Protein AF-L1IQG4-F1 (afdb_monomer)

Sequence (496 aa):
MRCYGLRGLLLLASGACGLLVYRKLRHAARHLTSLSRWLLPSMFARHIRALAADNGEPCVLDVSPSNVGLFRRGGAAMIGKDLRASGLPAHVCDFVECLLVARGADQAFRTKTELINYKKVETMRVLPSFVEYFLQVIQHMQKNMEKLEAELSVLAAIAYAAEEDPDVHPRPRRFQKIAQKLDECRGSLHVLRDVRTWTAAICKVSRFPSDERMFVAGDAFISRLPAAMSEQGGLNFRLRSLSRFVQDSKEESLQVIQRLGWPPSATFTQEGKHLCRVCKKGFGRKWIKRSICWKCESDSRDQGRCPYEDGNLCYVCPHLRACLLCERLPCMHCRMVHSEDMAEDVSSFVQELNPDVLIVDFDQTLCETRSGCAPVVDKHAMNSDISNAIKCRPTKRNVILTRQNFKNEPTIKRYLDQMGMKNVEIRCIGGKRNAKGEKMSKSDMMLDLVPCGSVLFIDDDLRELMAREIAQCDRITRLLFFSSRWDVKHHHNLQA

Mean predicted aligned error: 16.77 Å

Nearest PDB structures (foldseek):
  8otz-assembly1_Cs  TM=5.098E-01  e=1.567E+00  Bos taurus
  7rro-assembly1_B0  TM=3.255E-01  e=2.397E+00  Bos taurus
  8otz-assembly1_D9  TM=4.237E-01  e=5.917E+00  Bos taurus

Organism: Guillardia theta (strain CCMP2712) (NCBI:txid905079)

Secondary structur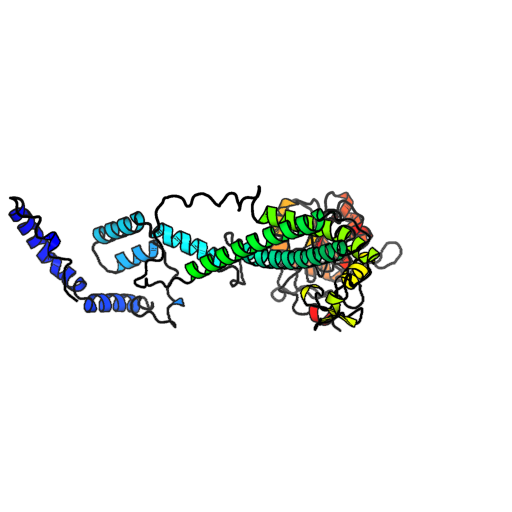e (DSSP, 8-state):
----SSSTTTTT--STTHHHHHHHHHHHHHHHHHHHHHHSHHHHHHHHHHHHHHTT---TTS--TTTGGGS----HHHHHHHHHHTT--HHHHHHHHHHHHHTTHHHHHHHHHHHHHHHHTTS--S---S---HHHHHHHHHHHHHHHHHHHHHHHHHHHHHHS-TTS---THHHHHHHHHHHHHHHHHHHHHHHHHHHHHHHH--SSPPS-------SS------GGGSTTTSHHHHHHHHHHHHHHHHHHHHHHHHHH-SSSSGGGTTT--EE-TTT--EE-GGGEETTEEHHHHHHHHHTT--SSSTT--S-EETTTTEETTTT---BTTTTEEETTS-SS-HHHHHHHH--SEEEE-TBTTTB-PPTTPPP-TTTSPB-HHHHHHHHT-TTSEEEEEEEEEGGGHHHHHHHHHHTT--SEEEEEEET-B-TTSSBPPHHHHHHTTGGGS-EEEEES-HHHHT-HHHHH-TTEEEEE---TTTTTTHHHHT--

Foldseek 3Di:
DDDDPPPVVPVVPPDPCVVVVVVVVVVVVVVCVVVVCVVDPVSLQVLQCVLCVVVVHDRPVPDDPVCVVRDDLDALVVQLVVLVSSVPDPVVSVVVSVVCVVQCVRVLSVVLVLLVLLVCLVDDDDDDDDDHQHNCVLVVLLVLLVVLLLLLVVLLVLVVLLQPPPVDDDPCVRSVVSVVLSVVSVVLNVVSVVVVVVSVVSNPDDPDDDPDDPDRDDPPDPPDPPVLCDPVNHSVVSSVVSVVVSVVSVVVSVVSCVVCPPPNDPVQQPDAPQAAPPPRGGGHPSQADLSHGPVCCQVQLVVQFHSNAPPRPFGQDPVRSHGCPPPVDQDPVLLEHEQVPPSDHPLVVCVVVVFLEEEEEDDQTQKVHDAQDADDPPPIDGDPRVLNSQVVCQPGAYEHEGQHDPVSVVSVQVNNVVVVRNRYHYHHQHPDADPVRHRDDSLNVVVVVQVRAAYEYEDQDVCNCVPPSNSPDPRYRYYNYDDPVNPPPPVVVSVD

pLDDT: mean 72.37, std 18.84, range [26.02, 97.06]

Radius of gyration: 33.09 Å; Cα contacts (8 Å, |Δi|>4): 561; chains: 1; bounding box: 101×55×73 Å

Solvent-accessible surface area (backbone atoms only — not comparable to full-atom values): 28870 Å² total; per-residue (Å²): 135,86,91,72,82,70,68,74,74,68,72,79,61,87,52,92,62,44,66,62,51,50,52,52,47,55,58,47,52,69,56,37,71,65,50,56,46,66,73,35,70,68,52,40,53,50,51,53,41,52,57,18,56,77,70,76,42,86,35,87,90,69,72,42,92,88,50,57,82,74,56,75,84,76,41,58,70,53,52,52,49,52,42,54,71,67,68,56,58,66,71,58,40,52,51,51,47,52,51,41,47,78,65,41,48,44,58,51,35,47,52,49,48,52,48,40,48,36,63,49,70,83,74,74,88,82,88,90,82,95,78,74,68,66,40,63,47,54,55,48,50,42,54,52,47,55,52,48,41,45,52,36,54,46,52,28,52,54,39,46,50,58,57,71,38,87,90,45,81,80,66,66,64,57,33,51,52,40,45,52,52,34,50,55,44,49,55,52,47,49,51,48,51,48,54,50,48,51,51,52,49,65,65,61,60,61,96,64,81,61,97,69,83,86,75,81,88,61,94,79,74,93,85,65,80,58,62,60,70,37,81,82,70,3,59,67,41,50,48,54,52,50,54,50,51,52,57,60,49,46,57,62,47,50,53,48,33,69,73,60,33,85,69,65,46,71,83,58,45,77,77,19,91,45,52,17,76,81,82,63,48,36,23,39,76,78,47,38,57,94,46,31,29,59,63,62,37,47,58,26,30,78,70,44,21,27,61,87,53,86,88,41,84,43,64,33,38,85,90,72,58,38,32,48,79,86,64,58,60,69,32,79,89,67,31,37,38,42,54,84,77,43,94,53,57,64,27,55,52,48,61,71,69,54,49,42,32,44,37,31,29,40,55,63,45,41,26,64,33,58,84,68,50,76,73,46,87,94,74,54,57,65,39,65,47,61,50,47,36,54,60,77,36,76,91,44,50,35,34,38,48,32,69,28,44,49,85,40,46,66,54,46,50,54,53,38,42,76,74,65,47,76,70,58,48,78,45,53,38,28,92,43,55,42,101,85,69,45,78,50,52,71,56,63,64,47,59,77,55,49,86,73,48,41,31,36,42,39,33,56,51,62,68,65,61,57,32,67,73,46,55,68,37,92,50,44,37,33,33,44,46,75,48,87,88,68,51,88,58,60,72,62,68,76,75,110

Structure (mmCIF, N/CA/C/O backbone):
data_AF-L1IQG4-F1
#
_entry.id   AF-L1IQG4-F1
#
loop_
_atom_site.group_PDB
_atom_site.id
_atom_site.type_symbol
_atom_site.label_atom_id
_atom_site.label_alt_id
_atom_site.label_comp_id
_atom_site.label_asym_id
_atom_site.label_entity_id
_atom_site.label_seq_id
_atom_site.pdbx_PDB_ins_code
_atom_site.Cartn_x
_atom_site.Cartn_y
_atom_site.Cartn_z
_atom_site.occupancy
_atom_site.B_iso_or_equiv
_atom_site.auth_seq_id
_atom_site.auth_comp_id
_atom_site.auth_asym_id
_atom_site.auth_atom_id
_atom_site.pdbx_PDB_model_num
ATOM 1 N N . MET A 1 1 ? -45.235 31.977 -23.556 1.00 30.34 1 MET A N 1
ATOM 2 C CA . MET A 1 1 ? -45.273 30.619 -24.150 1.00 30.34 1 MET A CA 1
ATOM 3 C C . MET A 1 1 ? -46.673 30.046 -23.978 1.00 30.34 1 MET A C 1
ATOM 5 O O . MET A 1 1 ? -47.254 30.218 -22.916 1.00 30.34 1 MET A O 1
ATOM 9 N N . ARG A 1 2 ? -47.251 29.490 -25.049 1.00 26.02 2 ARG A N 1
ATOM 10 C CA . ARG A 1 2 ? -48.674 29.120 -25.173 1.00 26.02 2 ARG A CA 1
ATOM 11 C C . ARG A 1 2 ? -49.032 27.897 -24.307 1.00 26.02 2 ARG A C 1
ATOM 13 O O . ARG A 1 2 ? -48.367 26.871 -24.392 1.00 26.02 2 ARG A O 1
ATOM 20 N N . CYS A 1 3 ? -50.111 28.000 -23.528 1.00 30.58 3 CYS A N 1
ATOM 21 C CA . CYS A 1 3 ? -50.705 26.915 -22.742 1.00 30.58 3 CYS A CA 1
ATOM 22 C C . CYS A 1 3 ? -51.373 25.864 -23.647 1.00 30.58 3 CYS A C 1
ATOM 24 O O . CYS A 1 3 ? -52.472 26.100 -24.144 1.00 30.58 3 CYS A O 1
ATOM 26 N N . TYR A 1 4 ? -50.750 24.694 -23.812 1.00 32.31 4 TYR A N 1
ATOM 27 C CA . TYR A 1 4 ? -51.345 23.547 -24.523 1.00 32.31 4 TYR A CA 1
ATOM 28 C C . TYR A 1 4 ? -51.591 22.299 -23.652 1.00 32.31 4 TYR A C 1
ATOM 30 O O . TYR A 1 4 ? -52.072 21.293 -24.156 1.00 32.31 4 TYR A O 1
ATOM 38 N N . GLY A 1 5 ? -51.364 22.350 -22.334 1.00 34.44 5 GLY A N 1
ATOM 39 C CA . GLY A 1 5 ? -51.493 21.162 -21.472 1.00 34.44 5 GLY A CA 1
ATOM 40 C C . GLY A 1 5 ? -52.914 20.781 -21.023 1.00 34.44 5 GLY A C 1
ATOM 41 O O . GLY A 1 5 ? -53.145 19.628 -20.681 1.00 34.44 5 GLY A O 1
ATOM 42 N N . LEU A 1 6 ? -53.880 21.710 -21.018 1.00 35.25 6 LEU A N 1
ATOM 43 C CA . LEU A 1 6 ? -55.183 21.492 -20.355 1.00 35.25 6 LEU A CA 1
ATOM 44 C C . LEU A 1 6 ? -56.388 21.303 -21.291 1.00 35.25 6 LEU A C 1
ATOM 46 O O . LEU A 1 6 ? -57.437 20.855 -20.835 1.00 35.25 6 LEU A O 1
ATOM 50 N N . ARG A 1 7 ? -56.264 21.582 -22.597 1.00 31.20 7 ARG A N 1
ATOM 51 C CA . ARG A 1 7 ? -57.364 21.354 -23.559 1.00 31.20 7 ARG A CA 1
ATOM 52 C C . ARG A 1 7 ? -57.518 19.885 -23.974 1.00 31.20 7 ARG A C 1
ATOM 54 O O . ARG A 1 7 ? -58.625 19.483 -24.310 1.00 31.20 7 ARG A O 1
ATOM 61 N N . GLY A 1 8 ? -56.458 19.076 -23.890 1.00 33.78 8 GLY A N 1
ATOM 62 C CA . GLY A 1 8 ? -56.502 17.655 -24.269 1.00 33.78 8 GLY A CA 1
ATOM 63 C C . GLY A 1 8 ? -57.321 16.769 -23.323 1.00 33.78 8 GLY A C 1
ATOM 64 O O . GLY A 1 8 ? -57.894 15.778 -23.756 1.00 33.78 8 GLY A O 1
ATOM 65 N N . LEU A 1 9 ? -57.441 17.149 -22.047 1.00 36.91 9 LEU A N 1
ATOM 66 C CA . LEU A 1 9 ? -58.154 16.355 -21.037 1.00 36.91 9 LEU A CA 1
ATOM 67 C C . LEU A 1 9 ? -59.671 16.609 -20.989 1.00 36.91 9 LEU A C 1
ATOM 69 O O . LEU A 1 9 ? -60.403 15.806 -20.422 1.00 36.91 9 LEU A O 1
ATOM 73 N N . LEU A 1 10 ? -60.154 17.703 -21.586 1.00 37.06 10 LEU A N 1
ATOM 74 C CA . LEU A 1 10 ? -61.568 18.107 -21.534 1.00 37.06 10 LEU A CA 1
ATOM 75 C C . LEU A 1 10 ? -62.401 17.629 -22.735 1.00 37.06 10 LEU A C 1
ATOM 77 O O . LEU A 1 10 ? -63.625 17.687 -22.677 1.00 37.06 10 LEU A O 1
ATOM 81 N N . LEU A 1 11 ? -61.765 17.126 -23.797 1.00 35.34 11 LEU A N 1
ATOM 82 C CA . LEU A 1 11 ? -62.440 16.683 -25.026 1.00 35.34 11 LEU A CA 1
ATOM 83 C C . LEU A 1 11 ? -62.842 15.196 -25.036 1.00 35.34 11 LEU A C 1
ATOM 85 O O . LEU A 1 11 ? -63.545 14.774 -25.944 1.00 35.34 11 LEU A O 1
ATOM 89 N N . LEU A 1 12 ? -62.463 14.410 -24.021 1.00 39.03 12 LEU A N 1
ATOM 90 C CA . LEU A 1 12 ? -62.797 12.977 -23.922 1.00 39.03 12 LEU A CA 1
ATOM 91 C C . LEU A 1 12 ? -64.051 12.673 -23.077 1.00 39.03 12 LEU A C 1
ATOM 93 O O . LEU A 1 12 ? -64.342 11.513 -22.800 1.00 39.03 12 LEU A O 1
ATOM 97 N N . ALA A 1 13 ? -64.809 13.691 -22.667 1.00 42.50 13 ALA A N 1
ATOM 98 C CA . ALA A 1 13 ? -65.970 13.536 -21.787 1.00 42.50 13 ALA A CA 1
ATOM 99 C C . ALA A 1 13 ? -67.283 14.033 -22.427 1.00 42.50 13 ALA A C 1
ATOM 101 O O . ALA A 1 13 ? -68.043 14.770 -21.804 1.00 42.50 13 ALA A O 1
ATOM 102 N N . SER A 1 14 ? -67.569 13.631 -23.668 1.00 40.69 14 SER A N 1
ATOM 103 C CA . SER A 1 14 ? -68.869 13.833 -24.331 1.00 40.69 14 SER A CA 1
ATOM 104 C C . SER A 1 14 ? -69.639 12.511 -24.437 1.00 40.69 14 SER A C 1
ATOM 106 O O . SER A 1 14 ? -69.821 11.931 -25.500 1.00 40.69 14 SER A O 1
ATOM 108 N N . GLY A 1 15 ? -70.104 12.026 -23.291 1.00 41.94 15 GLY A N 1
ATOM 109 C CA . GLY A 1 15 ? -71.047 10.916 -23.168 1.00 41.94 15 GLY A CA 1
ATOM 110 C C . GLY A 1 15 ? -71.711 10.983 -21.796 1.00 41.94 15 GLY A C 1
ATOM 111 O O . GLY A 1 15 ? -71.166 11.622 -20.897 1.00 41.94 15 GLY A O 1
ATOM 112 N N . ALA A 1 16 ? -72.885 10.367 -21.637 1.00 42.47 16 ALA A N 1
ATOM 113 C CA . ALA A 1 16 ? -73.862 10.515 -20.540 1.00 42.47 16 ALA A CA 1
ATOM 114 C C . ALA A 1 16 ? -73.340 10.572 -19.072 1.00 42.47 16 ALA A C 1
ATOM 116 O O . ALA A 1 16 ? -74.075 10.985 -18.178 1.00 42.47 16 ALA A O 1
ATOM 117 N N . CYS A 1 17 ? -72.068 10.266 -18.805 1.00 40.62 17 CYS A N 1
ATOM 118 C CA . CYS A 1 17 ? -71.360 10.542 -17.546 1.00 40.62 17 CYS A CA 1
ATOM 119 C C . CYS A 1 17 ? -71.111 12.036 -17.238 1.00 40.62 17 CYS A C 1
ATOM 121 O O . CYS A 1 17 ? -70.734 12.370 -16.110 1.00 40.62 17 CYS A O 1
ATOM 123 N N . GLY A 1 18 ? -71.333 12.947 -18.193 1.00 37.62 18 GLY A N 1
ATOM 124 C CA . GLY A 1 18 ? -71.047 14.379 -18.042 1.00 37.62 18 GLY A CA 1
ATOM 125 C C . GLY A 1 18 ? -71.739 15.048 -16.848 1.00 37.62 18 GLY A C 1
ATOM 126 O O . GLY A 1 18 ? -71.116 15.850 -16.162 1.00 37.62 18 GLY A O 1
ATOM 127 N N . LEU A 1 19 ? -72.980 14.678 -16.508 1.00 39.56 19 LEU A N 1
ATOM 128 C CA . LEU A 1 19 ? -73.713 15.306 -15.395 1.00 39.56 19 LEU A CA 1
ATOM 129 C C . LEU A 1 19 ? -73.224 14.868 -14.002 1.00 39.56 19 LEU A C 1
ATOM 131 O O . LEU A 1 19 ? -73.244 15.665 -13.058 1.00 39.56 19 LEU A O 1
ATOM 135 N N . LEU A 1 20 ? -72.735 13.631 -13.866 1.00 43.81 20 LEU A N 1
ATOM 136 C CA . LEU A 1 20 ? -72.187 13.110 -12.608 1.00 43.81 20 LEU A CA 1
ATOM 137 C C . LEU A 1 20 ? -70.754 13.609 -12.379 1.00 43.81 20 LEU A C 1
ATOM 139 O O . LEU A 1 20 ? -70.389 13.966 -11.256 1.00 43.81 20 LEU A O 1
ATOM 143 N N . VAL A 1 21 ? -69.977 13.730 -13.460 1.00 45.75 21 VAL A N 1
ATOM 144 C CA . VAL A 1 21 ? -68.655 14.365 -13.455 1.00 45.75 21 VAL A CA 1
ATOM 145 C C . VAL A 1 21 ? -68.782 15.870 -13.215 1.00 45.75 21 VAL A C 1
ATOM 147 O O . VAL A 1 21 ? -68.017 16.399 -12.423 1.00 4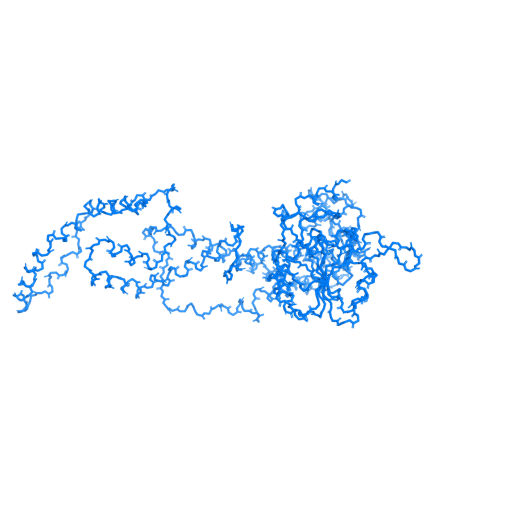5.75 21 VAL A O 1
ATOM 150 N N . TYR A 1 22 ? -69.794 16.558 -13.753 1.00 40.25 22 TYR A N 1
ATOM 151 C CA . TYR A 1 22 ? -70.022 17.984 -13.484 1.00 40.25 22 TYR A CA 1
ATOM 152 C C . TYR A 1 22 ? -70.438 18.246 -12.027 1.00 40.25 22 TYR A C 1
ATOM 154 O O . TYR A 1 22 ? -69.978 19.212 -11.425 1.00 40.25 22 TYR A O 1
ATOM 162 N N . ARG A 1 23 ? -71.237 17.366 -11.397 1.00 48.06 23 ARG A N 1
ATOM 163 C CA . ARG A 1 23 ? -71.564 17.469 -9.957 1.00 48.06 23 ARG A CA 1
ATOM 164 C C . ARG A 1 23 ? -70.370 17.143 -9.051 1.00 48.06 23 ARG A C 1
ATOM 166 O O . ARG A 1 23 ? -70.147 17.876 -8.087 1.00 48.06 23 ARG A O 1
ATOM 173 N N . LYS A 1 24 ? -69.559 16.128 -9.380 1.00 49.16 24 LYS A N 1
ATOM 174 C CA . LYS A 1 24 ? -68.306 15.835 -8.654 1.00 49.16 24 LYS A CA 1
ATOM 175 C C . LYS A 1 24 ? -67.231 16.901 -8.884 1.00 49.16 24 LYS A C 1
ATOM 177 O O . LYS A 1 24 ? -66.547 17.257 -7.935 1.00 49.16 24 LYS A O 1
ATOM 182 N N . LEU A 1 25 ? -67.142 17.492 -10.077 1.00 41.88 25 LEU A N 1
ATOM 183 C CA . LEU A 1 25 ? -66.266 18.629 -10.372 1.00 41.88 25 LEU A CA 1
ATOM 184 C C . LEU A 1 25 ? -66.753 19.916 -9.709 1.00 41.88 25 LEU A C 1
ATOM 186 O O . LEU A 1 25 ? -65.918 20.700 -9.297 1.00 41.88 25 LEU A O 1
ATOM 190 N N . ARG A 1 26 ? -68.061 20.133 -9.517 1.00 41.72 26 ARG A N 1
ATOM 191 C CA . ARG A 1 26 ? -68.585 21.280 -8.748 1.00 41.72 26 ARG A CA 1
ATOM 192 C C . ARG A 1 26 ? -68.338 21.125 -7.242 1.00 41.72 26 ARG A C 1
ATOM 194 O O . ARG A 1 26 ? -68.103 22.120 -6.561 1.00 41.72 26 ARG A O 1
ATOM 201 N N . HIS A 1 27 ? -68.331 19.890 -6.735 1.00 43.88 27 HIS A N 1
ATOM 202 C CA . HIS A 1 27 ? -67.919 19.574 -5.363 1.00 43.88 27 HIS A CA 1
ATOM 203 C C . HIS A 1 27 ? -66.389 19.658 -5.188 1.00 43.88 27 HIS A C 1
ATOM 205 O O . HIS A 1 27 ? -65.914 20.222 -4.207 1.00 43.88 27 HIS A O 1
ATOM 211 N N . ALA A 1 28 ? -65.604 19.208 -6.174 1.00 45.75 28 ALA A N 1
ATOM 212 C CA . ALA A 1 28 ? -64.154 19.407 -6.224 1.00 45.75 28 ALA A CA 1
ATOM 213 C C . ALA A 1 28 ? -63.773 20.883 -6.461 1.00 45.75 28 ALA A C 1
ATOM 215 O O . ALA A 1 28 ? -62.764 21.342 -5.942 1.00 45.75 28 ALA A O 1
ATOM 216 N N . ALA A 1 29 ? -64.612 21.667 -7.149 1.00 41.41 29 ALA A N 1
ATOM 217 C CA . ALA A 1 29 ? -64.437 23.104 -7.375 1.00 41.41 29 ALA A CA 1
ATOM 218 C C . ALA A 1 29 ? -64.607 23.943 -6.109 1.00 41.41 29 ALA A C 1
ATOM 220 O O . ALA A 1 29 ? -63.998 25.002 -5.990 1.00 41.41 29 ALA A O 1
ATOM 221 N N . ARG A 1 30 ? -65.354 23.443 -5.120 1.00 44.66 30 ARG A N 1
ATOM 222 C CA . ARG A 1 30 ? -65.390 24.043 -3.780 1.00 44.66 30 ARG A CA 1
ATOM 223 C C . ARG A 1 30 ? -64.135 23.729 -2.960 1.00 44.66 30 ARG A C 1
ATOM 225 O O . ARG A 1 30 ? -63.784 24.524 -2.098 1.00 44.66 30 ARG A O 1
ATOM 232 N N . HIS A 1 31 ? -63.417 22.651 -3.285 1.00 46.53 31 HIS A N 1
ATOM 233 C CA . HIS A 1 31 ? -62.069 22.371 -2.769 1.00 46.53 31 HIS A CA 1
ATOM 234 C C . HIS A 1 31 ? -60.943 22.981 -3.634 1.00 46.53 31 HIS A C 1
ATOM 236 O O . HIS A 1 31 ? -59.804 23.070 -3.180 1.00 46.53 31 HIS A O 1
ATOM 242 N N . LEU A 1 32 ? -61.240 23.478 -4.845 1.00 41.25 32 LEU A N 1
ATOM 243 C CA . LEU A 1 32 ? -60.273 24.154 -5.725 1.00 41.25 32 LEU A CA 1
ATOM 244 C C . LEU A 1 32 ? -59.832 25.536 -5.210 1.00 41.25 32 LEU A C 1
ATOM 246 O O . LEU A 1 32 ? -58.860 26.090 -5.718 1.00 41.25 32 LEU A O 1
ATOM 250 N N . THR A 1 33 ? -60.477 26.081 -4.177 1.00 47.84 33 THR A N 1
ATOM 251 C CA . THR A 1 33 ? -59.986 27.271 -3.461 1.00 47.84 33 THR A CA 1
ATOM 252 C C . THR A 1 33 ? -58.684 26.999 -2.702 1.00 47.84 33 THR A C 1
ATOM 254 O O . THR A 1 33 ? -57.935 27.941 -2.450 1.00 47.84 33 THR A O 1
ATOM 257 N N . SER A 1 34 ? -58.360 25.733 -2.391 1.00 50.72 34 SER A N 1
ATOM 258 C CA . SER A 1 34 ? -57.026 25.368 -1.899 1.00 50.72 34 SER A CA 1
ATOM 259 C C . SER A 1 34 ? -56.033 25.186 -3.051 1.00 50.72 34 SER A C 1
ATOM 261 O O . SER A 1 34 ? -54.909 25.663 -2.937 1.00 50.72 34 SER A O 1
ATOM 263 N N . LEU A 1 35 ? -56.455 24.611 -4.188 1.00 43.94 35 LEU A N 1
ATOM 264 C CA . LEU A 1 35 ? -55.644 24.407 -5.405 1.00 43.94 35 LEU A CA 1
ATOM 265 C C . LEU A 1 35 ? -55.287 25.706 -6.151 1.00 43.94 35 LEU A C 1
ATOM 267 O O . LEU A 1 35 ? -54.265 25.752 -6.830 1.00 43.94 35 LEU A O 1
ATOM 271 N N . SER A 1 36 ? -56.060 26.786 -6.008 1.00 47.00 36 SER A N 1
ATOM 272 C CA . SER A 1 36 ? -55.714 28.096 -6.587 1.00 47.00 36 SER A CA 1
ATOM 273 C C . SER A 1 36 ? -54.403 28.667 -6.026 1.00 47.00 36 SER A C 1
ATOM 275 O O . SER A 1 36 ? -53.692 29.372 -6.743 1.00 47.00 36 SER A O 1
ATOM 277 N N . ARG A 1 37 ? -54.014 28.291 -4.794 1.00 45.69 37 ARG A N 1
ATOM 278 C CA . ARG A 1 37 ? -52.685 28.596 -4.226 1.00 45.69 37 ARG A CA 1
ATOM 279 C C . ARG A 1 37 ? -51.541 27.880 -4.953 1.00 45.69 37 ARG A C 1
ATOM 281 O O . ARG A 1 37 ? -50.417 28.369 -4.915 1.00 45.69 37 ARG A O 1
ATOM 288 N N . TRP A 1 38 ? -51.835 26.769 -5.627 1.00 46.72 38 TRP A N 1
ATOM 289 C CA . TRP A 1 38 ? -50.880 25.909 -6.337 1.00 46.72 38 TRP A CA 1
ATOM 290 C C . TRP A 1 38 ? -50.794 26.212 -7.836 1.00 46.72 38 TRP A C 1
ATOM 292 O O . TRP A 1 38 ? -49.799 25.886 -8.474 1.00 46.72 38 TRP A O 1
ATOM 302 N N . LEU A 1 39 ? -51.815 26.865 -8.400 1.00 51.16 39 LEU A N 1
ATOM 303 C CA . LEU A 1 39 ? -51.859 27.272 -9.810 1.00 51.16 39 LEU A CA 1
ATOM 304 C C . LEU A 1 39 ? -51.093 28.574 -10.096 1.00 51.16 39 LEU A C 1
ATOM 306 O O . LEU A 1 39 ? -50.799 28.862 -11.254 1.00 51.16 39 LEU A O 1
ATOM 310 N N . LEU A 1 40 ? -50.757 29.355 -9.062 1.00 58.31 40 LEU A N 1
ATOM 311 C CA . LEU A 1 40 ? -49.942 30.564 -9.176 1.00 58.31 40 LEU A CA 1
ATOM 312 C C . LEU A 1 40 ? -48.518 30.279 -8.666 1.00 58.31 40 LEU A C 1
ATOM 314 O O . LEU A 1 40 ? -48.322 30.201 -7.450 1.00 58.31 40 LEU A O 1
ATOM 318 N N . PRO A 1 41 ? -47.510 30.173 -9.557 1.00 57.78 41 PRO A N 1
ATOM 319 C CA . PRO A 1 41 ? -46.130 29.848 -9.182 1.00 57.78 41 PRO A CA 1
ATOM 320 C C . PRO A 1 41 ? -45.549 30.742 -8.076 1.00 57.78 41 PRO A C 1
ATOM 322 O O . PRO A 1 41 ? -44.775 30.277 -7.244 1.00 57.78 41 PRO A O 1
ATOM 325 N N . SER A 1 42 ? -45.959 32.013 -8.018 1.00 67.12 42 SER A N 1
ATOM 326 C CA . SER A 1 42 ? -45.533 32.974 -6.994 1.00 67.12 42 SER A CA 1
ATOM 327 C C . SER A 1 42 ? -46.069 32.655 -5.595 1.00 67.12 42 SER A C 1
ATOM 329 O O . SER A 1 42 ? -45.350 32.805 -4.608 1.00 67.12 42 SER A O 1
ATOM 331 N N . MET A 1 43 ? -47.314 32.184 -5.496 1.00 63.97 43 MET A N 1
ATOM 332 C CA . MET A 1 43 ? -47.953 31.819 -4.229 1.00 63.97 43 MET A CA 1
ATOM 333 C C . MET A 1 43 ? -47.360 30.532 -3.664 1.00 63.97 43 MET A C 1
ATOM 335 O O . MET A 1 43 ? -47.047 30.476 -2.475 1.00 63.97 43 MET A O 1
ATOM 339 N N . PHE A 1 44 ? -47.136 29.543 -4.531 1.00 67.12 44 PHE A N 1
ATOM 340 C CA . PHE A 1 44 ? -46.425 28.319 -4.185 1.00 67.12 44 PHE A CA 1
ATOM 341 C C . PHE A 1 44 ? -44.994 28.620 -3.717 1.00 67.12 44 PHE A C 1
ATOM 343 O O . PHE A 1 44 ? -44.595 28.198 -2.634 1.00 67.12 44 PHE A O 1
ATOM 350 N N . ALA A 1 45 ? -44.248 29.439 -4.465 1.00 67.94 45 ALA A N 1
ATOM 351 C CA . ALA A 1 45 ? -42.882 29.790 -4.097 1.00 67.94 45 ALA A CA 1
ATOM 352 C C . ALA A 1 45 ? -42.796 30.548 -2.762 1.00 67.94 45 ALA A C 1
ATOM 354 O O . ALA A 1 45 ? -41.897 30.298 -1.962 1.00 67.94 45 ALA A O 1
ATOM 355 N N . ARG A 1 46 ? -43.750 31.448 -2.486 1.00 74.56 46 ARG A N 1
ATOM 356 C CA . ARG A 1 46 ? -43.843 32.145 -1.194 1.00 74.56 46 ARG A CA 1
ATOM 357 C C . ARG A 1 46 ? -44.135 31.182 -0.043 1.00 74.56 46 ARG A C 1
ATOM 359 O O . ARG A 1 46 ? -43.559 31.336 1.028 1.00 74.56 46 ARG A O 1
ATOM 366 N N . HIS A 1 47 ? -44.996 30.192 -0.264 1.00 73.50 47 HIS A N 1
ATOM 367 C CA . HIS A 1 47 ? -45.321 29.184 0.742 1.00 73.50 47 HIS A CA 1
ATOM 368 C C . HIS A 1 47 ? -44.117 28.292 1.080 1.00 73.50 47 HIS A C 1
ATOM 370 O O . HIS A 1 47 ? -43.796 28.128 2.253 1.00 73.50 47 HIS A O 1
ATOM 376 N N . ILE A 1 48 ? -43.398 27.796 0.067 1.00 64.19 48 ILE A N 1
ATOM 377 C CA . ILE A 1 48 ? -42.196 26.969 0.266 1.00 64.19 48 ILE A CA 1
ATOM 378 C C . ILE A 1 48 ? -41.072 27.752 0.966 1.00 64.19 48 ILE A C 1
ATOM 380 O O . ILE A 1 48 ? -40.369 27.195 1.806 1.00 64.19 48 ILE A O 1
ATOM 384 N N . ARG A 1 49 ? -40.922 29.055 0.685 1.00 81.88 49 ARG A N 1
ATOM 385 C CA . ARG A 1 49 ? -39.980 29.927 1.413 1.00 81.88 49 ARG A CA 1
ATOM 386 C C . ARG A 1 49 ? -40.362 30.131 2.875 1.00 81.88 49 ARG A C 1
ATOM 388 O O . ARG A 1 49 ? -39.480 30.075 3.723 1.00 81.88 49 ARG A O 1
ATOM 395 N N . ALA A 1 50 ? -41.647 30.335 3.165 1.00 78.31 50 ALA A N 1
ATOM 396 C CA . ALA A 1 50 ? -42.131 30.475 4.537 1.00 78.31 50 ALA A CA 1
ATOM 397 C C . ALA A 1 50 ? -41.869 29.201 5.356 1.00 78.31 50 ALA A C 1
ATOM 399 O O . ALA A 1 50 ? -41.288 29.279 6.430 1.00 78.31 50 ALA A O 1
ATOM 400 N N . LEU A 1 51 ? -42.170 28.024 4.796 1.00 71.06 51 LEU A N 1
ATOM 401 C CA . LEU A 1 51 ? -41.888 26.740 5.447 1.00 71.06 51 LEU A CA 1
ATOM 402 C C . LEU A 1 51 ? -40.392 26.516 5.708 1.00 71.06 51 LEU A C 1
ATOM 404 O O . LEU A 1 51 ? -40.023 25.956 6.737 1.00 71.06 51 LEU A O 1
ATOM 408 N N . ALA A 1 52 ? -39.523 26.924 4.782 1.00 71.62 52 ALA A N 1
ATOM 409 C CA . ALA A 1 52 ? -38.078 26.819 4.975 1.00 71.62 52 ALA A CA 1
ATOM 410 C C . ALA A 1 52 ? -37.592 27.758 6.096 1.00 71.62 52 ALA A C 1
ATOM 412 O O . ALA A 1 52 ? -36.839 27.331 6.971 1.00 71.62 52 ALA A O 1
ATOM 413 N N . ALA A 1 53 ? -38.094 28.999 6.114 1.00 81.19 53 ALA A N 1
ATOM 414 C CA . ALA A 1 53 ? -37.791 29.987 7.146 1.00 81.19 53 ALA A CA 1
ATOM 415 C C . ALA A 1 53 ? -38.239 29.530 8.545 1.00 81.19 53 ALA A C 1
ATOM 417 O O . ALA A 1 53 ? -37.451 29.627 9.483 1.00 81.19 53 ALA A O 1
ATOM 418 N N . ASP A 1 54 ? -39.441 28.959 8.670 1.00 79.44 54 ASP A N 1
ATOM 419 C CA . ASP A 1 54 ? -39.969 28.433 9.939 1.00 79.44 54 ASP A CA 1
ATOM 420 C C . ASP A 1 54 ? -39.105 27.293 10.508 1.00 79.44 54 ASP A C 1
ATOM 422 O O . ASP A 1 54 ? -39.002 27.127 11.721 1.00 79.44 54 ASP A O 1
ATOM 426 N N . ASN A 1 55 ? -38.444 26.523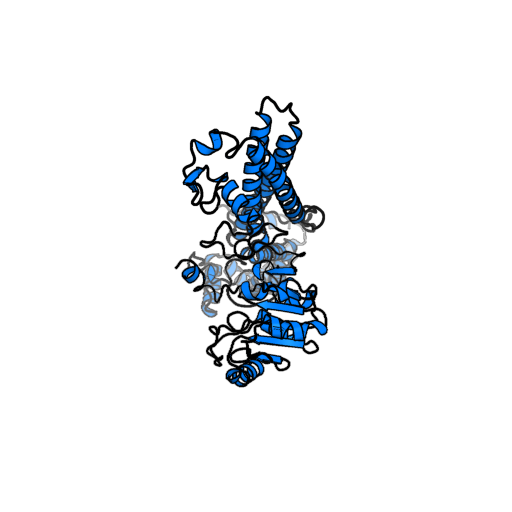 9.638 1.00 71.69 55 ASN A N 1
ATOM 427 C CA . ASN A 1 55 ? -37.550 25.432 10.028 1.00 71.69 55 ASN A CA 1
ATOM 428 C C . ASN A 1 55 ? -36.079 25.865 10.184 1.00 71.69 55 ASN A C 1
ATOM 430 O O . ASN A 1 55 ? -35.235 25.030 10.510 1.00 71.69 55 ASN A O 1
ATOM 434 N N . GLY A 1 56 ? -35.749 27.136 9.928 1.00 80.88 56 GLY A N 1
ATOM 435 C CA . GLY A 1 56 ? -34.366 27.623 9.917 1.00 80.88 56 GLY A CA 1
ATOM 436 C C . GLY A 1 56 ? -33.490 26.984 8.829 1.00 80.88 56 GLY A C 1
ATOM 437 O O . GLY A 1 56 ? -32.267 26.963 8.960 1.00 80.88 56 GLY A O 1
ATOM 438 N N . GLU A 1 57 ? -34.091 26.441 7.766 1.00 73.81 57 GLU A N 1
ATOM 439 C CA . GLU A 1 57 ? -33.388 25.785 6.658 1.00 73.81 57 GLU A CA 1
ATOM 440 C C . GLU A 1 57 ? -33.394 26.695 5.403 1.00 73.81 57 GLU A C 1
ATOM 442 O O . GLU A 1 57 ? -34.343 27.449 5.175 1.00 73.81 57 GLU A O 1
ATOM 447 N N . PRO A 1 58 ? -32.348 26.669 4.553 1.00 72.06 58 PRO A N 1
ATOM 448 C CA . PRO A 1 58 ? -32.349 27.422 3.299 1.00 72.06 58 PRO A CA 1
ATOM 449 C C . PRO A 1 58 ? -33.451 26.914 2.355 1.00 72.06 58 PRO A C 1
ATOM 451 O O . PRO A 1 58 ? -33.649 25.708 2.199 1.00 72.06 58 PRO A O 1
ATOM 454 N N . CYS A 1 59 ? -34.167 27.826 1.690 1.00 76.81 59 CYS A N 1
ATOM 455 C CA . CYS A 1 59 ? -35.244 27.443 0.780 1.00 76.81 59 CYS A CA 1
ATOM 456 C C . CYS A 1 59 ? -34.699 26.791 -0.500 1.00 76.81 59 CYS A C 1
ATOM 458 O O . CYS A 1 59 ? -33.825 27.339 -1.171 1.00 76.81 59 CYS A O 1
ATOM 460 N N . VAL A 1 60 ? -35.282 25.655 -0.897 1.00 60.97 60 VAL A N 1
ATOM 461 C CA . VAL A 1 60 ? -34.919 24.914 -2.123 1.00 60.97 60 VAL A CA 1
ATOM 462 C C . VAL A 1 60 ? -35.133 25.702 -3.421 1.00 60.97 60 VAL A C 1
ATOM 464 O O . VAL A 1 60 ? -34.609 25.314 -4.461 1.00 60.97 60 VAL A O 1
ATOM 467 N N . LEU A 1 61 ? -35.898 26.797 -3.377 1.00 72.19 61 LEU A N 1
ATOM 468 C CA . LEU A 1 61 ? -36.128 27.685 -4.519 1.00 72.19 61 LEU A CA 1
ATOM 469 C C . LEU A 1 61 ? -35.089 28.811 -4.629 1.00 72.19 61 LEU A C 1
ATOM 471 O O . LEU A 1 61 ? -35.041 29.477 -5.658 1.00 72.19 61 LEU A O 1
ATOM 475 N N . ASP A 1 62 ? -34.257 29.003 -3.602 1.00 77.50 62 ASP A N 1
ATOM 476 C CA . ASP A 1 62 ? -33.250 30.069 -3.509 1.00 77.50 62 ASP A CA 1
ATOM 477 C C . ASP A 1 62 ? -31.826 29.482 -3.487 1.00 77.50 62 ASP A C 1
ATOM 479 O O . ASP A 1 62 ? -30.941 29.942 -2.763 1.00 77.50 62 ASP A O 1
ATOM 483 N N . VAL A 1 63 ? -31.601 28.408 -4.253 1.00 54.31 63 VAL A N 1
ATOM 484 C CA . VAL A 1 63 ? -30.291 27.747 -4.324 1.00 54.31 63 VAL A CA 1
ATOM 485 C C . VAL A 1 63 ? -29.273 28.663 -4.999 1.00 54.31 63 VAL A C 1
ATOM 487 O O . VAL A 1 63 ? -29.464 29.130 -6.119 1.00 54.31 63 VAL A O 1
ATOM 490 N N . SER A 1 64 ? -28.144 28.854 -4.332 1.00 60.84 64 SER A N 1
ATOM 491 C CA . SER A 1 64 ? -26.970 29.571 -4.803 1.00 60.84 64 SER A CA 1
ATOM 492 C C . SER A 1 64 ? -25.723 28.684 -4.666 1.00 60.84 64 SER A C 1
ATOM 494 O O . SER A 1 64 ? -25.709 27.730 -3.879 1.00 60.84 64 SER A O 1
ATOM 496 N N . PRO A 1 65 ? -24.619 29.007 -5.361 1.00 56.09 65 PRO A N 1
ATOM 497 C CA . PRO A 1 65 ? -23.340 28.330 -5.143 1.00 56.09 65 PRO A CA 1
ATOM 498 C C . PRO A 1 65 ? -22.866 28.358 -3.679 1.00 56.09 65 PRO A C 1
ATOM 500 O O . PRO A 1 65 ? -22.165 27.446 -3.252 1.00 56.09 65 PRO A O 1
ATOM 503 N N . SER A 1 66 ? -23.265 29.373 -2.900 1.00 58.12 66 SER A N 1
ATOM 504 C CA . SER A 1 66 ? -22.873 29.534 -1.496 1.00 58.12 66 SER A CA 1
ATOM 505 C C . SER A 1 66 ? -23.703 28.705 -0.511 1.00 58.12 66 SER A C 1
ATOM 507 O O . SER A 1 66 ? -23.200 28.392 0.564 1.00 58.12 66 SER A O 1
ATOM 509 N N . ASN A 1 67 ? -24.935 28.308 -0.855 1.00 56.03 67 ASN A N 1
ATOM 510 C CA . ASN A 1 67 ? -25.804 27.531 0.040 1.00 56.03 67 ASN A CA 1
ATOM 511 C C . ASN A 1 67 ? -26.061 26.087 -0.429 1.00 56.03 67 ASN A C 1
ATOM 513 O O . ASN A 1 67 ? -26.565 25.279 0.348 1.00 56.03 67 ASN A O 1
ATOM 517 N N . VAL A 1 68 ? -25.660 25.717 -1.654 1.00 50.31 68 VAL A N 1
ATOM 518 C CA . VAL A 1 68 ? -25.901 24.380 -2.233 1.00 50.31 68 VAL A CA 1
ATOM 519 C C . VAL A 1 68 ? -25.340 23.231 -1.377 1.00 50.31 68 VAL A C 1
ATOM 521 O O . VAL A 1 68 ? -25.888 22.128 -1.381 1.00 50.31 68 VAL A O 1
ATOM 524 N N . GLY A 1 69 ? -24.273 23.487 -0.609 1.00 48.72 69 GLY A N 1
ATOM 525 C CA . GLY A 1 69 ? -23.659 22.522 0.310 1.00 48.72 69 GLY A CA 1
ATOM 526 C C . GLY A 1 69 ? -24.437 22.283 1.610 1.00 48.72 69 GLY A C 1
ATOM 527 O O . GLY A 1 69 ? -24.213 21.261 2.255 1.00 48.72 69 GLY A O 1
ATOM 528 N N . LEU A 1 70 ? -25.357 23.185 1.974 1.00 53.31 70 LEU A N 1
ATOM 529 C CA . LEU A 1 70 ? -26.177 23.106 3.191 1.00 53.31 70 LEU A CA 1
ATOM 530 C C . LEU A 1 70 ? -27.405 22.203 3.016 1.00 53.31 70 LEU A C 1
ATOM 532 O O . LEU A 1 70 ? -27.993 21.748 3.995 1.00 53.31 70 LEU A O 1
ATOM 536 N N . PHE A 1 71 ? -27.793 21.896 1.776 1.00 49.94 71 PHE A N 1
ATOM 537 C CA . PHE A 1 71 ? -28.922 21.012 1.517 1.00 49.94 71 PHE A CA 1
ATOM 538 C C . PHE A 1 71 ? -28.529 19.548 1.745 1.00 49.94 71 PHE A C 1
ATOM 540 O O . PHE A 1 71 ? -27.637 19.019 1.071 1.00 49.94 71 PHE A O 1
ATOM 547 N N . ARG A 1 72 ? -29.256 18.861 2.639 1.00 55.22 72 ARG A N 1
ATOM 548 C CA . ARG A 1 72 ? -29.116 17.415 2.910 1.00 55.22 72 ARG A CA 1
ATOM 549 C C . ARG A 1 72 ? -29.003 16.631 1.602 1.00 55.22 72 ARG A C 1
ATOM 551 O O . ARG A 1 72 ? -29.760 16.899 0.667 1.00 55.22 72 ARG A O 1
ATOM 558 N N . ARG A 1 73 ? -28.028 15.715 1.494 1.00 59.25 73 ARG A N 1
ATOM 559 C CA . ARG A 1 73 ? -27.798 14.886 0.291 1.00 59.25 73 ARG A CA 1
ATOM 560 C C . ARG A 1 73 ? -29.109 14.155 -0.039 1.00 59.25 73 ARG A C 1
ATOM 562 O O . ARG A 1 73 ? -29.620 13.432 0.805 1.00 59.25 73 ARG A O 1
ATOM 569 N N . GLY A 1 74 ? -29.685 14.446 -1.207 1.00 62.84 74 GLY A N 1
ATOM 570 C CA . GLY A 1 74 ? -31.047 14.029 -1.550 1.00 62.84 74 GLY A CA 1
ATOM 571 C C . GLY A 1 74 ? -31.242 12.511 -1.561 1.00 62.84 74 GLY A C 1
ATOM 572 O O . GLY A 1 74 ? -30.306 11.764 -1.832 1.00 62.84 74 GLY A O 1
ATOM 573 N N . GLY A 1 75 ? -32.476 12.088 -1.297 1.00 66.75 75 GLY A N 1
ATOM 574 C CA . GLY A 1 75 ? -32.940 10.702 -1.354 1.00 66.75 75 GLY A CA 1
ATOM 575 C C . GLY A 1 75 ? -34.466 10.655 -1.454 1.00 66.75 75 GLY A C 1
ATOM 576 O O . GLY A 1 75 ? -35.128 11.668 -1.212 1.00 66.75 75 GLY A O 1
ATOM 577 N N . ALA A 1 76 ? -35.038 9.497 -1.794 1.00 70.25 76 ALA A N 1
ATOM 578 C CA . ALA A 1 76 ? -36.487 9.352 -1.976 1.00 70.25 76 ALA A CA 1
ATOM 579 C C . ALA A 1 76 ? -37.288 9.782 -0.729 1.00 70.25 76 ALA A C 1
ATOM 581 O O . ALA A 1 76 ? -38.277 10.501 -0.845 1.00 70.25 76 ALA A O 1
ATOM 582 N N . ALA A 1 77 ? -36.783 9.467 0.469 1.00 76.38 77 ALA A N 1
ATOM 583 C CA . ALA A 1 77 ? -37.393 9.873 1.736 1.00 76.38 77 ALA A CA 1
ATOM 584 C C . ALA A 1 77 ? -37.489 11.402 1.915 1.00 76.38 77 ALA A C 1
ATOM 586 O O . ALA A 1 77 ? -38.438 11.896 2.522 1.00 76.38 77 ALA A O 1
ATOM 587 N N . MET A 1 78 ? -36.531 12.162 1.371 1.00 72.19 78 MET A N 1
ATOM 588 C CA . MET A 1 78 ? -36.585 13.626 1.386 1.00 72.19 78 MET A CA 1
ATOM 589 C C . MET A 1 78 ? -37.680 14.154 0.467 1.00 72.19 78 MET A C 1
ATOM 591 O O . MET A 1 78 ? -38.417 15.039 0.873 1.00 72.19 78 MET A O 1
ATOM 595 N N . ILE A 1 79 ? -37.831 13.576 -0.728 1.00 74.12 79 ILE A N 1
ATOM 596 C CA . ILE A 1 79 ? -38.917 13.952 -1.640 1.00 74.12 79 ILE A CA 1
ATOM 597 C C . ILE A 1 79 ? -40.269 13.668 -0.988 1.00 74.12 79 ILE A C 1
ATOM 599 O O . ILE A 1 79 ? -41.142 14.526 -1.019 1.00 74.12 79 ILE A O 1
ATOM 603 N N . GLY A 1 80 ? -40.431 12.511 -0.340 1.00 79.44 80 GLY A N 1
ATOM 604 C CA . GLY A 1 80 ? -41.644 12.198 0.415 1.00 79.44 80 GLY A CA 1
ATOM 605 C C . GLY A 1 80 ? -41.902 13.194 1.554 1.00 79.44 80 GLY A C 1
ATOM 606 O O . GLY A 1 80 ? -43.031 13.646 1.740 1.00 79.44 80 GLY A O 1
ATOM 607 N N . LYS A 1 81 ? -40.857 13.595 2.295 1.00 79.50 81 LYS A N 1
ATOM 608 C CA . LYS A 1 81 ? -40.955 14.631 3.337 1.00 79.50 81 LYS A CA 1
ATOM 609 C C . LYS A 1 81 ? -41.370 15.986 2.752 1.00 79.50 81 LYS A C 1
ATOM 611 O O . LYS A 1 81 ? -42.287 16.598 3.288 1.00 79.50 81 LYS A O 1
ATOM 616 N N . ASP A 1 82 ? -40.746 16.422 1.662 1.00 73.81 82 ASP A N 1
ATOM 617 C CA . ASP A 1 82 ? -41.010 17.714 1.018 1.00 73.81 82 ASP A CA 1
ATOM 618 C C . ASP A 1 82 ? -42.407 17.747 0.374 1.00 73.81 82 ASP A C 1
ATOM 620 O O . ASP A 1 82 ? -43.135 18.732 0.508 1.00 73.81 82 ASP A O 1
ATOM 624 N N . LEU A 1 83 ? -42.835 16.645 -0.255 1.00 77.31 83 LEU A N 1
ATOM 625 C CA . LEU A 1 83 ? -44.197 16.473 -0.772 1.00 77.31 83 LEU A CA 1
ATOM 626 C C . LEU A 1 83 ? -45.225 16.580 0.354 1.00 77.31 83 LEU A C 1
ATOM 628 O O . LEU A 1 83 ? -46.210 17.299 0.212 1.00 77.31 83 LEU A O 1
ATOM 632 N N . ARG A 1 84 ? -44.986 15.931 1.498 1.00 82.81 84 ARG A N 1
ATOM 633 C CA . ARG A 1 84 ? -45.872 16.034 2.668 1.00 82.81 84 ARG A CA 1
ATOM 634 C C . ARG A 1 84 ? -45.854 17.436 3.286 1.00 82.81 84 ARG A C 1
ATOM 636 O O . ARG A 1 84 ? -46.912 17.954 3.633 1.00 82.81 84 ARG A O 1
ATOM 643 N N . ALA A 1 85 ? -44.689 18.080 3.353 1.00 74.75 85 ALA A N 1
ATOM 644 C CA . ALA A 1 85 ? -44.536 19.446 3.853 1.00 74.75 85 ALA A CA 1
ATOM 645 C C . ALA A 1 85 ? -45.214 20.491 2.957 1.00 74.75 85 ALA A C 1
ATOM 647 O O . ALA A 1 85 ? -45.582 21.557 3.437 1.00 74.75 85 ALA A O 1
ATOM 648 N N . SER A 1 86 ? -45.434 20.179 1.678 1.00 73.44 86 SER A N 1
ATOM 649 C CA . SER A 1 86 ? -46.159 21.061 0.766 1.00 73.44 86 SER A CA 1
ATOM 650 C C . SER A 1 86 ? -47.618 21.292 1.209 1.00 73.44 86 SER A C 1
ATOM 652 O O . SER A 1 86 ? -48.214 22.300 0.865 1.00 73.44 86 SER A O 1
ATOM 654 N N . GLY A 1 87 ? -48.221 20.414 2.015 1.00 76.88 87 GLY A N 1
ATOM 655 C CA . GLY A 1 87 ? -49.631 20.559 2.404 1.00 76.88 87 GLY A CA 1
ATOM 656 C C . GLY A 1 87 ? -50.613 20.108 1.316 1.00 76.88 87 GLY A C 1
ATOM 657 O O . GLY A 1 87 ? -51.805 20.422 1.378 1.00 76.88 87 GLY A O 1
ATOM 658 N N . LEU A 1 88 ? -50.131 19.355 0.322 1.00 78.69 88 LEU A N 1
ATOM 659 C CA . LEU A 1 88 ? -50.982 18.571 -0.568 1.00 78.69 88 LEU A CA 1
ATOM 660 C C . LEU A 1 88 ? -51.719 17.469 0.222 1.00 78.69 88 LEU A C 1
ATOM 662 O O . LEU A 1 88 ? -51.198 16.967 1.222 1.00 78.69 88 LEU A O 1
ATOM 666 N N . PRO A 1 89 ? -52.926 17.058 -0.215 1.00 86.62 89 PRO A N 1
ATOM 667 C CA . PRO A 1 89 ? -53.625 15.937 0.403 1.00 86.62 89 PRO A CA 1
ATOM 668 C C . PRO A 1 89 ? -52.762 14.670 0.399 1.00 86.62 89 PRO A C 1
ATOM 670 O O . PRO A 1 89 ? -52.152 14.353 -0.621 1.00 86.62 89 PRO A O 1
ATOM 673 N N . ALA A 1 90 ? -52.775 13.914 1.503 1.00 85.12 90 ALA A N 1
ATOM 674 C CA . ALA A 1 90 ? -51.919 12.735 1.689 1.00 85.12 90 ALA A CA 1
ATOM 675 C C . ALA A 1 90 ? -51.968 11.756 0.500 1.00 85.12 90 ALA A C 1
ATOM 677 O O . ALA A 1 90 ? -50.931 11.409 -0.048 1.00 85.12 90 ALA A O 1
ATOM 678 N N . HIS A 1 91 ? -53.166 11.435 0.000 1.00 80.88 91 HIS A N 1
ATOM 679 C CA . HIS A 1 91 ? -53.337 10.529 -1.143 1.00 80.88 91 HIS A CA 1
ATOM 680 C C . HIS A 1 91 ? -52.688 11.027 -2.450 1.00 80.88 91 HIS A C 1
ATOM 682 O O . HIS A 1 91 ? -52.316 10.219 -3.298 1.00 80.88 91 HIS A O 1
ATOM 688 N N . VAL A 1 92 ? -52.556 12.346 -2.640 1.00 81.12 92 VAL A N 1
ATOM 689 C CA . VAL A 1 92 ? -51.855 12.929 -3.797 1.00 81.12 92 VAL A CA 1
ATOM 690 C C . VAL A 1 92 ? -50.348 12.782 -3.615 1.00 81.12 92 VAL A C 1
ATOM 692 O O . VAL A 1 92 ? -49.661 12.406 -4.561 1.00 81.12 92 VAL A O 1
ATOM 695 N N . CYS A 1 93 ? -49.840 13.038 -2.406 1.00 80.75 93 CYS A N 1
ATOM 696 C CA . CYS A 1 93 ? -48.434 12.818 -2.071 1.00 80.75 93 CYS A CA 1
ATOM 697 C C . CYS A 1 93 ? -48.041 11.355 -2.286 1.00 80.75 93 CYS A C 1
ATOM 699 O O . CYS A 1 93 ? -47.047 11.101 -2.960 1.00 80.75 93 CYS A O 1
ATOM 701 N N . ASP A 1 94 ? -48.855 10.417 -1.798 1.00 81.94 94 ASP A N 1
ATOM 702 C CA . ASP A 1 94 ? -48.613 8.978 -1.928 1.00 81.94 94 ASP A CA 1
ATOM 703 C C . ASP A 1 94 ? -48.618 8.547 -3.402 1.00 81.94 94 ASP A C 1
ATOM 705 O O . ASP A 1 94 ? -47.720 7.837 -3.849 1.00 81.94 94 ASP A O 1
ATOM 709 N N . PHE A 1 95 ? -49.574 9.041 -4.200 1.00 81.94 95 PHE A N 1
ATOM 710 C CA . PHE A 1 95 ? -49.615 8.771 -5.640 1.00 81.94 95 PHE A CA 1
ATOM 711 C C . PHE A 1 95 ? -48.367 9.291 -6.370 1.00 81.94 95 PHE A C 1
ATOM 713 O O . PHE A 1 95 ? -47.794 8.581 -7.199 1.00 81.94 95 PHE A O 1
ATOM 720 N N . VAL A 1 96 ? -47.929 10.518 -6.069 1.00 76.12 96 VAL A N 1
ATOM 721 C CA . VAL A 1 96 ? -46.728 11.113 -6.677 1.00 76.12 96 VAL A CA 1
ATOM 722 C C . VAL A 1 96 ? -45.465 10.373 -6.234 1.00 76.12 96 VAL A C 1
ATOM 724 O O . VAL A 1 96 ? -44.604 10.101 -7.069 1.00 76.12 96 VAL A O 1
ATOM 727 N N . GLU A 1 97 ? -45.360 10.001 -4.958 1.00 82.50 97 GLU A N 1
ATOM 728 C CA . GLU A 1 97 ? -44.247 9.214 -4.420 1.00 82.50 97 GLU A CA 1
ATOM 729 C C . GLU A 1 97 ? -44.169 7.842 -5.110 1.00 82.50 97 GLU A C 1
ATOM 731 O O . GLU A 1 97 ? -43.123 7.497 -5.665 1.00 82.50 97 GLU A O 1
ATOM 736 N N . CYS A 1 98 ? -45.287 7.113 -5.209 1.00 78.00 98 CYS A N 1
ATOM 737 C CA . CYS A 1 98 ? -45.368 5.853 -5.952 1.00 78.00 98 CYS A CA 1
ATOM 738 C C . CYS A 1 98 ? -44.987 6.020 -7.428 1.00 78.00 98 CYS A C 1
ATOM 740 O O . CYS A 1 98 ? -44.255 5.190 -7.967 1.00 78.00 98 CYS A O 1
ATOM 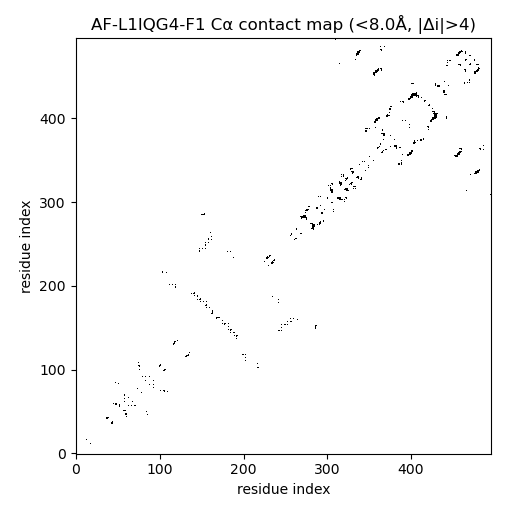742 N N . LEU A 1 99 ? -45.443 7.090 -8.087 1.00 75.69 99 LEU A N 1
ATOM 743 C CA . LEU A 1 99 ? -45.112 7.356 -9.486 1.00 75.69 99 LEU A CA 1
ATOM 744 C C . LEU A 1 99 ? -43.612 7.625 -9.671 1.00 75.69 99 LEU A C 1
ATOM 746 O O . LEU A 1 99 ? -43.021 7.126 -10.625 1.00 75.69 99 LEU A O 1
ATOM 750 N N . LEU A 1 100 ? -42.985 8.387 -8.771 1.00 74.88 100 LEU A N 1
ATOM 751 C CA . LEU A 1 100 ? -41.547 8.665 -8.813 1.00 74.88 100 LEU A CA 1
ATOM 752 C C . LEU A 1 100 ? -40.718 7.401 -8.564 1.00 74.88 100 LEU A C 1
ATOM 754 O O . LEU A 1 100 ? -39.739 7.170 -9.276 1.00 74.88 100 LEU A O 1
ATOM 758 N N . VAL A 1 101 ? -41.126 6.563 -7.607 1.00 76.44 101 VAL A N 1
ATOM 759 C CA . VAL A 1 101 ? -40.488 5.264 -7.342 1.00 76.44 101 VAL A CA 1
ATOM 760 C C . VAL A 1 101 ? -40.621 4.341 -8.553 1.00 76.44 101 VAL A C 1
ATOM 762 O O . VAL A 1 101 ? -39.610 3.845 -9.041 1.00 76.44 101 VAL A O 1
ATOM 765 N N . ALA A 1 102 ? -41.828 4.186 -9.106 1.00 69.88 102 ALA A N 1
ATOM 766 C CA . ALA A 1 102 ? -42.078 3.362 -10.292 1.00 69.88 102 ALA A CA 1
ATOM 767 C C . ALA A 1 102 ? -41.334 3.862 -11.545 1.00 69.88 102 ALA A C 1
ATOM 769 O O . ALA A 1 102 ? -41.082 3.096 -12.469 1.00 69.88 102 ALA A O 1
ATOM 770 N N . ARG A 1 103 ? -40.973 5.150 -11.590 1.00 72.75 103 ARG A N 1
ATOM 771 C CA . ARG A 1 103 ? -40.154 5.761 -12.652 1.00 72.75 103 ARG A CA 1
ATOM 772 C C . ARG A 1 103 ? -38.647 5.711 -12.364 1.00 72.75 103 ARG A C 1
ATOM 774 O O . ARG A 1 103 ? -37.880 6.302 -13.120 1.00 72.75 103 ARG A O 1
ATOM 781 N N . GLY A 1 104 ? -38.224 5.040 -11.292 1.00 71.00 104 GLY A N 1
ATOM 782 C CA . GLY A 1 104 ? -36.817 4.785 -10.979 1.00 71.00 104 GLY A CA 1
ATOM 783 C C . GLY A 1 104 ? -36.102 5.899 -10.208 1.00 71.00 104 GLY A C 1
ATOM 784 O O . GLY A 1 104 ? -34.874 5.891 -10.140 1.00 71.00 104 GLY A O 1
ATOM 785 N N . ALA A 1 105 ? -36.819 6.858 -9.609 1.00 72.81 105 ALA A N 1
ATOM 786 C CA . ALA A 1 105 ? -36.184 7.940 -8.850 1.00 72.81 105 ALA A CA 1
ATOM 787 C C . ALA A 1 105 ? -35.388 7.415 -7.641 1.00 72.81 105 ALA A C 1
ATOM 789 O O . ALA A 1 105 ? -34.263 7.856 -7.413 1.00 72.81 105 ALA A O 1
ATOM 790 N N . ASP A 1 106 ? -35.938 6.447 -6.897 1.00 73.88 106 ASP A N 1
ATOM 791 C CA . ASP A 1 106 ? -35.250 5.821 -5.756 1.00 73.88 106 ASP A CA 1
ATOM 792 C C . ASP A 1 106 ? -33.962 5.115 -6.199 1.00 73.88 106 ASP A C 1
ATOM 794 O O . ASP A 1 106 ? -32.893 5.357 -5.636 1.00 73.88 106 ASP A O 1
ATOM 798 N N . GLN A 1 107 ? -34.033 4.342 -7.287 1.00 70.38 107 GLN A N 1
ATOM 799 C CA . GLN A 1 107 ? -32.868 3.679 -7.871 1.00 70.38 107 GLN A CA 1
ATOM 800 C C . GLN A 1 107 ? -31.801 4.694 -8.304 1.00 70.38 107 GLN A C 1
ATOM 802 O O . GLN A 1 107 ? -30.629 4.527 -7.983 1.00 70.38 107 GLN A O 1
ATOM 807 N N . ALA A 1 108 ? -32.191 5.799 -8.947 1.00 67.75 108 ALA A N 1
ATOM 808 C CA . ALA A 1 108 ? -31.261 6.852 -9.347 1.00 67.75 108 ALA A CA 1
ATOM 809 C C . ALA A 1 108 ? -30.569 7.524 -8.146 1.00 67.75 108 ALA A C 1
ATOM 811 O O . ALA A 1 108 ? -29.370 7.807 -8.210 1.00 67.75 108 ALA A O 1
ATOM 812 N N . PHE A 1 109 ? -31.280 7.757 -7.033 1.00 69.12 109 PHE A N 1
ATOM 813 C CA . PHE A 1 109 ? -30.666 8.273 -5.804 1.00 69.12 109 PHE A CA 1
ATOM 814 C C . PHE A 1 109 ? -29.728 7.263 -5.151 1.00 69.12 109 PHE A C 1
ATOM 816 O O . PHE A 1 109 ? -28.664 7.671 -4.681 1.00 69.12 109 PHE A O 1
ATOM 823 N N . ARG A 1 110 ? -30.078 5.971 -5.145 1.00 65.06 110 ARG A N 1
ATOM 824 C CA . ARG A 1 110 ? -29.200 4.902 -4.647 1.00 65.06 110 ARG A CA 1
ATOM 825 C C . ARG A 1 110 ? -27.939 4.805 -5.486 1.00 65.06 110 ARG A C 1
ATOM 827 O O . ARG A 1 110 ? -26.864 4.987 -4.936 1.00 65.06 110 ARG A O 1
ATOM 834 N N . THR A 1 111 ? -28.055 4.695 -6.807 1.00 64.38 111 THR A N 1
ATOM 835 C CA . THR A 1 111 ? -26.905 4.666 -7.720 1.00 64.38 111 THR A CA 1
ATOM 836 C C . THR A 1 111 ? -26.061 5.935 -7.615 1.00 64.38 111 THR A C 1
ATOM 838 O O . THR A 1 111 ? -24.839 5.860 -7.600 1.00 64.38 111 THR A O 1
ATOM 841 N N . LYS A 1 112 ? -26.666 7.124 -7.480 1.00 66.75 112 LYS A N 1
ATOM 842 C CA . LYS A 1 112 ? -25.911 8.367 -7.252 1.00 66.75 112 LYS A CA 1
ATOM 843 C C . LYS A 1 112 ? -25.210 8.370 -5.895 1.00 66.75 112 LYS A C 1
ATOM 845 O O . LYS A 1 112 ? -24.091 8.859 -5.809 1.00 66.75 112 LYS A O 1
ATOM 850 N N . THR A 1 113 ? -25.853 7.870 -4.845 1.00 62.91 113 THR A N 1
ATOM 851 C CA . THR A 1 113 ? -25.262 7.765 -3.504 1.00 62.91 113 THR A CA 1
ATOM 852 C C . THR A 1 113 ? -24.118 6.769 -3.510 1.00 62.91 113 THR A C 1
ATOM 854 O O . THR A 1 113 ? -23.042 7.116 -3.049 1.00 62.91 113 THR A O 1
ATOM 857 N N . GLU A 1 114 ? -24.300 5.605 -4.125 1.00 60.19 114 GLU A N 1
ATOM 858 C CA . GLU A 1 114 ? -23.247 4.628 -4.380 1.00 60.19 114 GLU A CA 1
ATOM 859 C C . GLU A 1 114 ? -22.113 5.268 -5.178 1.00 60.19 114 GLU A C 1
ATOM 861 O O . GLU A 1 114 ? -20.989 5.220 -4.720 1.00 60.19 114 GLU A O 1
ATOM 866 N N . LEU A 1 115 ? -22.372 5.982 -6.280 1.00 59.03 115 LEU A N 1
ATOM 867 C CA . LEU A 1 115 ? -21.359 6.701 -7.079 1.00 59.03 115 LEU A CA 1
ATOM 868 C C . LEU A 1 115 ? -20.664 7.843 -6.336 1.00 59.03 115 LEU A C 1
ATOM 870 O O . LEU A 1 115 ? -19.476 8.079 -6.547 1.00 59.03 115 LEU A O 1
ATOM 874 N N . ILE A 1 116 ? -21.359 8.546 -5.447 1.00 59.12 116 ILE A N 1
ATOM 875 C CA . ILE A 1 116 ? -20.766 9.578 -4.592 1.00 59.12 116 ILE A CA 1
ATOM 876 C C . ILE A 1 116 ? -19.945 8.949 -3.466 1.00 59.12 116 ILE A C 1
ATOM 878 O O . ILE A 1 116 ? -18.893 9.493 -3.145 1.00 59.12 116 ILE A O 1
ATOM 882 N N . ASN A 1 117 ? -20.398 7.843 -2.882 1.00 51.53 117 ASN A N 1
ATOM 883 C CA . ASN A 1 117 ? -19.658 7.066 -1.888 1.00 51.53 117 ASN A CA 1
ATOM 884 C C . ASN A 1 117 ? -18.443 6.403 -2.544 1.00 51.53 117 ASN A C 1
ATOM 886 O O . ASN A 1 117 ? -17.356 6.444 -1.985 1.00 51.53 117 ASN A O 1
ATOM 890 N N . TYR A 1 118 ? -18.581 5.942 -3.793 1.00 53.75 118 TYR A N 1
ATOM 891 C CA . TYR A 1 118 ? -17.470 5.620 -4.672 1.00 53.75 118 TYR A CA 1
ATOM 892 C C . TYR A 1 118 ? -16.562 6.865 -4.739 1.00 53.75 118 TYR A C 1
ATOM 894 O O . TYR A 1 118 ? -15.409 6.754 -4.353 1.00 53.75 118 TYR A O 1
ATOM 902 N N . LYS A 1 119 ? -17.062 8.071 -5.081 1.00 48.88 119 LYS A N 1
ATOM 903 C CA . LYS A 1 119 ? -16.299 9.345 -5.209 1.00 48.88 119 LYS A CA 1
ATOM 904 C C . LYS A 1 119 ? -15.566 9.873 -3.972 1.00 48.88 119 LYS A C 1
ATOM 906 O O . LYS A 1 119 ? -14.489 10.444 -4.128 1.00 48.88 119 LYS A O 1
ATOM 911 N N . LYS A 1 120 ? -16.154 9.798 -2.780 1.00 46.94 120 LYS A N 1
ATOM 912 C CA . LYS A 1 120 ? -15.765 10.624 -1.619 1.00 46.94 120 LYS A CA 1
ATOM 913 C C . LYS A 1 120 ? -14.686 10.043 -0.706 1.00 46.94 120 LYS A C 1
ATOM 915 O O . LYS A 1 120 ? -14.259 10.747 0.208 1.00 46.94 120 LYS A O 1
ATOM 920 N N . VAL A 1 121 ? -14.145 8.868 -1.021 1.00 47.50 121 VAL A N 1
ATOM 921 C CA . VAL A 1 121 ? -13.074 8.211 -0.239 1.00 47.50 121 VAL A CA 1
ATOM 922 C C . VAL A 1 121 ? -11.727 8.978 -0.260 1.00 47.50 121 VAL A C 1
ATOM 924 O O . VAL A 1 121 ? -10.740 8.536 0.318 1.00 47.50 121 VAL A O 1
ATOM 927 N N . GLU A 1 122 ? -11.652 10.159 -0.887 1.00 39.16 122 GLU A N 1
ATOM 928 C CA . GLU A 1 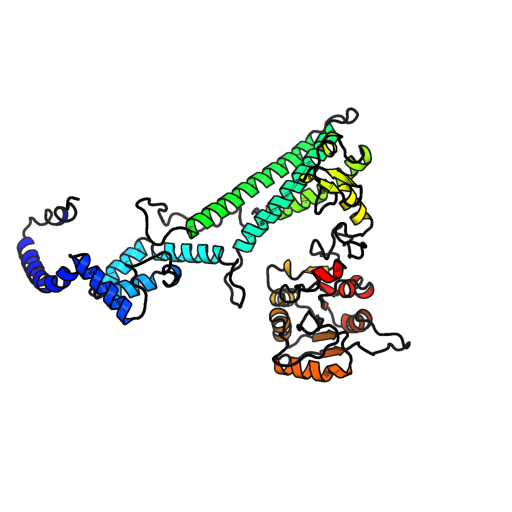122 ? -10.461 11.026 -0.872 1.00 39.16 122 GLU A CA 1
ATOM 929 C C . GLU A 1 122 ? -10.541 12.182 0.158 1.00 39.16 122 GLU A C 1
ATOM 931 O O . GLU A 1 122 ? -9.597 12.961 0.248 1.00 39.16 122 GLU A O 1
ATOM 936 N N . THR A 1 123 ? -11.625 12.361 0.939 1.00 37.25 123 THR A N 1
ATOM 937 C CA . THR A 1 123 ? -11.759 13.589 1.776 1.00 37.25 123 THR A CA 1
ATOM 938 C C . THR A 1 123 ? -12.277 13.436 3.209 1.00 37.25 123 THR A C 1
ATOM 940 O O . THR A 1 123 ? -12.431 14.452 3.885 1.00 37.25 123 THR A O 1
ATOM 943 N N . MET A 1 124 ? -12.495 12.227 3.731 1.00 34.97 124 MET A N 1
ATOM 944 C CA . MET A 1 124 ? -12.888 12.050 5.137 1.00 34.97 124 MET A CA 1
ATOM 945 C C . MET A 1 124 ? -11.745 11.430 5.950 1.00 34.97 124 MET A C 1
ATOM 947 O O . MET A 1 124 ? -11.676 10.232 6.196 1.00 34.97 124 MET A O 1
ATOM 951 N N . ARG A 1 125 ? -10.808 12.287 6.380 1.00 46.22 125 ARG A N 1
ATOM 952 C CA . ARG A 1 125 ? -10.018 12.008 7.584 1.00 46.22 125 ARG A CA 1
ATOM 953 C C . ARG A 1 125 ? -11.009 11.985 8.758 1.00 46.22 125 ARG A C 1
ATOM 955 O O . ARG A 1 125 ? -11.719 12.969 8.938 1.00 46.22 125 ARG A O 1
ATOM 962 N N . VAL A 1 126 ? -10.970 10.912 9.556 1.00 39.34 126 VAL A N 1
ATOM 963 C CA . VAL A 1 126 ? -11.648 10.681 10.858 1.00 39.34 126 VAL A CA 1
ATOM 964 C C . VAL A 1 126 ? -12.926 9.794 10.816 1.00 39.34 126 VAL A C 1
ATOM 966 O O . VAL A 1 126 ? -14.037 10.302 10.735 1.00 39.34 126 VAL A O 1
ATOM 969 N N . LEU A 1 127 ? -12.705 8.481 11.049 1.00 38.56 127 LEU A N 1
ATOM 970 C CA . LEU A 1 127 ? -13.522 7.495 11.815 1.00 38.56 127 LEU A CA 1
ATOM 971 C C . LEU A 1 127 ? -14.731 6.754 11.162 1.00 38.56 127 LEU A C 1
ATOM 973 O O . LEU A 1 127 ? -15.248 7.207 10.147 1.00 38.56 127 LEU A O 1
ATOM 977 N N . PRO A 1 128 ? -15.116 5.549 11.675 1.00 52.34 128 PRO A N 1
ATOM 978 C CA . PRO A 1 128 ? -15.070 4.307 10.892 1.00 52.34 128 PRO A CA 1
ATOM 979 C C . PRO A 1 128 ? -16.399 3.524 10.853 1.00 52.34 128 PRO A C 1
ATOM 981 O O . PRO A 1 128 ? -16.976 3.238 11.897 1.00 52.34 128 PRO A O 1
ATOM 984 N N . SER A 1 129 ? -16.829 3.089 9.662 1.00 41.38 129 SER A N 1
ATOM 985 C CA . SER A 1 129 ? -17.618 1.854 9.467 1.00 41.38 129 SER A CA 1
ATOM 986 C C . SER A 1 129 ? -18.002 1.636 7.990 1.00 41.38 129 SER A C 1
ATOM 988 O O . SER A 1 129 ? -18.867 2.318 7.447 1.00 41.38 129 SER A O 1
ATOM 990 N N . PHE A 1 130 ? -17.362 0.633 7.384 1.00 42.50 130 PHE A N 1
ATOM 991 C CA . PHE A 1 130 ? -17.914 -0.407 6.496 1.00 42.50 130 PHE A CA 1
ATOM 992 C C . PHE A 1 130 ? -18.454 -0.157 5.065 1.00 42.50 130 PHE A C 1
ATOM 994 O O . PHE A 1 130 ? -18.995 -1.106 4.509 1.00 42.50 130 PHE A O 1
ATOM 1001 N N . VAL A 1 131 ? -18.296 0.987 4.375 1.00 36.56 131 VAL A N 1
ATOM 1002 C CA . VAL A 1 131 ? -18.760 1.067 2.948 1.00 36.56 131 VAL A CA 1
ATOM 1003 C C . VAL A 1 131 ? -17.801 1.757 1.949 1.00 36.56 131 VAL A C 1
ATOM 1005 O O . VAL A 1 131 ? -18.121 1.902 0.774 1.00 36.56 131 VAL A O 1
ATOM 1008 N N . GLU A 1 132 ? -16.575 2.130 2.313 1.00 41.16 132 GLU A N 1
ATOM 1009 C CA . GLU A 1 132 ? -15.764 3.031 1.467 1.00 41.16 132 GLU A CA 1
ATOM 1010 C C . GLU A 1 132 ? -14.386 2.469 1.062 1.00 41.16 132 GLU A C 1
ATOM 1012 O O . GLU A 1 132 ? -13.381 2.823 1.663 1.00 41.16 132 GLU A O 1
ATOM 10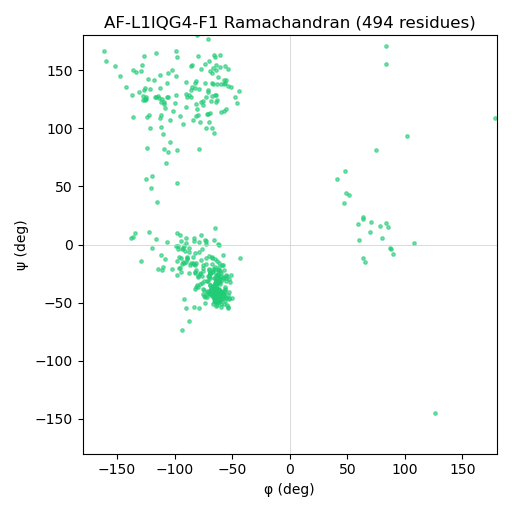17 N N . TYR A 1 133 ? -14.311 1.643 0.003 1.00 44.50 133 TYR A N 1
ATOM 1018 C CA . TYR A 1 133 ? -13.019 1.113 -0.498 1.00 44.50 133 TYR A CA 1
ATOM 1019 C C . TYR A 1 133 ? -12.736 1.258 -2.011 1.00 44.50 133 TYR A C 1
ATOM 1021 O O . TYR A 1 133 ? -11.593 1.125 -2.439 1.00 44.50 133 TYR A O 1
ATOM 1029 N N . PHE A 1 134 ? -13.709 1.578 -2.871 1.00 41.47 134 PHE A N 1
ATOM 1030 C CA . PHE A 1 134 ? -13.555 1.258 -4.306 1.00 41.47 134 PHE A CA 1
ATOM 1031 C C . PHE A 1 134 ? -12.939 2.336 -5.234 1.00 41.47 134 PHE A C 1
ATOM 1033 O O . PHE A 1 134 ? -12.510 1.990 -6.334 1.00 41.47 134 PHE A O 1
ATOM 1040 N N . LEU A 1 135 ? -12.834 3.624 -4.865 1.00 43.06 135 LEU A N 1
ATOM 1041 C CA . LEU A 1 135 ? -12.155 4.611 -5.744 1.00 43.06 135 LEU A CA 1
ATOM 1042 C C . LEU A 1 135 ? -10.689 4.863 -5.453 1.00 43.06 135 LEU A C 1
ATOM 1044 O O . LEU A 1 135 ? -9.967 5.227 -6.387 1.00 43.06 135 LEU A O 1
ATOM 1048 N N . GLN A 1 136 ? -10.231 4.604 -4.226 1.00 54.84 136 GLN A N 1
ATOM 1049 C CA . GLN A 1 136 ? -8.797 4.438 -4.015 1.00 54.84 136 GLN A CA 1
ATOM 1050 C C . GLN A 1 136 ? -8.291 3.337 -4.945 1.00 54.84 136 GLN A C 1
ATOM 1052 O O . GLN A 1 136 ? -7.284 3.540 -5.606 1.00 54.84 136 GLN A O 1
ATOM 1057 N N . VAL A 1 137 ? -9.071 2.267 -5.139 1.00 57.56 137 VAL A N 1
ATOM 1058 C CA . VAL A 1 137 ? -8.769 1.202 -6.098 1.00 57.56 137 VAL A CA 1
ATOM 1059 C C . VAL A 1 137 ? -8.665 1.731 -7.533 1.00 57.56 137 VAL A C 1
ATOM 1061 O O . VAL A 1 137 ? -7.610 1.555 -8.120 1.00 57.56 137 VAL A O 1
ATOM 1064 N N . ILE A 1 138 ? -9.642 2.447 -8.112 1.00 64.50 138 ILE A N 1
ATOM 1065 C CA . ILE A 1 138 ? -9.525 2.907 -9.522 1.00 64.50 138 ILE A CA 1
ATOM 1066 C C . ILE A 1 138 ? -8.353 3.884 -9.727 1.00 64.50 138 ILE A C 1
ATOM 1068 O O . ILE A 1 138 ? -7.607 3.755 -10.699 1.00 64.50 138 ILE A O 1
ATOM 1072 N N . GLN A 1 139 ? -8.151 4.854 -8.829 1.00 68.75 139 GLN A N 1
ATOM 1073 C CA . GLN A 1 139 ? -7.040 5.808 -8.946 1.00 68.75 139 GLN A CA 1
ATOM 1074 C C . GLN A 1 139 ? -5.680 5.137 -8.700 1.00 68.75 139 GLN A C 1
ATOM 1076 O O . GLN A 1 139 ? -4.715 5.437 -9.403 1.00 68.75 139 GLN A O 1
ATOM 1081 N N . HIS A 1 140 ? -5.592 4.225 -7.732 1.00 65.50 140 HIS A N 1
ATOM 1082 C CA . HIS A 1 140 ? -4.395 3.431 -7.455 1.00 65.50 140 HIS A CA 1
ATOM 1083 C C . HIS A 1 140 ? -4.093 2.470 -8.610 1.00 65.50 140 HIS A C 1
ATOM 1085 O O . HIS A 1 140 ? -2.960 2.423 -9.077 1.00 65.50 140 HIS A O 1
ATOM 1091 N N . MET A 1 141 ? -5.106 1.795 -9.160 1.00 69.38 141 MET A N 1
ATOM 1092 C CA . MET A 1 141 ? -5.002 0.986 -10.375 1.00 69.38 141 MET A CA 1
ATOM 1093 C C . MET A 1 141 ? -4.518 1.826 -11.552 1.00 69.38 141 MET A C 1
ATOM 1095 O O . MET A 1 141 ? -3.619 1.387 -12.259 1.00 69.38 141 MET A O 1
ATOM 1099 N N . GLN A 1 142 ? -5.047 3.042 -11.745 1.00 81.50 142 GLN A N 1
ATOM 1100 C CA . GLN A 1 142 ? -4.569 3.951 -12.789 1.00 81.50 142 GLN A CA 1
ATOM 1101 C C . GLN A 1 142 ? -3.086 4.280 -12.581 1.00 81.50 142 GLN A C 1
ATOM 1103 O O . GLN A 1 142 ? -2.299 4.090 -13.503 1.00 81.50 142 GLN A O 1
ATOM 1108 N N . LYS A 1 143 ? -2.683 4.713 -11.379 1.00 77.75 143 LYS A N 1
ATOM 1109 C CA . LYS A 1 143 ? -1.277 5.035 -11.068 1.00 77.75 143 LYS A CA 1
ATOM 1110 C C . LYS A 1 143 ? -0.350 3.828 -11.257 1.00 77.75 143 LYS A C 1
ATOM 1112 O O . LYS A 1 143 ? 0.736 3.970 -11.817 1.00 77.75 143 LYS A O 1
ATOM 1117 N N . ASN A 1 144 ? -0.778 2.641 -10.832 1.00 73.56 144 ASN A N 1
ATOM 1118 C CA . ASN A 1 144 ? -0.018 1.403 -10.994 1.00 73.56 144 ASN A CA 1
ATOM 1119 C C . ASN A 1 144 ? 0.110 1.008 -12.465 1.00 73.56 144 ASN A C 1
ATOM 1121 O O . ASN A 1 144 ? 1.196 0.649 -12.909 1.00 73.56 144 ASN A O 1
ATOM 1125 N N . MET A 1 145 ? -0.968 1.124 -13.239 1.00 82.44 145 MET A N 1
ATOM 1126 C CA . MET A 1 145 ? -0.939 0.865 -14.675 1.00 82.44 145 MET A CA 1
ATOM 1127 C C . MET A 1 145 ? -0.083 1.891 -15.427 1.00 82.44 145 MET A C 1
ATOM 1129 O O . MET A 1 145 ? 0.631 1.512 -16.344 1.00 82.44 145 MET A O 1
ATOM 1133 N N . GLU A 1 146 ? -0.083 3.167 -15.025 1.00 85.31 146 GLU A N 1
ATOM 1134 C CA . GLU A 1 146 ? 0.797 4.198 -15.601 1.00 85.31 146 GLU A CA 1
ATOM 1135 C C . GLU A 1 146 ? 2.274 3.881 -15.326 1.00 85.31 146 GLU A C 1
ATOM 1137 O O . GLU A 1 146 ? 3.119 4.037 -16.208 1.00 85.31 146 GLU A O 1
ATOM 1142 N N . LYS A 1 147 ? 2.589 3.371 -14.128 1.00 80.06 147 LYS A N 1
ATOM 1143 C CA . LYS A 1 147 ? 3.928 2.867 -13.800 1.00 80.06 147 LYS A CA 1
ATOM 1144 C C . LYS A 1 147 ? 4.305 1.669 -14.681 1.00 80.06 147 LYS A C 1
ATOM 1146 O O . LYS A 1 147 ? 5.405 1.653 -15.227 1.00 80.06 147 LYS A O 1
ATOM 1151 N N . LEU A 1 148 ? 3.404 0.697 -14.845 1.00 80.56 148 LEU A N 1
ATOM 1152 C CA . LEU A 1 148 ? 3.639 -0.477 -15.694 1.00 80.56 148 LEU A CA 1
ATOM 1153 C C . LEU A 1 148 ? 3.813 -0.106 -17.173 1.00 80.56 148 LEU A C 1
ATOM 1155 O O . LEU A 1 148 ? 4.698 -0.653 -17.821 1.00 80.56 148 LEU A O 1
ATOM 1159 N N . GLU A 1 149 ? 3.031 0.838 -17.703 1.00 92.25 149 GLU A N 1
ATOM 1160 C CA . GLU A 1 149 ? 3.163 1.332 -19.084 1.00 92.25 149 GLU A CA 1
ATOM 1161 C C . GLU A 1 149 ? 4.536 1.964 -19.328 1.00 92.25 149 GLU A C 1
ATOM 1163 O O . GLU A 1 149 ? 5.167 1.700 -20.357 1.00 92.25 149 GLU A O 1
ATOM 1168 N N . ALA A 1 150 ? 5.032 2.743 -18.362 1.00 84.31 150 ALA A N 1
ATOM 1169 C CA . ALA A 1 150 ? 6.358 3.342 -18.438 1.00 84.31 150 ALA A CA 1
ATOM 1170 C C . ALA A 1 150 ? 7.463 2.271 -18.432 1.00 84.31 150 ALA A C 1
ATOM 1172 O O . ALA A 1 150 ? 8.397 2.351 -19.232 1.00 84.31 150 ALA A O 1
ATOM 1173 N N . GLU A 1 151 ? 7.339 1.251 -17.575 1.00 83.12 151 GLU A N 1
ATOM 1174 C CA . GLU A 1 151 ? 8.281 0.125 -17.518 1.00 83.12 151 GLU A CA 1
ATOM 1175 C C . GLU A 1 151 ? 8.243 -0.715 -18.810 1.00 83.12 151 GLU A C 1
ATOM 1177 O O . GLU A 1 151 ? 9.291 -0.990 -19.389 1.00 83.12 151 GLU A O 1
ATOM 1182 N N . LEU A 1 152 ? 7.058 -1.047 -19.331 1.00 84.81 152 LEU A N 1
ATOM 1183 C CA . LEU A 1 152 ? 6.892 -1.770 -20.601 1.00 84.81 152 LEU A CA 1
ATOM 1184 C C . LEU A 1 152 ? 7.423 -0.978 -21.799 1.00 84.81 152 LEU A C 1
ATOM 1186 O O . LEU A 1 152 ? 8.041 -1.559 -22.686 1.00 84.81 152 LEU A O 1
ATOM 1190 N N . SER A 1 153 ? 7.237 0.344 -21.816 1.00 85.69 153 SER A N 1
ATOM 1191 C CA . SER A 1 153 ? 7.805 1.219 -22.849 1.00 85.69 153 SER A CA 1
ATOM 1192 C C . SER A 1 153 ? 9.333 1.155 -22.881 1.00 85.69 153 SER A C 1
ATOM 1194 O O . SER A 1 153 ? 9.928 1.141 -23.957 1.00 85.69 153 SER A O 1
ATOM 1196 N N . VAL A 1 154 ? 9.970 1.128 -21.707 1.00 82.50 154 VAL A N 1
ATOM 1197 C CA . VAL A 1 154 ? 11.426 0.977 -21.570 1.00 82.50 154 VAL A CA 1
ATOM 1198 C C . VAL A 1 154 ? 11.872 -0.392 -22.080 1.00 82.50 154 VAL A C 1
ATOM 1200 O O . VAL A 1 154 ? 12.781 -0.470 -22.902 1.00 82.50 154 VAL A O 1
ATOM 1203 N N . LEU A 1 155 ? 11.195 -1.462 -21.655 1.00 82.88 155 LEU A N 1
ATOM 1204 C CA . LEU A 1 155 ? 11.499 -2.829 -22.085 1.00 82.88 155 LEU A CA 1
ATOM 1205 C C . LEU A 1 155 ? 11.342 -3.007 -23.602 1.00 82.88 155 LEU A C 1
ATOM 1207 O O . LEU A 1 155 ? 12.190 -3.631 -24.233 1.00 82.88 155 LEU A O 1
ATOM 1211 N N . ALA A 1 156 ? 10.299 -2.422 -24.199 1.00 86.25 156 ALA A N 1
ATOM 1212 C CA . ALA A 1 156 ? 10.073 -2.464 -25.641 1.00 86.25 156 ALA A CA 1
ATOM 1213 C C . ALA A 1 156 ? 11.215 -1.782 -26.405 1.00 86.25 156 ALA A C 1
ATOM 1215 O O . ALA A 1 156 ? 11.693 -2.317 -27.399 1.00 86.25 156 ALA A O 1
ATOM 1216 N N . ALA A 1 157 ? 11.692 -0.636 -25.915 1.00 83.44 157 ALA A N 1
ATOM 1217 C CA . ALA A 1 157 ? 12.806 0.075 -26.530 1.00 83.44 157 ALA A CA 1
ATOM 1218 C C . ALA A 1 157 ? 14.138 -0.688 -26.407 1.00 83.44 157 ALA A C 1
ATOM 1220 O O . ALA A 1 157 ? 14.914 -0.704 -27.359 1.00 83.44 157 ALA A O 1
ATOM 1221 N N . ILE A 1 158 ? 14.393 -1.358 -25.273 1.00 80.31 158 ILE A N 1
ATOM 1222 C CA . ILE A 1 158 ? 15.569 -2.234 -25.115 1.00 80.31 158 ILE A CA 1
ATOM 1223 C C . ILE A 1 158 ? 15.487 -3.416 -26.086 1.00 80.31 158 ILE A C 1
ATOM 1225 O O . ILE A 1 158 ? 16.471 -3.731 -26.749 1.00 80.31 158 ILE A O 1
ATOM 1229 N N . ALA A 1 159 ? 14.321 -4.062 -26.182 1.00 82.62 159 ALA A N 1
ATOM 1230 C CA . ALA A 1 159 ? 14.119 -5.189 -27.087 1.00 82.62 159 ALA A CA 1
ATOM 1231 C C . ALA A 1 159 ? 14.282 -4.782 -28.556 1.00 82.62 159 ALA A C 1
ATOM 1233 O O . ALA A 1 159 ? 14.917 -5.508 -29.308 1.00 82.62 159 ALA A O 1
ATOM 1234 N N . TYR A 1 160 ? 13.775 -3.609 -28.934 1.00 83.06 160 TYR A N 1
ATOM 1235 C CA . TYR A 1 160 ? 13.946 -3.054 -30.273 1.00 83.06 160 TYR A CA 1
ATOM 1236 C C . TYR A 1 160 ? 15.426 -2.797 -30.602 1.00 83.06 160 TYR A C 1
ATOM 1238 O O . TYR A 1 160 ? 15.913 -3.262 -31.625 1.00 83.06 160 TYR A O 1
ATOM 1246 N N . ALA A 1 161 ? 16.180 -2.160 -29.696 1.00 79.38 161 ALA A N 1
ATOM 1247 C CA . ALA A 1 161 ? 17.620 -1.946 -29.886 1.00 79.38 161 ALA A CA 1
ATOM 1248 C C . ALA A 1 161 ? 18.408 -3.267 -30.004 1.00 79.38 161 ALA A C 1
ATOM 1250 O O . ALA A 1 161 ? 19.398 -3.336 -30.723 1.00 79.38 161 ALA A O 1
ATOM 1251 N N . ALA A 1 162 ? 17.959 -4.330 -29.327 1.00 76.56 162 ALA A N 1
ATOM 1252 C CA . ALA A 1 162 ? 18.555 -5.660 -29.445 1.00 76.56 162 ALA A CA 1
ATOM 1253 C C . ALA A 1 162 ? 18.322 -6.334 -30.801 1.00 76.56 162 ALA A C 1
ATOM 1255 O O . ALA A 1 162 ? 19.082 -7.237 -31.150 1.00 76.56 162 ALA A O 1
ATOM 1256 N N . GLU A 1 163 ? 17.262 -5.942 -31.509 1.00 74.69 163 GLU A N 1
ATOM 1257 C CA . GLU A 1 163 ? 16.899 -6.454 -32.833 1.00 74.69 163 GLU A CA 1
ATOM 1258 C C . GLU A 1 163 ? 17.602 -5.687 -33.971 1.00 74.69 163 GLU A C 1
ATOM 1260 O O . GLU A 1 163 ? 17.701 -6.219 -35.071 1.00 74.69 163 GLU A O 1
ATOM 1265 N N . GLU A 1 164 ? 18.134 -4.484 -33.714 1.00 70.69 164 GLU A N 1
ATOM 1266 C CA . GLU A 1 164 ? 18.964 -3.722 -34.670 1.00 70.69 164 GLU A CA 1
ATOM 1267 C C . GLU A 1 164 ? 20.425 -4.218 -34.745 1.00 70.69 164 GLU A C 1
ATOM 1269 O O . GLU A 1 164 ? 21.191 -3.760 -35.592 1.00 70.69 164 GLU A O 1
ATOM 1274 N N . ASP A 1 165 ? 20.816 -5.155 -33.876 1.00 67.62 165 ASP A N 1
ATOM 1275 C CA . ASP A 1 165 ? 22.143 -5.775 -33.834 1.00 67.62 165 ASP A CA 1
ATOM 1276 C C . ASP A 1 165 ? 22.340 -6.730 -35.038 1.00 67.62 165 ASP A C 1
ATOM 1278 O O . ASP A 1 165 ? 21.664 -7.764 -35.109 1.00 67.62 165 ASP A O 1
ATOM 1282 N N . PRO A 1 166 ? 23.237 -6.417 -35.997 1.00 62.19 166 PRO A N 1
ATOM 1283 C CA . PRO A 1 166 ? 23.364 -7.148 -37.262 1.00 62.19 166 PRO A CA 1
ATOM 1284 C C . PRO A 1 166 ? 23.822 -8.606 -37.098 1.00 62.19 166 PRO A C 1
ATOM 1286 O O . PRO A 1 166 ? 23.551 -9.423 -37.980 1.00 62.19 166 PRO A O 1
ATOM 1289 N N . ASP A 1 167 ? 24.450 -8.952 -35.969 1.00 65.06 167 ASP A N 1
ATOM 1290 C CA . ASP A 1 167 ? 24.894 -10.318 -35.659 1.00 65.06 167 ASP A CA 1
ATOM 1291 C C . ASP A 1 167 ? 23.765 -11.204 -35.097 1.00 65.06 167 ASP A C 1
ATOM 1293 O O . ASP A 1 167 ? 23.923 -12.418 -34.928 1.00 65.06 167 ASP A O 1
ATOM 1297 N N . VAL A 1 168 ? 22.589 -10.629 -34.821 1.00 55.50 168 VAL A N 1
ATOM 1298 C CA . VAL A 1 168 ? 21.436 -11.336 -34.259 1.00 55.50 168 VAL A CA 1
ATOM 1299 C C . VAL A 1 168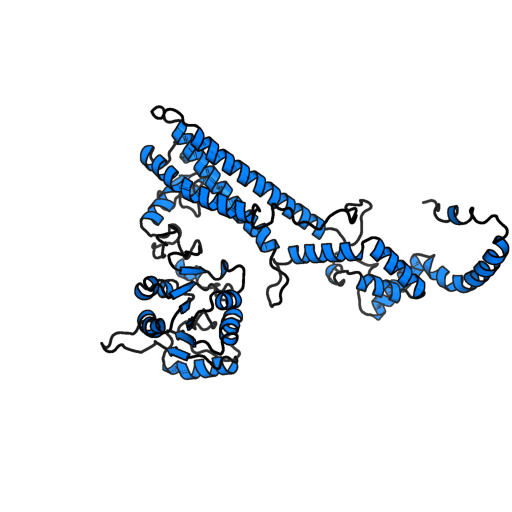 ? 20.345 -11.454 -35.314 1.00 55.50 168 VAL A C 1
ATOM 1301 O O . VAL A 1 168 ? 19.497 -10.583 -35.481 1.00 55.50 168 VAL A O 1
ATOM 1304 N N . HIS A 1 169 ? 20.319 -12.586 -36.020 1.00 53.03 169 HIS A N 1
ATOM 1305 C CA . HIS A 1 169 ? 19.201 -12.899 -36.908 1.00 53.03 169 HIS A CA 1
ATOM 1306 C C . HIS A 1 169 ? 17.845 -12.856 -36.172 1.00 53.03 169 HIS A C 1
ATOM 1308 O O . HIS A 1 169 ? 17.724 -13.295 -35.020 1.00 53.03 169 HIS A O 1
ATOM 1314 N N . PRO A 1 170 ? 16.795 -12.344 -36.838 1.00 48.56 170 PRO A N 1
ATOM 1315 C CA . PRO A 1 170 ? 15.672 -11.713 -36.177 1.00 48.56 170 PRO A CA 1
ATOM 1316 C C . PRO A 1 170 ? 14.713 -12.779 -35.662 1.00 48.56 170 PRO A C 1
ATOM 1318 O O . PRO A 1 170 ? 14.064 -13.508 -36.415 1.00 48.56 170 PRO A O 1
ATOM 1321 N N . ARG A 1 171 ? 14.542 -12.837 -34.346 1.00 53.25 171 ARG A N 1
ATOM 1322 C CA . ARG A 1 171 ? 13.268 -13.290 -33.794 1.00 53.25 171 ARG A CA 1
ATOM 1323 C C . ARG A 1 171 ? 12.527 -12.048 -33.309 1.00 53.25 171 ARG A C 1
ATOM 1325 O O . ARG A 1 171 ? 12.578 -11.790 -32.109 1.00 53.25 171 ARG A O 1
ATOM 1332 N N . PRO A 1 172 ? 11.737 -11.374 -34.178 1.00 63.38 172 PRO A N 1
ATOM 1333 C CA . PRO A 1 172 ? 10.909 -10.218 -33.798 1.00 63.38 172 PRO A CA 1
ATOM 1334 C C . PRO A 1 172 ? 9.849 -10.572 -32.742 1.00 63.38 172 PRO A C 1
ATOM 1336 O O . PRO A 1 172 ? 9.078 -9.740 -32.278 1.00 63.38 172 PRO A O 1
ATOM 1339 N N . ARG A 1 173 ? 9.802 -11.843 -32.327 1.00 73.31 173 ARG A N 1
ATOM 1340 C CA . ARG A 1 173 ? 8.921 -12.380 -31.300 1.00 73.31 173 ARG A CA 1
ATOM 1341 C C . ARG A 1 173 ? 9.097 -11.682 -29.953 1.00 73.31 173 ARG A C 1
ATOM 1343 O O . ARG A 1 173 ? 8.132 -11.671 -29.197 1.00 73.31 173 ARG A O 1
ATOM 1350 N N . ARG A 1 174 ? 10.280 -11.152 -29.611 1.00 76.31 174 ARG A N 1
ATOM 1351 C CA . ARG A 1 174 ? 10.484 -10.520 -28.297 1.00 76.31 174 ARG A CA 1
ATOM 1352 C C . ARG A 1 174 ? 9.909 -9.113 -28.267 1.00 76.31 174 ARG A C 1
ATOM 1354 O O . ARG A 1 174 ? 9.042 -8.858 -27.429 1.00 76.31 174 ARG A O 1
ATOM 1361 N N . PHE A 1 175 ? 10.315 -8.246 -29.197 1.00 84.25 175 PHE A N 1
ATOM 1362 C CA . PHE A 1 175 ? 9.709 -6.926 -29.326 1.00 84.25 175 PHE A CA 1
ATOM 1363 C C . PHE A 1 175 ? 8.193 -7.034 -29.515 1.00 84.25 175 PHE A C 1
ATOM 1365 O O . PHE A 1 175 ? 7.452 -6.390 -28.779 1.00 84.25 175 PHE A O 1
ATOM 1372 N N . GLN A 1 176 ? 7.715 -7.928 -30.391 1.00 84.62 176 GLN A N 1
ATOM 1373 C CA . GLN A 1 176 ? 6.278 -8.136 -30.616 1.00 84.62 176 GLN A CA 1
ATOM 1374 C C . GLN A 1 176 ? 5.522 -8.537 -29.343 1.00 84.62 176 GLN A C 1
ATOM 1376 O O . GLN A 1 176 ? 4.452 -7.995 -29.080 1.00 84.62 176 GLN A O 1
ATOM 1381 N N . LYS A 1 177 ? 6.067 -9.447 -28.520 1.00 85.75 177 LYS A N 1
ATOM 1382 C CA . LYS A 1 177 ? 5.435 -9.838 -27.247 1.00 85.75 177 LYS A CA 1
ATOM 1383 C C . LYS A 1 177 ? 5.349 -8.668 -26.268 1.00 85.75 177 LYS A C 1
ATOM 1385 O O . LYS A 1 177 ? 4.303 -8.468 -25.653 1.00 85.75 177 LYS A O 1
ATOM 1390 N N . ILE A 1 178 ? 6.431 -7.901 -26.111 1.00 85.19 178 ILE A N 1
ATOM 1391 C CA . ILE A 1 178 ? 6.450 -6.753 -25.192 1.00 85.19 178 ILE A CA 1
ATOM 1392 C C . ILE A 1 178 ? 5.532 -5.642 -25.714 1.00 85.19 178 ILE A C 1
ATOM 1394 O O . ILE A 1 178 ? 4.772 -5.076 -24.932 1.00 85.19 178 ILE A O 1
ATOM 1398 N N . ALA A 1 179 ? 5.537 -5.376 -27.023 1.00 88.25 179 ALA A N 1
ATOM 1399 C CA . ALA A 1 179 ? 4.645 -4.421 -27.674 1.00 88.25 179 ALA A CA 1
ATOM 1400 C C . ALA A 1 179 ? 3.171 -4.806 -27.480 1.00 88.25 179 ALA A C 1
ATOM 1402 O O . ALA A 1 179 ? 2.380 -3.975 -27.045 1.00 88.25 179 ALA A O 1
ATOM 1403 N N . GLN A 1 180 ? 2.817 -6.084 -27.658 1.00 87.56 180 GLN A N 1
ATOM 1404 C CA . GLN A 1 180 ? 1.464 -6.577 -27.389 1.00 87.56 180 GLN A CA 1
ATOM 1405 C C . GLN A 1 180 ? 1.044 -6.327 -25.931 1.00 87.56 180 GLN A C 1
ATOM 1407 O O . GLN A 1 180 ? -0.070 -5.872 -25.674 1.00 87.56 180 GLN A O 1
ATOM 1412 N N . LYS A 1 181 ? 1.935 -6.570 -24.957 1.00 87.19 181 LYS A N 1
ATOM 1413 C CA . LYS A 1 181 ? 1.660 -6.282 -23.538 1.00 87.19 181 LYS A CA 1
ATOM 1414 C C . LYS A 1 181 ? 1.584 -4.793 -23.224 1.00 87.19 181 LYS A C 1
ATOM 1416 O O . LYS A 1 181 ? 0.763 -4.391 -22.398 1.00 87.19 181 LYS A O 1
ATOM 1421 N N . LEU A 1 182 ? 2.388 -3.973 -23.890 1.00 90.38 182 LEU A N 1
ATOM 1422 C CA . LEU A 1 182 ? 2.305 -2.520 -23.802 1.00 90.38 182 LEU A CA 1
ATOM 1423 C C . LEU A 1 182 ? 0.953 -2.014 -24.322 1.00 90.38 182 LEU A C 1
ATOM 1425 O O . LEU A 1 182 ? 0.319 -1.194 -23.659 1.00 90.38 182 LEU A O 1
ATOM 1429 N N . ASP A 1 183 ? 0.468 -2.550 -25.440 1.00 88.50 183 ASP A N 1
ATOM 1430 C CA . ASP A 1 183 ? -0.835 -2.194 -26.004 1.00 88.50 183 ASP A CA 1
ATOM 1431 C C . ASP A 1 183 ? -1.997 -2.681 -25.125 1.00 88.50 183 ASP A C 1
ATOM 1433 O O . ASP A 1 183 ? -2.932 -1.921 -24.866 1.00 88.50 183 ASP A O 1
ATOM 1437 N N . GLU A 1 184 ? -1.914 -3.892 -24.558 1.00 82.12 184 GLU A N 1
ATOM 1438 C CA . GLU A 1 184 ? -2.867 -4.371 -23.542 1.00 82.12 184 GLU A CA 1
ATOM 1439 C C . GLU A 1 184 ? -2.916 -3.431 -22.318 1.00 82.12 184 GLU A C 1
ATOM 1441 O O . GLU A 1 184 ? -3.997 -3.121 -21.796 1.00 82.12 184 GLU A O 1
ATOM 1446 N N . CYS A 1 185 ? -1.749 -2.963 -21.859 1.00 84.75 185 CYS A N 1
ATOM 1447 C CA . CYS A 1 185 ? -1.620 -2.034 -20.739 1.00 84.75 185 CYS A CA 1
ATOM 1448 C C . CYS A 1 185 ? -2.244 -0.668 -21.070 1.00 84.75 185 CYS A C 1
ATOM 1450 O O . CYS A 1 185 ? -3.051 -0.154 -20.291 1.00 84.75 185 CYS A O 1
ATOM 1452 N N . ARG A 1 186 ? -1.955 -0.120 -22.257 1.00 89.50 186 ARG A N 1
ATOM 1453 C CA . ARG A 1 186 ? -2.533 1.140 -22.753 1.00 89.50 186 ARG A CA 1
ATOM 1454 C C . ARG A 1 186 ? -4.044 1.058 -22.918 1.00 89.50 186 ARG A C 1
ATOM 1456 O O . ARG A 1 186 ? -4.746 1.946 -22.440 1.00 89.50 186 ARG A O 1
ATOM 1463 N N . GLY A 1 187 ? -4.560 -0.018 -23.510 1.00 80.94 187 GLY A N 1
ATOM 1464 C CA . GLY A 1 187 ? -6.002 -0.245 -23.623 1.00 80.94 187 GLY A CA 1
ATOM 1465 C C . GLY A 1 187 ? -6.683 -0.274 -22.252 1.00 80.94 187 GLY A C 1
ATOM 1466 O O . GLY A 1 187 ? -7.701 0.378 -22.037 1.00 80.94 187 GLY A O 1
ATOM 1467 N N . SER A 1 188 ? -6.068 -0.947 -21.278 1.00 81.88 188 SER A N 1
ATOM 1468 C CA . SER A 1 188 ? -6.576 -0.999 -19.902 1.00 81.88 188 SER A CA 1
ATOM 1469 C C . SER A 1 188 ? -6.511 0.369 -19.195 1.00 81.88 188 SER A C 1
ATOM 1471 O O . SER A 1 188 ? -7.418 0.713 -18.437 1.00 81.88 188 SER A O 1
ATOM 1473 N N . LEU A 1 189 ? -5.483 1.183 -19.467 1.00 83.06 189 LEU A N 1
ATOM 1474 C CA . LEU A 1 189 ? -5.390 2.567 -18.989 1.00 83.06 189 LEU A CA 1
ATOM 1475 C C . LEU A 1 189 ? -6.487 3.465 -19.559 1.00 83.06 189 LEU A C 1
ATOM 1477 O O . LEU A 1 189 ? -7.035 4.284 -18.822 1.00 83.06 189 LEU A O 1
ATOM 1481 N N . HIS A 1 190 ? -6.815 3.317 -20.843 1.00 78.88 190 HIS A N 1
ATOM 1482 C CA . HIS A 1 190 ? -7.927 4.039 -21.460 1.00 78.88 190 HIS A CA 1
ATOM 1483 C C . HIS A 1 190 ? -9.248 3.711 -20.763 1.00 78.88 190 HIS A C 1
ATOM 1485 O O . HIS A 1 190 ? -9.927 4.628 -20.310 1.00 78.88 190 HIS A O 1
ATOM 1491 N N . VAL A 1 191 ? -9.535 2.425 -20.534 1.00 77.88 191 VAL A N 1
ATOM 1492 C CA . VAL A 1 191 ? -10.730 1.998 -19.786 1.00 77.88 191 VAL A CA 1
ATOM 1493 C C . VAL A 1 191 ? -10.773 2.625 -18.389 1.00 77.88 191 VAL A C 1
ATOM 1495 O O . VAL A 1 191 ? -11.804 3.154 -17.983 1.00 77.88 191 VAL A O 1
ATOM 1498 N N . LEU A 1 192 ? -9.658 2.626 -17.649 1.00 76.88 192 LEU A N 1
ATOM 1499 C CA . LEU A 1 192 ? -9.597 3.247 -16.319 1.00 76.88 192 LEU A CA 1
ATOM 1500 C C . LEU A 1 192 ? -9.863 4.761 -16.360 1.00 76.88 192 LEU A C 1
ATOM 1502 O O . LEU A 1 192 ? -10.547 5.294 -15.482 1.00 76.88 192 LEU A O 1
ATOM 1506 N N . ARG A 1 193 ? -9.348 5.459 -17.379 1.00 79.88 193 ARG A N 1
ATOM 1507 C CA . ARG A 1 193 ? -9.583 6.897 -17.585 1.00 79.88 193 ARG A CA 1
ATOM 1508 C C . ARG A 1 193 ? -11.035 7.190 -17.949 1.00 79.88 193 ARG A C 1
ATOM 1510 O O . ARG A 1 193 ? -11.591 8.149 -17.410 1.00 79.88 193 ARG A O 1
ATOM 1517 N N . ASP A 1 194 ? -11.655 6.364 -18.783 1.00 74.19 194 ASP A N 1
ATOM 1518 C CA . ASP A 1 194 ? -13.063 6.499 -19.166 1.00 74.19 194 ASP A CA 1
ATOM 1519 C C . ASP A 1 194 ? -13.974 6.267 -17.962 1.00 74.19 194 ASP A C 1
ATOM 1521 O O . ASP A 1 194 ? -14.786 7.129 -17.631 1.00 74.19 194 ASP A O 1
ATOM 1525 N N . VAL A 1 195 ? -13.757 5.177 -17.215 1.00 72.81 195 VAL A N 1
ATOM 1526 C CA . VAL A 1 195 ? -14.498 4.877 -15.978 1.00 72.81 195 VAL A CA 1
ATOM 1527 C C . VAL A 1 195 ? -14.382 6.031 -14.983 1.00 72.81 195 VAL A C 1
ATOM 1529 O O . VAL A 1 195 ? -15.386 6.470 -14.414 1.00 72.81 195 VAL A O 1
ATOM 1532 N N . ARG A 1 196 ? -13.177 6.580 -14.794 1.00 73.94 196 ARG A N 1
ATOM 1533 C CA . ARG A 1 196 ? -12.962 7.744 -13.928 1.00 73.94 196 ARG A CA 1
ATOM 1534 C C . ARG A 1 196 ? -13.696 8.983 -14.444 1.00 73.94 196 ARG A C 1
ATOM 1536 O O . ARG A 1 196 ? -14.302 9.698 -13.646 1.00 73.94 196 ARG A O 1
ATOM 1543 N N . THR A 1 197 ? -13.654 9.240 -15.748 1.00 69.94 197 THR A N 1
ATOM 1544 C CA . THR A 1 197 ? -14.301 10.395 -16.388 1.00 69.94 197 THR A CA 1
ATOM 1545 C C . THR A 1 197 ? -15.819 10.311 -16.271 1.00 69.94 197 THR A C 1
ATOM 1547 O O . THR A 1 197 ? -16.444 11.274 -15.827 1.00 69.94 197 THR A O 1
ATOM 1550 N N . TRP A 1 198 ? -16.411 9.153 -16.565 1.00 66.12 198 TRP A N 1
ATOM 1551 C CA . TRP A 1 198 ? -17.845 8.904 -16.416 1.00 66.12 198 TRP A CA 1
ATOM 1552 C C . TRP A 1 198 ? -18.284 9.010 -14.961 1.00 66.12 198 TRP A C 1
ATOM 1554 O O . TRP A 1 198 ? -19.227 9.737 -14.661 1.00 66.12 198 TRP A O 1
ATOM 1564 N N . THR A 1 199 ? -17.552 8.390 -14.032 1.00 65.19 199 THR A N 1
ATOM 1565 C CA . THR A 1 199 ? -17.842 8.500 -12.593 1.00 65.19 199 THR A CA 1
ATOM 1566 C C . THR A 1 199 ? -17.784 9.959 -12.138 1.00 65.19 199 THR A C 1
ATOM 1568 O O . THR A 1 199 ? -18.672 10.441 -11.429 1.00 65.19 199 THR A O 1
ATOM 1571 N N . ALA A 1 200 ? -16.772 10.710 -12.584 1.00 65.88 200 ALA A N 1
ATOM 1572 C CA . ALA A 1 200 ? -16.643 12.126 -12.274 1.00 65.88 200 ALA A CA 1
ATOM 1573 C C . ALA A 1 200 ? -17.796 12.955 -12.856 1.00 65.88 200 ALA A C 1
ATOM 1575 O O . ALA A 1 200 ? -18.288 13.835 -12.146 1.00 65.88 200 ALA A O 1
ATOM 1576 N N . ALA A 1 201 ? -18.221 12.679 -14.092 1.00 62.44 201 ALA A N 1
ATOM 1577 C CA . ALA A 1 201 ? -19.332 13.346 -14.765 1.00 62.44 201 ALA A CA 1
ATOM 1578 C C . ALA A 1 201 ? -20.668 13.066 -14.064 1.00 62.44 201 ALA A C 1
ATOM 1580 O O . ALA A 1 201 ? -21.360 14.013 -13.694 1.00 62.44 201 ALA A O 1
ATOM 1581 N N . ILE A 1 202 ? -20.976 11.799 -13.761 1.00 59.72 202 ILE A N 1
ATOM 1582 C CA . ILE A 1 202 ? -22.195 11.404 -13.035 1.00 59.72 202 ILE A CA 1
ATOM 1583 C C . ILE A 1 202 ? -22.251 12.087 -11.664 1.00 59.72 202 ILE A C 1
ATOM 1585 O O . ILE A 1 202 ? -23.278 12.628 -11.252 1.00 59.72 202 ILE A O 1
ATOM 1589 N N . CYS A 1 203 ? -21.117 12.157 -10.969 1.00 59.91 203 CYS A N 1
ATOM 1590 C CA . CYS A 1 203 ? -21.045 12.834 -9.680 1.00 59.91 203 CYS A CA 1
ATOM 1591 C C . CYS A 1 203 ? -21.115 14.368 -9.765 1.00 59.91 203 CYS A C 1
ATOM 1593 O O . CYS A 1 203 ? -21.309 15.013 -8.735 1.00 59.91 203 CYS A O 1
ATOM 1595 N N . LYS A 1 204 ? -20.888 14.963 -10.942 1.00 61.00 204 LYS A N 1
ATOM 1596 C CA . LYS A 1 204 ? -20.966 16.414 -11.187 1.00 61.00 204 LYS A CA 1
ATOM 1597 C C . LYS A 1 204 ? -22.342 16.858 -11.696 1.00 61.00 204 LYS A C 1
ATOM 1599 O O . LYS A 1 204 ? -22.547 18.059 -11.838 1.00 61.00 204 LYS A O 1
ATOM 1604 N N . VAL A 1 205 ? -23.283 15.937 -11.933 1.00 56.22 205 VAL A N 1
ATOM 1605 C CA . VAL A 1 205 ? -24.651 16.285 -12.346 1.00 56.22 205 VAL A CA 1
ATOM 1606 C C . VAL A 1 205 ? -25.301 17.159 -11.269 1.00 56.22 205 VAL A C 1
ATOM 1608 O O . VAL A 1 205 ? -25.522 16.714 -10.130 1.00 56.22 205 VAL A O 1
ATOM 1611 N N . SER A 1 206 ? -25.580 18.413 -11.646 1.00 51.34 206 SER A N 1
ATOM 1612 C CA . SER A 1 206 ? -26.305 19.389 -10.830 1.00 51.34 206 SER A CA 1
ATOM 1613 C C . SER A 1 206 ? -27.638 18.802 -10.363 1.00 51.34 206 SER A C 1
ATOM 1615 O O . SER A 1 206 ? -28.228 17.956 -11.031 1.00 51.34 206 SER A O 1
ATOM 1617 N N . ARG A 1 207 ? -28.135 19.235 -9.199 1.00 48.53 207 ARG A N 1
ATOM 1618 C CA . ARG A 1 207 ? -29.477 18.838 -8.727 1.00 48.53 207 ARG A CA 1
ATOM 1619 C C . ARG A 1 207 ? -30.585 19.249 -9.691 1.00 48.53 207 ARG A C 1
ATOM 1621 O O . ARG A 1 207 ? -31.645 18.635 -9.665 1.00 48.53 207 ARG A O 1
ATOM 1628 N N . PHE A 1 208 ? -30.337 20.271 -10.501 1.00 43.06 208 PHE A N 1
ATOM 1629 C CA . PHE A 1 208 ? -31.301 20.780 -11.456 1.00 43.06 208 PHE A CA 1
ATOM 1630 C C . PHE A 1 208 ? -30.973 20.226 -12.842 1.00 43.06 208 PHE A C 1
ATOM 1632 O O . PHE A 1 208 ? -29.848 20.430 -13.309 1.00 43.06 208 PHE A O 1
ATOM 1639 N N . PRO A 1 209 ? -31.907 19.507 -13.487 1.00 44.41 209 PRO A N 1
ATOM 1640 C CA . PRO A 1 209 ? -31.730 19.107 -14.871 1.00 44.41 209 PRO A CA 1
ATOM 1641 C C . PRO A 1 209 ? -31.665 20.374 -15.732 1.00 44.41 209 PRO A C 1
ATOM 1643 O O . PRO A 1 209 ? -32.570 21.205 -15.680 1.00 44.41 209 PRO A O 1
ATOM 1646 N N . SER A 1 210 ? -30.593 20.540 -16.505 1.00 47.88 210 SER A N 1
ATOM 1647 C CA . SER A 1 210 ? -30.686 21.297 -17.753 1.00 47.88 210 SER A CA 1
ATOM 1648 C C . SER A 1 210 ? -31.596 20.523 -18.720 1.00 47.88 210 SER A C 1
ATOM 1650 O O . SER A 1 210 ? -31.836 19.331 -18.519 1.00 47.88 210 SER A O 1
ATOM 1652 N N . ASP A 1 211 ? -32.100 21.174 -19.771 1.00 43.91 211 ASP A N 1
ATOM 1653 C CA . ASP A 1 211 ? -33.005 20.556 -20.763 1.00 43.91 211 ASP A CA 1
ATOM 1654 C C . ASP A 1 211 ? -32.414 19.310 -21.470 1.00 43.91 211 ASP A C 1
ATOM 1656 O O . ASP A 1 211 ? -33.127 18.568 -22.147 1.00 43.91 211 ASP A O 1
ATOM 1660 N N . GLU A 1 212 ? -31.123 19.023 -21.276 1.00 42.47 212 GLU A N 1
ATOM 1661 C CA . GLU A 1 212 ? -30.472 17.799 -21.733 1.00 42.47 212 GLU A CA 1
ATOM 1662 C C . GLU A 1 212 ? -30.653 16.632 -20.754 1.00 42.47 212 GLU A C 1
ATOM 1664 O O . GLU A 1 212 ? -30.020 16.511 -19.700 1.00 42.47 212 GLU A O 1
ATOM 1669 N N . ARG A 1 213 ? -31.498 15.690 -21.171 1.00 40.00 213 ARG A N 1
ATOM 1670 C CA . ARG A 1 213 ? -31.626 14.365 -20.565 1.00 40.00 213 ARG A CA 1
ATOM 1671 C C . ARG A 1 213 ? -30.341 13.562 -20.807 1.00 40.00 213 ARG A C 1
ATOM 1673 O O . ARG A 1 213 ? -30.166 12.986 -21.873 1.00 40.00 213 ARG A O 1
ATOM 1680 N N . MET A 1 214 ? -29.457 13.481 -19.812 1.00 37.97 214 MET A N 1
ATOM 1681 C CA . MET A 1 214 ? -28.215 12.696 -19.942 1.00 37.97 214 MET A CA 1
ATOM 1682 C C . MET A 1 214 ? -28.369 11.195 -19.639 1.00 37.97 214 MET A C 1
ATOM 1684 O O . MET A 1 214 ? -27.480 10.419 -19.975 1.00 37.97 214 MET A O 1
ATOM 1688 N N . PHE A 1 215 ? -29.462 10.760 -18.996 1.00 42.12 215 PHE A N 1
ATOM 1689 C CA . PHE A 1 215 ? -29.643 9.358 -18.600 1.00 42.12 215 PHE A CA 1
ATOM 1690 C C . PHE A 1 215 ? -31.094 8.892 -18.760 1.00 42.12 215 PHE A C 1
ATOM 1692 O O . PHE A 1 215 ? -32.029 9.583 -18.348 1.00 42.12 215 PHE A O 1
ATOM 1699 N N . VAL A 1 216 ? -31.275 7.697 -19.322 1.00 42.69 216 VAL A N 1
ATOM 1700 C CA . VAL A 1 216 ? -32.535 6.946 -19.299 1.00 42.69 216 VAL A CA 1
ATOM 1701 C C . VAL A 1 216 ? -32.290 5.727 -18.419 1.00 42.69 216 VAL A C 1
ATOM 1703 O O . VAL A 1 216 ? -31.658 4.767 -18.848 1.00 42.69 216 VAL A O 1
ATOM 1706 N N . ALA A 1 217 ? -32.752 5.784 -17.170 1.00 39.81 217 ALA A N 1
ATOM 1707 C CA . ALA A 1 217 ? -32.770 4.618 -16.298 1.00 39.81 217 ALA A CA 1
ATOM 1708 C C . ALA A 1 217 ? -33.881 3.682 -16.790 1.00 39.81 217 ALA A C 1
ATOM 1710 O O . ALA A 1 217 ? -35.060 3.948 -16.570 1.00 39.81 217 ALA A O 1
ATOM 1711 N N . GLY A 1 218 ? -33.511 2.641 -17.528 1.00 36.53 218 GLY A N 1
ATOM 1712 C CA . GLY A 1 218 ? -34.378 1.503 -17.807 1.00 36.53 218 GLY A CA 1
ATOM 1713 C C . GLY A 1 218 ? -33.800 0.277 -17.116 1.00 36.53 218 GLY A C 1
ATOM 1714 O O . GLY A 1 218 ? -32.601 0.035 -17.228 1.00 36.53 218 GLY A O 1
ATOM 1715 N N . ASP A 1 219 ? -34.642 -0.508 -16.444 1.00 32.94 219 ASP A N 1
ATOM 1716 C CA . ASP A 1 219 ? -34.284 -1.730 -15.699 1.00 32.94 219 ASP A CA 1
ATOM 1717 C C . ASP A 1 219 ? -33.755 -2.885 -16.577 1.00 32.94 219 ASP A C 1
ATOM 1719 O O . ASP A 1 219 ? -33.627 -4.030 -16.141 1.00 32.94 219 ASP A O 1
ATOM 1723 N N . ALA A 1 220 ? -33.390 -2.601 -17.825 1.00 32.09 220 ALA A N 1
ATOM 1724 C CA . ALA A 1 220 ? -32.672 -3.524 -18.678 1.00 32.09 220 ALA A CA 1
ATOM 1725 C C . ALA A 1 220 ? -31.181 -3.527 -18.284 1.00 32.09 220 ALA A C 1
ATOM 1727 O O . ALA A 1 220 ? -30.350 -2.895 -18.925 1.00 32.09 220 ALA A O 1
ATOM 1728 N N . PHE A 1 221 ? -30.859 -4.298 -17.243 1.00 35.94 221 PHE A N 1
ATOM 1729 C CA . PHE A 1 221 ? -29.518 -4.809 -16.923 1.00 35.94 221 PHE A CA 1
ATOM 1730 C C . PHE A 1 221 ? -28.487 -3.821 -16.339 1.00 35.94 221 PHE A C 1
ATOM 1732 O O . PHE A 1 221 ? -27.518 -3.442 -16.989 1.00 35.94 221 PHE A O 1
ATOM 1739 N N . ILE A 1 222 ? -28.576 -3.571 -15.027 1.00 32.66 222 ILE A N 1
ATOM 1740 C CA . ILE A 1 222 ? -27.399 -3.283 -14.179 1.00 32.66 222 ILE A CA 1
ATOM 1741 C C . ILE A 1 222 ? -27.317 -4.361 -13.086 1.00 32.66 222 ILE A C 1
ATOM 1743 O O . ILE A 1 222 ? -27.418 -4.089 -11.898 1.00 32.66 222 ILE A O 1
ATOM 1747 N N . SER A 1 223 ? -27.214 -5.630 -13.484 1.00 29.30 223 SER A N 1
ATOM 1748 C CA . SER A 1 223 ? -27.073 -6.765 -12.550 1.00 29.30 223 SER A CA 1
ATOM 1749 C C . SER A 1 223 ? -25.808 -7.591 -12.782 1.00 29.30 223 SER A C 1
ATOM 1751 O O . SER A 1 223 ? -25.637 -8.660 -12.203 1.00 29.30 223 SER A O 1
ATOM 1753 N N . ARG A 1 224 ? -24.881 -7.102 -13.611 1.00 35.12 224 ARG A N 1
ATOM 1754 C CA . ARG A 1 224 ? -23.585 -7.746 -13.829 1.00 35.12 224 ARG A CA 1
ATOM 1755 C C . ARG A 1 224 ? -22.495 -6.687 -13.829 1.00 35.12 224 ARG A C 1
ATOM 1757 O O . ARG A 1 224 ? -22.377 -5.926 -14.786 1.00 35.12 224 ARG A O 1
ATOM 1764 N N . LEU A 1 225 ? -21.664 -6.673 -12.785 1.00 37.09 225 LEU A N 1
ATOM 1765 C CA . LEU A 1 225 ? -20.276 -6.246 -12.962 1.00 37.09 225 LEU A CA 1
ATOM 1766 C C . LEU A 1 225 ? -19.753 -6.997 -14.199 1.00 37.09 225 LEU A C 1
ATOM 1768 O O . LEU A 1 225 ? -19.929 -8.220 -14.256 1.00 37.09 225 LEU A O 1
ATOM 1772 N N . PRO A 1 226 ? -19.183 -6.317 -15.212 1.00 43.59 226 PRO A N 1
ATOM 1773 C CA . PRO A 1 226 ? -18.613 -7.012 -16.355 1.00 43.59 226 PRO A CA 1
ATOM 1774 C C . PRO A 1 226 ? -17.670 -8.096 -15.836 1.00 43.59 226 PRO A C 1
ATOM 1776 O O . PRO A 1 226 ? -16.878 -7.821 -14.937 1.00 43.59 226 PRO A O 1
ATOM 1779 N N . ALA A 1 227 ? -17.719 -9.313 -16.382 1.00 41.28 227 ALA A N 1
ATOM 1780 C CA . ALA A 1 227 ? -16.811 -10.394 -15.973 1.00 41.28 227 ALA A CA 1
ATOM 1781 C C . ALA A 1 227 ? -15.327 -9.947 -16.005 1.00 41.28 227 ALA A C 1
ATOM 1783 O O . ALA A 1 227 ? -14.520 -10.395 -15.193 1.00 41.28 227 ALA A O 1
ATOM 1784 N N . ALA A 1 228 ? -15.013 -8.950 -16.847 1.00 43.69 228 ALA A N 1
ATOM 1785 C CA . ALA A 1 228 ? -13.762 -8.190 -16.913 1.00 43.69 228 ALA A CA 1
ATOM 1786 C C . ALA A 1 228 ? -13.391 -7.359 -15.654 1.00 43.69 228 ALA A C 1
ATOM 1788 O O . ALA A 1 228 ? -12.355 -6.693 -15.640 1.00 43.69 228 ALA A O 1
ATOM 1789 N N . MET A 1 229 ? -14.194 -7.381 -14.593 1.00 40.41 229 MET A N 1
ATOM 1790 C CA . MET A 1 229 ? -13.888 -6.807 -13.277 1.00 40.41 229 MET A CA 1
ATOM 1791 C C . MET A 1 229 ? -13.884 -7.853 -12.148 1.00 40.41 229 MET A C 1
ATOM 1793 O O . MET A 1 229 ? -13.533 -7.510 -11.024 1.00 40.41 229 MET A O 1
ATOM 1797 N N . SER A 1 230 ? -14.211 -9.119 -12.433 1.00 46.53 230 SER A N 1
ATOM 1798 C CA . SER A 1 230 ? -14.132 -10.220 -11.459 1.00 46.53 230 SER A CA 1
ATOM 1799 C C . SER A 1 230 ? -12.697 -10.750 -11.292 1.00 46.53 230 SER A C 1
ATOM 1801 O O . SER A 1 230 ? -11.833 -10.505 -12.135 1.00 46.53 230 SER A O 1
ATOM 1803 N N . GLU A 1 231 ? -12.414 -11.484 -10.213 1.00 46.50 231 GLU A N 1
ATOM 1804 C CA . GLU A 1 231 ? -11.069 -12.011 -9.916 1.00 46.50 231 GLU A CA 1
ATOM 1805 C C . GLU A 1 231 ? -10.508 -12.948 -11.000 1.00 46.50 231 GLU A C 1
ATOM 1807 O O . GLU A 1 231 ? -9.294 -13.009 -11.204 1.00 46.50 231 GLU A O 1
ATOM 1812 N N . GLN A 1 232 ? -11.378 -13.627 -11.752 1.00 45.41 232 GLN A N 1
ATOM 1813 C CA . GLN A 1 232 ? -11.010 -14.542 -12.831 1.00 45.41 232 GLN A CA 1
ATOM 1814 C C . GLN A 1 232 ? -11.111 -13.823 -14.186 1.00 45.41 232 GLN A C 1
ATOM 1816 O O . GLN A 1 232 ? -12.099 -13.926 -14.904 1.00 45.41 232 GLN A O 1
ATOM 1821 N N . GLY A 1 233 ? -10.077 -13.048 -14.528 1.00 49.09 233 GLY A N 1
ATOM 1822 C CA . GLY A 1 233 ? -9.957 -12.366 -15.828 1.00 49.09 233 GLY A CA 1
ATOM 1823 C C . GLY A 1 233 ? -10.162 -10.851 -15.796 1.00 49.09 233 GLY A C 1
ATOM 1824 O O . GLY A 1 233 ? -10.069 -10.195 -16.839 1.00 49.09 233 GLY A O 1
ATOM 1825 N N . GLY A 1 234 ? -10.399 -10.280 -14.614 1.00 58.34 234 GLY A N 1
ATOM 1826 C CA . GLY A 1 234 ? -10.598 -8.850 -14.465 1.00 58.34 234 GLY A CA 1
ATOM 1827 C C . GLY A 1 234 ? -9.330 -8.002 -14.421 1.00 58.34 234 GLY A C 1
ATOM 1828 O O . GLY A 1 234 ? -8.200 -8.483 -14.501 1.00 58.34 234 GLY A O 1
ATOM 1829 N N . LEU A 1 235 ? -9.519 -6.692 -14.287 1.00 58.81 235 LEU A N 1
ATOM 1830 C CA . LEU A 1 235 ? -8.450 -5.689 -14.354 1.00 58.81 235 LEU A CA 1
ATOM 1831 C C . LEU A 1 235 ? -7.348 -5.902 -13.288 1.00 58.81 235 LEU A C 1
ATOM 1833 O O . LEU A 1 235 ? -6.175 -5.674 -13.568 1.00 58.81 235 LEU A O 1
ATOM 1837 N N . ASN A 1 236 ? -7.696 -6.453 -12.117 1.00 53.41 236 ASN A N 1
ATOM 1838 C CA . ASN A 1 236 ? -6.740 -6.900 -11.091 1.00 53.41 236 ASN A CA 1
ATOM 1839 C C . ASN A 1 236 ? -5.893 -8.104 -11.534 1.00 53.41 236 ASN A C 1
ATOM 1841 O O . ASN A 1 236 ? -4.683 -8.130 -11.308 1.00 53.41 236 ASN A O 1
ATOM 1845 N N . PHE A 1 237 ? -6.503 -9.094 -12.189 1.00 65.12 237 PHE A N 1
ATOM 1846 C CA . PHE A 1 237 ? -5.769 -10.219 -12.770 1.00 65.12 237 PHE A CA 1
ATOM 1847 C C . PHE A 1 237 ? -4.807 -9.731 -13.859 1.00 65.12 237 PHE A C 1
ATOM 1849 O O . PHE A 1 237 ? -3.642 -10.126 -13.869 1.00 65.12 237 PHE A O 1
ATOM 1856 N N . ARG A 1 238 ? -5.258 -8.809 -14.724 1.00 65.94 238 ARG A N 1
ATOM 1857 C CA . ARG A 1 238 ? -4.404 -8.180 -15.746 1.00 65.94 238 ARG A CA 1
ATOM 1858 C C . ARG A 1 238 ? -3.244 -7.408 -15.128 1.00 65.94 238 ARG A C 1
ATOM 1860 O O . ARG A 1 238 ? -2.118 -7.589 -15.567 1.00 65.94 238 ARG A O 1
ATOM 1867 N N . LEU A 1 239 ? -3.493 -6.623 -14.080 1.00 62.38 239 LEU A N 1
ATOM 1868 C CA . LEU A 1 239 ? -2.453 -5.947 -13.299 1.00 62.38 239 LEU A CA 1
ATOM 1869 C C . LEU A 1 239 ? -1.403 -6.935 -12.779 1.00 62.38 239 LEU A C 1
ATOM 1871 O O . LEU A 1 239 ? -0.217 -6.752 -13.030 1.00 62.38 239 LEU A O 1
ATOM 1875 N N . ARG A 1 240 ? -1.826 -8.019 -12.113 1.00 65.00 240 ARG A N 1
ATOM 1876 C CA . ARG A 1 240 ? -0.905 -9.052 -11.605 1.00 65.00 240 ARG A CA 1
ATOM 1877 C C . ARG A 1 240 ? -0.134 -9.735 -12.738 1.00 65.00 240 ARG A C 1
ATOM 1879 O O . ARG A 1 240 ? 1.066 -9.960 -12.604 1.00 65.00 240 ARG A O 1
ATOM 1886 N N . SER A 1 241 ? -0.804 -10.050 -13.847 1.00 72.88 241 SER A N 1
ATOM 1887 C CA . SER A 1 241 ? -0.192 -10.679 -15.022 1.00 72.88 241 SER A CA 1
ATOM 1888 C C . SER A 1 241 ? 0.843 -9.769 -15.690 1.00 72.88 241 SER A C 1
ATOM 1890 O O . SER A 1 241 ? 1.943 -10.232 -15.984 1.00 72.88 241 SER A O 1
ATOM 1892 N N . LEU A 1 242 ? 0.537 -8.479 -15.865 1.00 70.50 242 LEU A N 1
ATOM 1893 C CA . LEU A 1 242 ? 1.463 -7.486 -16.414 1.00 70.50 242 LEU A CA 1
ATOM 1894 C C . LEU A 1 242 ? 2.655 -7.257 -15.482 1.00 70.50 242 LEU A C 1
ATOM 1896 O O . LEU A 1 242 ? 3.786 -7.235 -15.956 1.00 70.50 242 LEU A O 1
ATOM 1900 N N . SER A 1 243 ? 2.431 -7.155 -14.169 1.00 68.75 243 SER A N 1
ATOM 1901 C CA . SER A 1 243 ? 3.516 -7.014 -13.189 1.00 68.75 243 SER A CA 1
ATOM 1902 C C . SER A 1 243 ? 4.499 -8.185 -13.239 1.00 68.75 243 SER A C 1
ATOM 1904 O O . SER A 1 243 ? 5.706 -7.955 -13.257 1.00 68.75 243 SER A O 1
ATOM 1906 N N . ARG A 1 244 ? 4.002 -9.431 -13.324 1.00 71.19 244 ARG A N 1
ATOM 1907 C CA . ARG A 1 244 ? 4.865 -10.614 -13.503 1.00 71.19 244 ARG A CA 1
ATOM 1908 C C . ARG A 1 244 ? 5.631 -10.552 -14.820 1.00 71.19 244 ARG A C 1
ATOM 1910 O O . ARG A 1 244 ? 6.845 -10.685 -14.817 1.00 71.19 244 ARG A O 1
ATOM 1917 N N . PHE A 1 245 ? 4.945 -10.251 -15.924 1.00 76.00 245 PHE A N 1
ATOM 1918 C CA . PHE A 1 245 ? 5.584 -10.156 -17.237 1.00 76.00 245 PHE A CA 1
ATOM 1919 C C . PHE A 1 245 ? 6.702 -9.103 -17.277 1.00 76.00 245 PHE A C 1
ATOM 1921 O O . PHE A 1 245 ? 7.758 -9.340 -17.861 1.00 76.00 245 PHE A O 1
ATOM 1928 N N . VAL A 1 246 ? 6.492 -7.944 -16.644 1.00 74.44 246 VAL A N 1
ATOM 1929 C CA . VAL A 1 246 ? 7.516 -6.901 -16.507 1.00 74.44 246 VAL A CA 1
ATOM 1930 C C . VAL A 1 246 ? 8.708 -7.410 -15.700 1.00 74.44 246 VAL A C 1
ATOM 1932 O O . VAL A 1 246 ? 9.845 -7.153 -16.088 1.00 74.44 246 VAL A O 1
ATOM 1935 N N . GLN A 1 247 ? 8.471 -8.132 -14.603 1.00 72.19 247 GLN A N 1
ATOM 1936 C CA . GLN A 1 247 ? 9.536 -8.713 -13.787 1.00 72.19 247 GLN A CA 1
ATOM 1937 C C . GLN A 1 247 ? 10.366 -9.734 -14.579 1.00 72.19 247 GLN A C 1
ATOM 1939 O O . GLN A 1 247 ? 11.590 -9.621 -14.590 1.00 72.19 247 GLN A O 1
ATOM 1944 N N . ASP A 1 248 ? 9.718 -10.640 -15.311 1.00 74.50 248 ASP A N 1
ATOM 1945 C CA . ASP A 1 248 ? 10.392 -11.646 -16.144 1.00 74.50 248 ASP A CA 1
ATOM 1946 C C . ASP A 1 248 ? 11.198 -10.981 -17.278 1.00 74.50 248 ASP A C 1
ATOM 1948 O O . ASP A 1 248 ? 12.359 -11.307 -17.527 1.00 74.50 248 ASP A O 1
ATOM 1952 N N . SER A 1 249 ? 10.616 -9.963 -17.920 1.00 77.38 249 SER A N 1
ATOM 1953 C CA . SER A 1 249 ? 11.246 -9.238 -19.032 1.00 77.38 249 SER A CA 1
ATOM 1954 C C . SER A 1 249 ? 12.428 -8.358 -18.604 1.00 77.38 249 SER A C 1
ATOM 1956 O O . SER A 1 249 ? 13.264 -8.006 -19.445 1.00 77.38 249 SER A O 1
ATOM 1958 N N . LYS A 1 250 ? 12.510 -7.964 -17.323 1.00 76.06 250 LYS A N 1
ATOM 1959 C CA . LYS A 1 250 ? 13.632 -7.171 -16.791 1.00 76.06 250 LYS A CA 1
ATOM 1960 C C . LYS A 1 250 ? 14.937 -7.956 -16.832 1.00 76.06 250 LYS A C 1
ATOM 1962 O O . LYS A 1 250 ? 15.934 -7.399 -17.282 1.00 76.06 250 LYS A O 1
ATOM 1967 N N . GLU A 1 251 ? 14.921 -9.229 -16.446 1.00 75.19 251 GLU A N 1
ATOM 1968 C CA . GLU A 1 251 ? 16.120 -10.079 -16.444 1.00 75.19 251 GLU A CA 1
ATOM 1969 C C . GLU A 1 251 ? 16.684 -10.242 -17.862 1.00 75.19 251 GLU A C 1
ATOM 1971 O O . GLU A 1 251 ? 17.858 -9.985 -18.123 1.00 75.19 251 GLU A O 1
ATOM 1976 N N . GLU A 1 252 ? 15.820 -10.551 -18.829 1.00 75.31 252 GLU A N 1
ATOM 1977 C CA . GLU A 1 252 ? 16.218 -10.650 -20.236 1.00 75.31 252 GLU A CA 1
ATOM 1978 C C . GLU A 1 252 ? 16.715 -9.305 -20.807 1.00 75.31 252 GLU A C 1
ATOM 1980 O O . GLU A 1 252 ? 17.482 -9.258 -21.771 1.00 75.31 252 GLU A O 1
ATOM 1985 N N . SER A 1 253 ? 16.236 -8.177 -20.276 1.00 75.31 253 SER A N 1
ATOM 1986 C CA . SER A 1 253 ? 16.687 -6.838 -20.685 1.00 75.31 253 SER A CA 1
ATOM 1987 C C . SER A 1 253 ? 18.052 -6.496 -20.093 1.00 75.31 253 SER A C 1
ATOM 1989 O O . SER A 1 253 ? 18.857 -5.856 -20.766 1.00 75.31 253 SER A O 1
ATOM 1991 N N . LEU A 1 254 ? 18.353 -6.979 -18.882 1.00 74.44 254 LEU A N 1
ATOM 1992 C CA . LEU A 1 254 ? 19.694 -6.894 -18.298 1.00 74.44 254 LEU A CA 1
ATOM 1993 C C . LEU A 1 254 ? 20.717 -7.650 -19.146 1.00 74.44 254 LEU A C 1
ATOM 1995 O O . LEU A 1 254 ? 21.794 -7.117 -19.396 1.00 74.44 254 LEU A O 1
ATOM 1999 N N . GLN A 1 255 ? 20.368 -8.831 -19.660 1.00 77.31 255 GLN A N 1
ATOM 2000 C CA . GLN A 1 255 ? 21.246 -9.599 -20.553 1.00 77.31 255 GLN A CA 1
ATOM 2001 C C . GLN A 1 255 ? 21.571 -8.837 -21.847 1.00 77.31 255 GLN A C 1
ATOM 2003 O O . GLN A 1 255 ? 22.720 -8.803 -22.281 1.00 77.31 255 GLN A O 1
ATOM 2008 N N . VAL A 1 256 ? 20.578 -8.163 -22.439 1.00 76.06 256 VAL A N 1
ATOM 2009 C CA . VAL A 1 256 ? 20.795 -7.292 -23.609 1.00 76.06 256 VAL A CA 1
ATOM 2010 C C . VAL A 1 256 ? 21.744 -6.150 -23.266 1.00 76.06 256 VAL A C 1
ATOM 2012 O O . VAL A 1 256 ? 22.665 -5.870 -24.025 1.00 76.06 256 VAL A O 1
ATOM 2015 N N . ILE A 1 257 ? 21.553 -5.511 -22.113 1.00 77.31 257 ILE A N 1
ATOM 2016 C CA . ILE A 1 257 ? 22.411 -4.413 -21.656 1.00 77.31 257 ILE A CA 1
ATOM 2017 C C . ILE A 1 257 ? 23.840 -4.891 -21.378 1.00 77.31 257 ILE A C 1
ATOM 2019 O O . ILE A 1 257 ? 24.790 -4.162 -21.651 1.00 77.31 257 ILE A O 1
ATOM 2023 N N . GLN A 1 258 ? 24.014 -6.100 -20.845 1.00 78.06 258 GLN A N 1
ATOM 2024 C CA . GLN A 1 258 ? 25.335 -6.702 -20.664 1.00 78.06 258 GLN A CA 1
ATOM 2025 C C . GLN A 1 258 ? 26.027 -6.944 -22.010 1.00 78.06 258 GLN A C 1
ATOM 2027 O O . GLN A 1 258 ? 27.223 -6.691 -22.118 1.00 78.06 258 GLN A O 1
ATOM 2032 N N . ARG A 1 259 ? 25.277 -7.376 -23.034 1.00 77.81 259 ARG A N 1
ATOM 2033 C CA . ARG A 1 259 ? 25.803 -7.646 -24.381 1.00 77.81 259 ARG A CA 1
ATOM 2034 C C . ARG A 1 259 ? 26.134 -6.374 -25.166 1.00 77.81 259 ARG A C 1
ATOM 2036 O O . ARG A 1 259 ? 27.223 -6.265 -25.711 1.00 77.81 259 ARG A O 1
ATOM 2043 N N . LEU A 1 260 ? 25.196 -5.430 -25.234 1.00 78.25 260 LEU A N 1
ATOM 2044 C CA . LEU A 1 260 ? 25.295 -4.218 -26.063 1.00 78.25 260 LEU A CA 1
ATOM 2045 C C . LEU A 1 260 ? 25.962 -3.040 -25.347 1.00 78.25 260 LEU A C 1
ATOM 2047 O O . LEU A 1 260 ? 26.291 -2.029 -25.964 1.00 78.25 260 LEU A O 1
ATOM 2051 N N . GLY A 1 261 ? 26.142 -3.145 -24.033 1.00 78.62 261 GLY A N 1
ATOM 2052 C CA . GLY A 1 261 ? 26.540 -2.030 -23.192 1.00 78.62 261 GLY A CA 1
ATOM 2053 C C . GLY A 1 261 ? 25.360 -1.151 -22.768 1.00 78.62 261 GLY A C 1
ATOM 2054 O O . GLY A 1 261 ? 24.218 -1.287 -23.211 1.00 78.62 261 GLY A O 1
ATOM 2055 N N . TRP A 1 262 ? 25.643 -0.235 -21.836 1.00 77.06 262 TRP A N 1
ATOM 2056 C CA . TRP A 1 262 ? 24.668 0.735 -21.339 1.00 77.06 262 TRP A CA 1
ATOM 2057 C C . TRP A 1 262 ? 25.085 2.173 -21.660 1.00 77.06 262 TRP A C 1
ATOM 2059 O O . TRP A 1 262 ? 26.153 2.611 -21.206 1.00 77.06 262 TRP A O 1
ATOM 2069 N N . PRO A 1 263 ? 24.211 2.965 -22.301 1.00 76.31 263 PRO A N 1
ATOM 2070 C CA . PRO A 1 263 ? 22.891 2.585 -22.833 1.00 76.31 263 PRO A CA 1
ATOM 2071 C C . PRO A 1 263 ? 22.992 1.653 -24.067 1.00 76.31 263 PRO A C 1
ATOM 2073 O O . PRO A 1 263 ? 24.012 1.708 -24.746 1.00 76.31 263 PRO A O 1
ATOM 2076 N N . PRO A 1 264 ? 21.948 0.866 -24.408 1.00 67.81 264 PRO A N 1
ATOM 2077 C CA . PRO A 1 264 ? 21.979 -0.042 -25.569 1.00 67.81 264 PRO A CA 1
ATOM 2078 C C . PRO A 1 264 ? 22.017 0.659 -26.935 1.00 67.81 264 PRO A C 1
ATOM 2080 O O . PRO A 1 264 ? 22.311 0.033 -27.941 1.00 67.81 264 PRO A O 1
ATOM 2083 N N . SER A 1 265 ? 21.681 1.950 -26.989 1.00 71.06 265 SER A N 1
ATOM 2084 C CA . SER A 1 265 ? 21.732 2.783 -28.193 1.00 71.06 265 SER A CA 1
ATOM 2085 C C . SER A 1 265 ? 22.084 4.221 -27.818 1.00 71.06 265 SER A C 1
ATOM 2087 O O . SER A 1 265 ? 21.664 4.728 -26.770 1.00 71.06 265 SER A O 1
ATOM 2089 N N . ALA A 1 266 ? 22.847 4.895 -28.680 1.00 65.75 266 ALA A N 1
ATOM 2090 C CA . ALA A 1 266 ? 23.257 6.287 -28.491 1.00 65.75 266 ALA A CA 1
ATOM 2091 C C . ALA A 1 266 ? 22.057 7.255 -28.449 1.00 65.75 266 ALA A C 1
ATOM 2093 O O . ALA A 1 266 ? 22.101 8.265 -27.736 1.00 65.75 266 ALA A O 1
ATOM 2094 N N . THR A 1 267 ? 20.959 6.902 -29.128 1.00 63.62 267 THR A N 1
ATOM 2095 C CA . THR A 1 267 ? 19.695 7.659 -29.139 1.00 63.62 267 THR A CA 1
ATOM 2096 C C . THR A 1 267 ? 19.059 7.774 -27.750 1.00 63.62 267 THR A C 1
ATOM 2098 O O . THR A 1 267 ? 18.324 8.722 -27.486 1.00 63.62 267 THR A O 1
ATOM 2101 N N . PHE A 1 268 ? 19.392 6.884 -26.805 1.00 66.62 268 PHE A N 1
ATOM 2102 C CA . PHE A 1 268 ? 18.893 6.966 -25.428 1.00 66.62 268 PHE A CA 1
ATOM 2103 C C . PHE A 1 268 ? 19.562 8.061 -24.582 1.00 66.62 268 PHE A C 1
ATOM 2105 O O . PHE A 1 268 ? 18.995 8.475 -23.565 1.00 66.62 268 PHE A O 1
ATOM 2112 N N . THR A 1 269 ? 20.751 8.531 -24.976 1.00 61.06 269 THR A N 1
ATOM 2113 C CA . THR A 1 269 ? 21.563 9.499 -24.209 1.00 61.06 269 THR A CA 1
ATOM 2114 C C . THR A 1 269 ? 21.680 10.883 -24.832 1.00 61.06 269 THR A C 1
ATOM 2116 O O . THR A 1 269 ? 21.956 11.832 -24.103 1.00 61.06 269 THR A O 1
ATOM 2119 N N . GLN A 1 270 ? 21.478 11.034 -26.143 1.00 56.34 270 GLN A N 1
ATOM 2120 C CA . GLN A 1 270 ? 21.828 12.280 -26.838 1.00 56.34 270 GLN A CA 1
ATOM 2121 C C . GLN A 1 270 ? 20.890 13.476 -26.555 1.00 56.34 270 GLN A C 1
ATOM 2123 O O . GLN A 1 270 ? 21.271 14.606 -26.837 1.00 56.34 270 GLN A O 1
ATOM 2128 N N . GLU A 1 271 ? 19.727 13.283 -25.913 1.00 61.03 271 GLU A N 1
ATOM 2129 C CA . GLU A 1 271 ? 18.727 14.359 -25.705 1.00 61.03 271 GLU A CA 1
ATOM 2130 C C . GLU A 1 271 ? 18.135 14.433 -24.278 1.00 61.03 271 GLU A C 1
ATOM 2132 O O . GLU A 1 271 ? 17.148 15.124 -24.000 1.00 61.03 271 GLU A O 1
ATOM 2137 N N . GLY A 1 272 ? 18.705 13.692 -23.330 1.00 67.75 272 GLY A N 1
ATOM 2138 C CA . GLY A 1 272 ? 18.119 13.525 -22.005 1.00 67.75 272 GLY A CA 1
ATOM 2139 C C . GLY A 1 272 ? 18.316 14.709 -21.053 1.00 67.75 272 GLY A C 1
ATOM 2140 O O . GLY A 1 272 ? 19.382 14.837 -20.459 1.00 67.75 272 GLY A O 1
ATOM 2141 N N . LYS A 1 273 ? 17.269 15.511 -20.799 1.00 82.88 273 LYS A N 1
ATOM 2142 C CA . LYS A 1 273 ? 17.299 16.641 -19.833 1.00 82.88 273 LYS A CA 1
ATOM 2143 C C . LYS A 1 273 ? 17.498 16.237 -18.362 1.00 82.88 273 LYS A C 1
ATOM 2145 O O . LYS A 1 273 ? 17.708 17.103 -17.517 1.00 82.88 273 LYS A O 1
ATOM 2150 N N . HIS A 1 274 ? 17.381 14.955 -18.023 1.00 87.12 274 HIS A N 1
ATOM 2151 C CA . HIS A 1 274 ? 17.389 14.491 -16.637 1.00 87.12 274 HIS A CA 1
ATOM 2152 C C . HIS A 1 274 ? 18.691 13.748 -16.312 1.00 87.12 274 HIS A C 1
ATOM 2154 O O . HIS A 1 274 ? 18.978 12.703 -16.892 1.00 87.12 274 HIS A O 1
ATOM 2160 N N . LEU A 1 275 ? 19.472 14.274 -15.365 1.00 90.88 275 LEU A N 1
ATOM 2161 C CA . LEU A 1 275 ? 20.776 13.723 -14.989 1.00 90.88 275 LEU A CA 1
ATOM 2162 C C . LEU A 1 275 ? 20.653 12.613 -13.945 1.00 90.88 275 LEU A C 1
ATOM 2164 O O . LEU A 1 275 ? 19.992 12.774 -12.917 1.00 90.88 275 LEU A O 1
ATOM 2168 N N . CYS A 1 276 ? 21.348 11.498 -14.174 1.00 91.31 276 CYS A N 1
ATOM 2169 C CA . CYS A 1 276 ? 21.494 10.458 -13.165 1.00 91.31 276 CYS A CA 1
ATOM 2170 C C . CYS A 1 276 ? 22.443 10.912 -12.049 1.00 91.31 276 CYS A C 1
ATOM 2172 O O . CYS A 1 276 ? 23.595 11.248 -12.303 1.00 91.31 276 CYS A O 1
ATOM 2174 N N . ARG A 1 277 ? 22.010 10.836 -10.789 1.00 92.44 277 ARG A N 1
ATOM 2175 C CA . ARG A 1 277 ? 22.819 11.208 -9.622 1.00 92.44 277 ARG A CA 1
ATOM 2176 C C . ARG A 1 277 ? 24.058 10.332 -9.428 1.00 92.44 277 ARG A C 1
ATOM 2178 O O . ARG A 1 277 ? 25.033 10.827 -8.871 1.00 92.44 277 ARG A O 1
ATOM 2185 N N . VAL A 1 278 ? 24.027 9.086 -9.911 1.00 90.75 278 VAL A N 1
ATOM 2186 C CA . VAL A 1 278 ? 25.116 8.103 -9.783 1.00 90.75 278 VAL A CA 1
ATOM 2187 C C . VAL A 1 278 ? 26.113 8.242 -10.937 1.00 90.75 278 VAL A C 1
ATOM 2189 O O . VAL A 1 278 ? 27.239 8.666 -10.715 1.00 90.75 278 VAL A O 1
ATOM 2192 N N . CYS A 1 279 ? 25.706 7.962 -12.182 1.00 90.88 279 CYS A N 1
ATOM 2193 C CA . CYS A 1 279 ? 26.622 7.991 -13.334 1.00 90.88 279 CYS A CA 1
ATOM 2194 C C . CYS A 1 279 ? 26.772 9.362 -14.017 1.00 90.88 279 CYS A C 1
ATOM 2196 O O . CYS A 1 279 ? 27.518 9.468 -14.985 1.00 90.88 279 CYS A O 1
ATOM 2198 N N . LYS A 1 280 ? 26.042 10.394 -13.567 1.00 92.12 280 LYS A N 1
ATOM 2199 C CA . LYS A 1 280 ? 26.062 11.781 -14.084 1.00 92.12 280 LYS A CA 1
ATOM 2200 C C . LYS A 1 280 ? 25.681 11.969 -15.561 1.00 92.12 280 LYS A C 1
ATOM 2202 O O . LYS A 1 280 ? 25.693 13.094 -16.045 1.00 92.12 280 LYS A O 1
ATOM 2207 N N . LYS A 1 281 ? 25.279 10.910 -16.270 1.00 89.50 281 LYS A N 1
ATOM 2208 C CA . LYS A 1 281 ? 24.797 10.979 -17.662 1.00 89.50 281 LYS A CA 1
ATOM 2209 C C . LYS A 1 281 ? 23.356 11.508 -17.744 1.00 89.50 281 LYS A C 1
ATOM 2211 O O . LYS A 1 281 ? 22.573 11.314 -16.808 1.00 89.50 281 LYS A O 1
ATOM 2216 N N . GLY A 1 282 ? 23.019 12.159 -18.860 1.00 87.56 282 GLY A N 1
ATOM 2217 C CA . GLY A 1 282 ? 21.674 12.648 -19.180 1.00 87.56 282 GLY A CA 1
ATOM 2218 C C . GLY A 1 282 ? 20.805 11.574 -19.831 1.00 87.56 282 GLY A C 1
ATOM 2219 O O . GLY A 1 282 ? 21.261 10.843 -20.707 1.00 87.56 282 GLY A O 1
ATOM 2220 N N . PHE A 1 283 ? 19.555 11.470 -19.386 1.00 85.62 283 PHE A N 1
ATOM 2221 C CA . PHE A 1 283 ? 18.596 10.472 -19.851 1.00 85.62 283 PHE A CA 1
ATOM 2222 C C . PHE A 1 283 ? 17.218 11.092 -20.105 1.00 85.62 283 PHE A C 1
ATOM 2224 O O . PHE A 1 283 ? 16.816 12.073 -19.469 1.00 85.62 283 PHE A O 1
ATOM 2231 N N . GLY A 1 284 ? 16.470 10.516 -21.046 1.00 82.00 284 GLY A N 1
ATOM 2232 C CA . GLY A 1 284 ? 15.054 10.841 -21.219 1.00 82.00 284 GLY A CA 1
ATOM 2233 C C . GLY A 1 284 ? 14.233 10.428 -19.991 1.00 82.00 284 GLY A C 1
ATOM 2234 O O . GLY A 1 284 ? 14.591 9.487 -19.285 1.00 82.00 284 GLY A O 1
ATOM 2235 N N . ARG A 1 285 ? 13.091 11.090 -19.749 1.00 81.88 285 ARG A N 1
ATOM 2236 C CA . ARG A 1 285 ? 12.240 10.878 -18.555 1.00 81.88 285 ARG A CA 1
ATOM 2237 C C . ARG A 1 285 ? 11.839 9.414 -18.315 1.00 81.88 285 ARG A C 1
ATOM 2239 O O . ARG A 1 285 ? 11.636 9.028 -17.173 1.00 81.88 285 ARG A O 1
ATOM 2246 N N . LYS A 1 286 ? 11.727 8.602 -19.371 1.00 75.69 286 LYS A N 1
ATOM 2247 C CA . LYS A 1 286 ? 11.378 7.173 -19.270 1.00 75.69 286 LYS A CA 1
ATOM 2248 C C . LYS A 1 286 ? 12.499 6.316 -18.666 1.00 75.69 286 LYS A C 1
ATOM 2250 O O . LYS A 1 286 ? 12.221 5.296 -18.056 1.00 75.69 286 LYS A O 1
ATOM 2255 N N . TRP A 1 287 ? 13.752 6.741 -18.805 1.00 80.12 287 TRP A N 1
ATOM 2256 C CA . TRP A 1 287 ? 14.949 5.962 -18.459 1.00 80.12 287 TRP A CA 1
ATOM 2257 C C . TRP A 1 287 ? 15.522 6.293 -17.085 1.00 80.12 287 TRP A C 1
ATOM 2259 O O . TRP A 1 287 ? 16.534 5.722 -16.671 1.00 80.12 287 TRP A O 1
ATOM 2269 N N . ILE A 1 288 ? 14.899 7.246 -16.396 1.00 85.62 288 ILE A N 1
ATOM 2270 C CA . ILE A 1 288 ? 15.366 7.782 -15.131 1.00 85.62 288 ILE A CA 1
ATOM 2271 C C . ILE A 1 288 ? 14.200 7.942 -14.167 1.00 85.62 288 ILE A C 1
ATOM 2273 O O . ILE A 1 288 ? 13.181 8.559 -14.472 1.00 85.62 288 ILE A O 1
ATOM 2277 N N . LYS A 1 289 ? 14.365 7.399 -12.967 1.00 84.94 289 LYS A N 1
ATOM 2278 C CA . LYS A 1 289 ? 13.370 7.452 -11.903 1.00 84.94 289 LYS A CA 1
ATOM 2279 C C . LYS A 1 289 ? 14.035 7.986 -10.650 1.00 84.94 289 LYS A C 1
ATOM 2281 O O . LYS A 1 289 ? 15.087 7.499 -10.253 1.00 84.94 289 LYS A O 1
ATOM 2286 N N . ARG A 1 290 ? 13.442 9.025 -10.048 1.00 86.94 290 ARG A N 1
ATOM 2287 C CA . ARG A 1 290 ? 14.000 9.713 -8.864 1.00 86.94 290 ARG A CA 1
ATOM 2288 C C . ARG A 1 290 ? 15.484 10.081 -9.050 1.00 86.94 290 ARG A C 1
ATOM 2290 O O . ARG A 1 290 ? 16.308 9.847 -8.176 1.00 86.94 290 ARG A O 1
ATOM 2297 N N . SER A 1 291 ? 15.822 10.607 -10.228 1.00 89.88 291 SER A N 1
ATOM 2298 C CA . SER A 1 291 ? 17.193 10.984 -10.604 1.00 89.88 291 SER A CA 1
ATOM 2299 C C . SER A 1 291 ? 18.191 9.817 -10.678 1.00 89.88 291 SER A C 1
ATOM 2301 O O . SER A 1 291 ? 19.394 10.031 -10.584 1.00 89.88 291 SER A O 1
ATOM 2303 N N . ILE A 1 292 ? 17.739 8.577 -10.875 1.00 90.12 292 ILE A N 1
ATOM 2304 C CA . ILE A 1 292 ? 18.603 7.399 -11.048 1.00 90.12 292 ILE A CA 1
ATOM 2305 C C . ILE A 1 292 ? 18.240 6.709 -12.348 1.00 90.12 292 ILE A C 1
ATOM 2307 O O . ILE A 1 292 ? 17.065 6.445 -12.600 1.00 90.12 292 ILE A O 1
ATOM 2311 N N . CYS A 1 293 ? 19.231 6.478 -13.209 1.00 89.94 293 CYS A N 1
ATOM 2312 C CA . CYS A 1 293 ? 18.984 5.775 -14.456 1.00 89.94 293 CYS A CA 1
ATOM 2313 C C . CYS A 1 293 ? 18.756 4.289 -14.191 1.00 89.94 293 CYS A C 1
ATOM 2315 O O . CYS A 1 293 ? 19.249 3.742 -13.206 1.00 89.94 293 CYS A O 1
ATOM 2317 N N . TRP A 1 294 ? 18.043 3.638 -15.101 1.00 86.19 294 TRP A N 1
ATOM 2318 C CA . TRP A 1 294 ? 17.636 2.244 -14.951 1.00 86.19 294 TRP A CA 1
ATOM 2319 C C . TRP A 1 294 ? 18.802 1.285 -14.635 1.00 86.19 294 TRP A C 1
ATOM 2321 O O . TRP A 1 294 ? 18.673 0.451 -13.744 1.00 86.19 294 TRP A O 1
ATOM 2331 N N . LYS A 1 295 ? 19.975 1.454 -15.271 1.00 86.06 295 LYS A N 1
ATOM 2332 C CA . LYS A 1 295 ? 21.165 0.647 -14.945 1.00 86.06 295 LYS A CA 1
ATOM 2333 C C . LYS A 1 295 ? 21.673 0.884 -13.526 1.00 86.06 295 LYS A C 1
ATOM 2335 O O . LYS A 1 295 ? 21.833 -0.075 -12.790 1.00 86.06 295 LYS A O 1
ATOM 2340 N N . CYS A 1 296 ? 21.915 2.136 -13.128 1.00 88.62 296 CYS A N 1
ATOM 2341 C CA . CYS A 1 296 ? 22.388 2.417 -11.768 1.00 88.62 296 CYS A CA 1
ATOM 2342 C C . CYS A 1 296 ? 21.372 1.963 -10.713 1.00 88.62 296 CYS A C 1
ATOM 2344 O O . CYS A 1 296 ? 21.761 1.595 -9.612 1.00 88.62 296 CYS A O 1
ATOM 2346 N N . GLU A 1 297 ? 20.079 1.977 -11.050 1.00 89.00 297 GLU A N 1
ATOM 2347 C CA . GLU A 1 297 ? 19.043 1.396 -10.205 1.00 89.00 297 GLU A CA 1
ATOM 2348 C C . GLU A 1 297 ? 19.230 -0.123 -10.049 1.00 89.00 297 GLU A C 1
ATOM 2350 O O . GLU A 1 297 ? 19.214 -0.614 -8.922 1.00 89.00 297 GLU A O 1
ATOM 2355 N N . SER A 1 298 ? 19.437 -0.851 -11.153 1.00 84.88 298 SER A N 1
ATOM 2356 C CA . SER A 1 298 ? 19.691 -2.298 -11.132 1.00 84.88 298 SER A CA 1
ATOM 2357 C C . SER A 1 298 ? 20.986 -2.651 -10.404 1.00 84.88 298 SER A C 1
ATOM 2359 O O . SER A 1 298 ? 20.952 -3.459 -9.484 1.00 84.88 298 SER A O 1
ATOM 2361 N N . ASP A 1 299 ? 22.096 -1.987 -10.740 1.00 87.25 299 ASP A N 1
ATOM 2362 C CA . ASP A 1 299 ? 23.412 -2.237 -10.144 1.00 87.25 299 ASP A CA 1
ATOM 2363 C C . ASP A 1 299 ? 23.362 -2.081 -8.612 1.00 87.25 299 ASP A C 1
ATOM 2365 O O . ASP A 1 299 ? 23.924 -2.893 -7.875 1.00 87.25 299 ASP A O 1
ATOM 2369 N N . SER A 1 300 ? 22.650 -1.062 -8.110 1.00 88.88 300 SER A N 1
ATOM 2370 C CA . SER A 1 300 ? 22.423 -0.897 -6.671 1.00 88.88 300 SER A CA 1
ATOM 2371 C C . SER A 1 300 ? 21.642 -2.072 -6.080 1.00 88.88 300 SER A C 1
ATOM 2373 O O . SER A 1 300 ? 22.048 -2.608 -5.050 1.00 88.88 300 SER A O 1
ATOM 2375 N N . ARG A 1 301 ? 20.552 -2.506 -6.726 1.00 86.44 301 ARG A N 1
ATOM 2376 C CA . ARG A 1 301 ? 19.711 -3.616 -6.243 1.00 86.44 301 ARG A CA 1
ATOM 2377 C C . ARG A 1 301 ? 20.463 -4.942 -6.211 1.00 86.44 301 ARG A C 1
ATOM 2379 O O . ARG A 1 301 ? 20.325 -5.675 -5.235 1.00 86.44 301 ARG A O 1
ATOM 2386 N N . ASP A 1 302 ? 21.274 -5.222 -7.227 1.00 83.81 302 ASP A N 1
ATOM 2387 C CA . ASP A 1 302 ? 22.089 -6.440 -7.314 1.00 83.81 302 ASP A CA 1
ATOM 2388 C C . ASP A 1 302 ? 23.152 -6.494 -6.210 1.00 83.81 302 ASP A C 1
ATOM 2390 O O . ASP A 1 302 ? 23.500 -7.562 -5.714 1.00 83.81 302 ASP A O 1
ATOM 2394 N N . GLN A 1 303 ? 23.605 -5.330 -5.748 1.00 85.88 303 GLN A N 1
ATOM 2395 C CA . GLN A 1 303 ? 24.496 -5.196 -4.594 1.00 85.88 303 GLN A CA 1
ATOM 2396 C C . GLN A 1 303 ? 23.746 -5.206 -3.251 1.00 85.88 303 GLN A C 1
ATOM 2398 O O . GLN A 1 303 ? 24.353 -4.959 -2.209 1.00 85.88 303 GLN A O 1
ATOM 2403 N N . GLY A 1 304 ? 22.430 -5.442 -3.253 1.00 83.75 304 GLY A N 1
ATOM 2404 C CA . GLY A 1 304 ? 21.590 -5.410 -2.055 1.00 83.75 304 GLY A CA 1
ATOM 2405 C C . GLY A 1 304 ? 21.373 -4.005 -1.486 1.00 83.75 304 GLY A C 1
ATOM 2406 O O . GLY A 1 304 ? 21.015 -3.870 -0.318 1.00 83.75 304 GLY A O 1
ATOM 2407 N N . ARG A 1 305 ? 21.596 -2.956 -2.286 1.00 85.81 305 ARG A N 1
ATOM 2408 C CA . ARG A 1 305 ? 21.526 -1.548 -1.874 1.00 85.81 305 ARG A CA 1
ATOM 2409 C C . ARG A 1 305 ? 20.273 -0.879 -2.420 1.00 85.81 305 ARG A C 1
ATOM 2411 O O . ARG A 1 305 ? 19.890 -1.074 -3.575 1.00 85.81 305 ARG A O 1
ATOM 2418 N N . CYS A 1 306 ? 19.629 -0.050 -1.602 1.00 86.81 306 CYS A N 1
ATOM 2419 C CA . CYS A 1 306 ? 18.531 0.769 -2.099 1.00 86.81 306 CYS A CA 1
ATOM 2420 C C . CYS 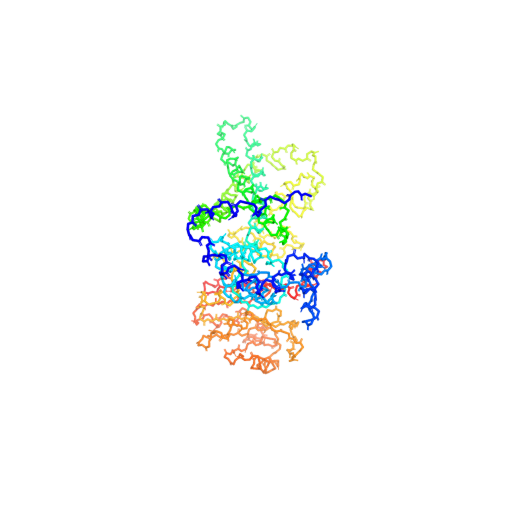A 1 306 ? 19.056 1.763 -3.128 1.00 86.81 306 CYS A C 1
ATOM 2422 O O . CYS A 1 306 ? 19.976 2.515 -2.817 1.00 86.81 306 CYS A O 1
ATOM 2424 N N . PRO A 1 307 ? 18.453 1.842 -4.321 1.00 86.50 307 PRO A N 1
ATOM 2425 C CA . PRO A 1 307 ? 18.884 2.829 -5.285 1.00 86.50 307 PRO A CA 1
ATOM 2426 C C . PRO A 1 307 ? 18.588 4.247 -4.790 1.00 86.50 307 PRO A C 1
ATOM 2428 O O . PRO A 1 307 ? 19.401 5.125 -5.031 1.00 86.50 307 PRO A O 1
ATOM 2431 N N . TYR A 1 308 ? 17.476 4.486 -4.084 1.00 85.69 308 TYR A N 1
ATOM 2432 C CA . TYR A 1 308 ? 16.913 5.825 -3.854 1.00 85.69 308 TYR A CA 1
ATOM 2433 C C . TYR A 1 308 ? 17.347 6.544 -2.569 1.00 85.69 308 TYR A C 1
ATOM 2435 O O . TYR A 1 308 ? 17.162 7.753 -2.499 1.00 85.69 308 TYR A O 1
ATOM 2443 N N . GLU A 1 309 ? 17.935 5.854 -1.595 1.00 79.56 309 GLU A N 1
ATOM 2444 C CA . GLU A 1 309 ? 18.357 6.457 -0.320 1.00 79.56 309 GLU A CA 1
ATOM 2445 C C . GLU A 1 309 ? 19.852 6.769 -0.330 1.00 79.56 309 GLU A C 1
ATOM 2447 O O . GLU A 1 309 ? 20.651 6.032 -0.914 1.00 79.56 309 GLU A O 1
ATOM 2452 N N . ASP A 1 310 ? 20.231 7.864 0.317 1.00 65.75 310 ASP A N 1
ATOM 2453 C CA . ASP A 1 310 ? 21.632 8.247 0.453 1.00 65.75 310 ASP A CA 1
ATOM 2454 C C . ASP A 1 310 ? 22.277 7.402 1.571 1.00 65.75 310 ASP A C 1
ATOM 2456 O O . ASP A 1 310 ? 21.682 7.146 2.614 1.00 65.75 310 ASP A O 1
ATOM 2460 N N . GLY A 1 311 ? 23.474 6.855 1.328 1.00 67.00 311 GLY A N 1
ATOM 2461 C CA . GLY A 1 311 ? 24.158 5.958 2.278 1.00 67.00 311 GLY A CA 1
ATOM 2462 C C . GLY A 1 311 ? 23.800 4.464 2.186 1.00 67.00 311 GLY A C 1
ATOM 2463 O O . GLY A 1 311 ? 24.448 3.655 2.844 1.00 67.00 311 GLY A O 1
ATOM 2464 N N . ASN A 1 312 ? 22.859 4.061 1.320 1.00 61.75 312 ASN A N 1
ATOM 2465 C CA . ASN A 1 312 ? 22.575 2.658 0.955 1.00 61.75 312 ASN A CA 1
ATOM 2466 C C . ASN A 1 312 ? 22.157 1.694 2.093 1.00 61.75 312 ASN A C 1
ATOM 2468 O O . ASN A 1 312 ? 22.202 0.480 1.900 1.00 61.75 312 ASN A O 1
ATOM 2472 N N . LEU A 1 313 ? 21.716 2.180 3.255 1.00 61.66 313 LEU A N 1
ATOM 2473 C CA . LEU A 1 313 ? 21.419 1.330 4.423 1.00 61.66 313 LEU A CA 1
ATOM 2474 C C . LEU A 1 313 ? 20.085 0.562 4.365 1.00 61.66 313 LEU A C 1
ATOM 2476 O O . LEU A 1 313 ? 19.682 -0.033 5.365 1.00 61.66 313 LEU A O 1
ATOM 2480 N N . CYS A 1 314 ? 19.360 0.556 3.245 1.00 64.56 314 CYS A N 1
ATOM 2481 C CA . CYS A 1 314 ? 18.042 -0.078 3.228 1.00 64.56 314 CYS A CA 1
ATOM 2482 C C . CYS A 1 314 ? 18.100 -1.551 2.848 1.00 64.56 314 CYS A C 1
ATOM 2484 O O . CYS A 1 314 ? 18.765 -1.956 1.899 1.00 64.56 314 CYS A O 1
ATOM 2486 N N . TYR A 1 315 ? 17.277 -2.319 3.549 1.00 78.56 315 TYR A N 1
ATOM 2487 C CA . TYR A 1 315 ? 17.065 -3.738 3.342 1.00 78.56 315 TYR A CA 1
ATOM 2488 C C . TYR A 1 315 ? 16.406 -3.996 1.982 1.00 78.56 315 TYR A C 1
ATOM 2490 O O . TYR A 1 315 ? 15.182 -3.908 1.831 1.00 78.56 315 TYR A O 1
ATOM 2498 N N . VAL A 1 316 ? 17.225 -4.301 0.975 1.00 85.00 316 VAL A N 1
ATOM 2499 C CA . VAL A 1 316 ? 16.744 -4.854 -0.290 1.00 85.00 316 VAL A CA 1
ATOM 2500 C C . VAL A 1 316 ? 16.391 -6.316 -0.066 1.00 85.00 316 VAL A C 1
ATOM 2502 O O . VAL A 1 316 ? 17.212 -7.118 0.373 1.00 85.00 316 VAL A O 1
ATOM 2505 N N . CYS A 1 317 ? 15.146 -6.668 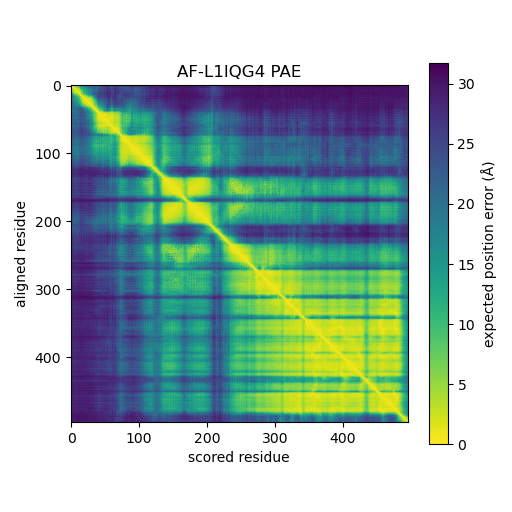-0.364 1.00 86.50 317 CYS A N 1
ATOM 2506 C CA . CYS A 1 317 ? 14.702 -8.047 -0.323 1.00 86.50 317 CYS A CA 1
ATOM 2507 C C . CYS A 1 317 ? 15.385 -8.838 -1.455 1.00 86.50 317 CYS A C 1
ATOM 2509 O O . CYS A 1 317 ? 15.185 -8.482 -2.619 1.00 86.50 317 CYS A O 1
ATOM 2511 N N . PRO A 1 318 ? 16.117 -9.932 -1.166 1.00 84.75 318 PRO A N 1
ATOM 2512 C CA . PRO A 1 318 ? 16.804 -10.709 -2.200 1.00 84.75 318 PRO A CA 1
ATOM 2513 C C . PRO A 1 318 ? 15.827 -11.394 -3.167 1.00 84.75 318 PRO A C 1
ATOM 2515 O O . PRO A 1 318 ? 16.139 -11.560 -4.339 1.00 84.75 318 PRO A O 1
ATOM 2518 N N . HIS A 1 319 ? 14.620 -11.737 -2.705 1.00 84.88 319 HIS A N 1
ATOM 2519 C CA . HIS A 1 319 ? 13.602 -12.403 -3.524 1.00 84.88 319 HIS A CA 1
ATOM 2520 C C . HIS A 1 319 ? 12.878 -11.446 -4.478 1.00 84.88 319 HIS A C 1
ATOM 2522 O O . HIS A 1 319 ? 12.475 -11.842 -5.565 1.00 84.88 319 HIS A O 1
ATOM 2528 N N . LEU A 1 320 ? 12.677 -10.192 -4.059 1.00 82.56 320 LEU A N 1
ATOM 2529 C CA . LEU A 1 320 ? 11.976 -9.186 -4.864 1.00 82.56 320 LEU A CA 1
ATOM 2530 C C . LEU A 1 320 ? 12.931 -8.265 -5.628 1.00 82.56 320 LEU A C 1
ATOM 2532 O O . LEU A 1 320 ? 12.478 -7.504 -6.480 1.00 82.56 320 LEU A O 1
ATOM 2536 N N . ARG A 1 321 ? 14.226 -8.268 -5.272 1.00 84.94 321 ARG A N 1
ATOM 2537 C CA . ARG A 1 321 ? 15.207 -7.241 -5.666 1.00 84.94 321 ARG A CA 1
ATOM 2538 C C . ARG A 1 321 ? 14.667 -5.821 -5.448 1.00 84.94 321 ARG A C 1
ATOM 2540 O O . ARG A 1 321 ? 14.933 -4.902 -6.223 1.00 84.94 321 ARG A O 1
ATOM 2547 N N . ALA A 1 322 ? 13.881 -5.649 -4.385 1.00 84.75 322 ALA A N 1
ATOM 2548 C CA . ALA A 1 322 ? 13.130 -4.438 -4.076 1.00 84.75 322 ALA A CA 1
ATOM 2549 C C . ALA A 1 322 ? 13.480 -3.890 -2.696 1.00 84.75 322 ALA A C 1
ATOM 2551 O O . ALA A 1 322 ? 13.690 -4.659 -1.757 1.00 84.75 322 ALA A O 1
ATOM 2552 N N . CYS A 1 323 ? 13.537 -2.565 -2.567 1.00 86.19 323 CYS A N 1
ATOM 2553 C CA . CYS A 1 323 ? 13.766 -1.928 -1.274 1.00 86.19 323 CYS A CA 1
ATOM 2554 C C . CYS A 1 323 ? 12.485 -1.992 -0.437 1.00 86.19 323 CYS A C 1
ATOM 2556 O O . CYS A 1 323 ? 11.468 -1.408 -0.820 1.00 86.19 323 CYS A O 1
ATOM 2558 N N . LEU A 1 324 ? 12.554 -2.637 0.731 1.00 85.00 324 LEU A N 1
ATOM 2559 C CA . LEU A 1 324 ? 11.402 -2.782 1.625 1.00 85.00 324 LEU A CA 1
ATOM 2560 C C . LEU A 1 324 ? 10.880 -1.426 2.150 1.00 85.00 324 LEU A C 1
ATOM 2562 O O . LEU A 1 324 ? 9.696 -1.303 2.423 1.00 85.00 324 LEU A O 1
ATOM 2566 N N . LEU A 1 325 ? 11.711 -0.377 2.235 1.00 83.06 325 LEU A N 1
ATOM 2567 C CA . LEU A 1 325 ? 11.257 0.961 2.666 1.00 83.06 325 LEU A CA 1
ATOM 2568 C C . LEU A 1 325 ? 10.637 1.778 1.536 1.00 83.06 325 LEU A C 1
ATOM 2570 O O . LEU A 1 325 ? 9.541 2.316 1.675 1.00 83.06 325 LEU A O 1
ATOM 2574 N N . CYS A 1 326 ? 11.367 1.925 0.431 1.00 80.62 326 CYS A N 1
ATOM 2575 C CA . CYS A 1 326 ? 11.012 2.890 -0.608 1.00 80.62 326 CYS A CA 1
ATOM 2576 C C . CYS A 1 326 ? 9.909 2.390 -1.534 1.00 80.62 326 CYS A C 1
ATOM 2578 O O . CYS A 1 326 ? 9.240 3.205 -2.175 1.00 80.62 326 CYS A O 1
ATOM 2580 N N . GLU A 1 327 ? 9.808 1.071 -1.685 1.00 78.44 327 GLU A N 1
ATOM 2581 C CA . GLU A 1 327 ? 8.882 0.442 -2.620 1.00 78.44 327 GLU A CA 1
ATOM 2582 C C . GLU A 1 327 ? 7.746 -0.280 -1.930 1.00 78.44 327 GLU A C 1
ATOM 2584 O O . GLU A 1 327 ? 6.737 -0.465 -2.601 1.00 78.44 327 GLU A O 1
ATOM 2589 N N . ARG A 1 328 ? 7.907 -0.615 -0.638 1.00 81.81 328 ARG A N 1
ATOM 2590 C CA . ARG A 1 328 ? 6.863 -1.195 0.215 1.00 81.81 328 ARG A CA 1
ATOM 2591 C C . ARG A 1 328 ? 6.188 -2.344 -0.529 1.00 81.81 328 ARG A C 1
ATOM 2593 O O . ARG A 1 328 ? 5.065 -2.230 -0.975 1.00 81.81 328 ARG A O 1
ATOM 2600 N N . LEU A 1 329 ? 6.955 -3.391 -0.831 1.00 78.94 329 LEU A N 1
ATOM 2601 C CA . LEU A 1 329 ? 6.427 -4.558 -1.533 1.00 78.94 329 LEU A CA 1
ATOM 2602 C C . LEU A 1 329 ? 6.415 -5.737 -0.565 1.00 78.94 329 LEU A C 1
ATOM 2604 O O . LEU A 1 329 ? 7.477 -6.071 -0.025 1.00 78.94 329 LEU A O 1
ATOM 2608 N N . PRO A 1 330 ? 5.263 -6.401 -0.363 1.00 84.00 330 PRO A N 1
ATOM 2609 C CA . PRO A 1 330 ? 5.206 -7.566 0.497 1.00 84.00 330 PRO A CA 1
ATOM 2610 C C . PRO A 1 330 ? 5.990 -8.715 -0.135 1.00 84.00 330 PRO A C 1
ATOM 2612 O O . PRO A 1 330 ? 5.918 -8.967 -1.340 1.00 84.00 330 PRO A O 1
ATOM 2615 N N . CYS A 1 331 ? 6.732 -9.448 0.688 1.00 86.56 331 CYS A N 1
ATOM 2616 C CA . CYS A 1 331 ? 7.503 -10.601 0.253 1.00 86.56 331 CYS A CA 1
ATOM 2617 C C . CYS A 1 331 ? 7.098 -11.832 1.055 1.00 86.56 331 CYS A C 1
ATOM 2619 O O . CYS A 1 331 ? 7.463 -11.949 2.222 1.00 86.56 331 CYS A O 1
ATOM 2621 N N . MET A 1 332 ? 6.424 -12.786 0.409 1.00 85.12 332 MET A N 1
ATOM 2622 C CA . MET A 1 332 ? 5.993 -14.034 1.055 1.00 85.12 332 MET A CA 1
ATOM 2623 C C . MET A 1 332 ? 7.174 -14.909 1.491 1.00 85.12 332 MET A C 1
ATOM 2625 O O . MET A 1 332 ? 7.110 -15.533 2.541 1.00 85.12 332 MET A O 1
ATOM 2629 N N . HIS A 1 333 ? 8.285 -14.898 0.747 1.00 86.94 333 HIS A N 1
ATOM 2630 C CA . HIS A 1 333 ? 9.496 -15.643 1.114 1.00 86.94 333 HIS A CA 1
ATOM 2631 C C . HIS A 1 333 ? 10.183 -15.043 2.348 1.00 86.94 333 HIS A C 1
ATOM 2633 O O . HIS A 1 333 ? 10.595 -15.759 3.255 1.00 86.94 333 HIS A O 1
ATOM 2639 N N . CYS A 1 334 ? 10.262 -13.710 2.424 1.00 88.19 334 CYS A N 1
ATOM 2640 C CA . CYS A 1 334 ? 10.732 -13.033 3.630 1.00 88.19 334 CYS A CA 1
ATOM 2641 C C . CYS A 1 334 ? 9.661 -12.983 4.732 1.00 88.19 334 CYS A C 1
ATOM 2643 O O . CYS A 1 334 ? 10.003 -12.644 5.857 1.00 88.19 334 CYS A O 1
ATOM 2645 N N . ARG A 1 335 ? 8.389 -13.278 4.446 1.00 91.88 335 ARG A N 1
ATOM 2646 C CA . ARG A 1 335 ? 7.247 -13.056 5.354 1.00 91.88 335 ARG A CA 1
ATOM 2647 C C . ARG A 1 335 ? 7.225 -11.623 5.892 1.00 91.88 335 ARG A C 1
ATOM 2649 O O . ARG A 1 335 ? 7.036 -11.390 7.081 1.00 91.88 335 ARG A O 1
ATOM 2656 N N . MET A 1 336 ? 7.496 -10.679 4.994 1.00 91.62 336 MET A N 1
ATOM 2657 C CA . MET A 1 336 ? 7.474 -9.245 5.257 1.00 91.62 336 MET A CA 1
ATOM 2658 C C . MET A 1 336 ? 6.230 -8.647 4.613 1.00 91.62 336 MET A C 1
ATOM 2660 O O . MET A 1 336 ? 6.019 -8.839 3.414 1.00 91.62 336 MET A O 1
ATOM 2664 N N . VAL A 1 337 ? 5.442 -7.917 5.391 1.00 91.25 337 VAL A N 1
ATOM 2665 C CA . VAL A 1 337 ? 4.232 -7.224 4.947 1.00 91.25 337 VAL A CA 1
ATOM 2666 C C . VAL A 1 337 ? 4.304 -5.763 5.392 1.00 91.25 337 VAL A C 1
ATOM 2668 O O . VAL A 1 337 ? 5.001 -5.434 6.351 1.00 91.25 337 VAL A O 1
ATOM 2671 N N . HIS A 1 338 ? 3.608 -4.876 4.690 1.00 87.38 338 HIS A N 1
ATOM 2672 C CA . HIS A 1 338 ? 3.529 -3.453 5.011 1.00 87.38 338 HIS A CA 1
ATOM 2673 C C . HIS A 1 338 ? 2.088 -3.072 5.326 1.00 87.38 338 HIS A C 1
ATOM 2675 O O . HIS A 1 338 ? 1.177 -3.551 4.656 1.00 87.38 338 HIS A O 1
ATOM 2681 N N . SER A 1 339 ? 1.879 -2.190 6.307 1.00 79.88 339 SER A N 1
ATOM 2682 C CA . SER A 1 339 ? 0.527 -1.764 6.701 1.00 79.88 339 SER A CA 1
ATOM 2683 C C . SER A 1 339 ? -0.237 -1.024 5.598 1.00 79.88 339 SER A C 1
ATOM 2685 O O . SER A 1 339 ? -1.458 -1.054 5.592 1.00 79.88 339 SER A O 1
ATOM 2687 N N . GLU A 1 340 ? 0.454 -0.357 4.669 1.00 69.44 340 GLU A N 1
ATOM 2688 C CA . GLU A 1 340 ? -0.189 0.384 3.570 1.00 69.44 340 GLU A CA 1
ATOM 2689 C C . GLU A 1 340 ? -0.695 -0.508 2.430 1.00 69.44 340 GLU A C 1
ATOM 2691 O O . GLU A 1 340 ? -1.614 -0.116 1.715 1.00 69.44 340 GLU A O 1
ATOM 2696 N N . ASP A 1 341 ? -0.101 -1.690 2.253 1.00 55.81 341 ASP A N 1
ATOM 2697 C CA . ASP A 1 341 ? -0.514 -2.649 1.220 1.00 55.81 341 ASP A CA 1
ATOM 2698 C C . ASP A 1 341 ? -1.622 -3.583 1.706 1.00 55.81 341 ASP A C 1
ATOM 2700 O O . ASP A 1 341 ? -2.153 -4.386 0.931 1.00 55.81 341 ASP A O 1
ATOM 2704 N N . MET A 1 342 ? -1.964 -3.508 2.992 1.00 58.53 342 MET A N 1
ATOM 2705 C CA . MET A 1 342 ? -3.121 -4.208 3.515 1.00 58.53 342 MET A CA 1
ATOM 2706 C C . MET A 1 342 ? -4.360 -3.497 2.980 1.00 58.53 342 MET A C 1
ATOM 2708 O O . MET A 1 342 ? -4.638 -2.343 3.297 1.00 58.53 342 MET A O 1
ATOM 2712 N N . ALA A 1 343 ? -5.086 -4.196 2.105 1.00 39.44 343 ALA A N 1
ATOM 2713 C CA . ALA A 1 343 ? -6.378 -3.737 1.609 1.00 39.44 343 ALA A CA 1
ATOM 2714 C C . ALA A 1 343 ? -7.403 -3.584 2.750 1.00 39.44 343 ALA A C 1
ATOM 2716 O O . ALA A 1 343 ? -8.381 -2.861 2.595 1.00 39.44 343 ALA A O 1
ATOM 2717 N N . GLU A 1 344 ? -7.154 -4.234 3.888 1.00 57.19 344 GLU A N 1
ATOM 2718 C CA . GLU A 1 344 ? -7.935 -4.186 5.121 1.00 57.19 344 GLU A CA 1
ATOM 2719 C C . GLU A 1 344 ? -7.096 -3.568 6.255 1.00 57.19 344 GLU A C 1
ATOM 2721 O O . GLU A 1 344 ? -5.879 -3.426 6.134 1.00 57.19 344 GLU A O 1
ATOM 2726 N N . ASP A 1 345 ? -7.724 -3.160 7.359 1.00 78.38 345 ASP A N 1
ATOM 2727 C CA . ASP A 1 345 ? -6.982 -2.638 8.511 1.00 78.38 345 ASP A CA 1
ATOM 2728 C C . ASP A 1 345 ? -6.078 -3.715 9.157 1.00 78.38 345 ASP A C 1
ATOM 2730 O O . ASP A 1 345 ? -6.250 -4.922 8.969 1.00 78.38 345 ASP A O 1
ATOM 2734 N N . VAL A 1 346 ? -5.087 -3.286 9.953 1.00 88.38 346 VAL A N 1
ATOM 2735 C CA . VAL A 1 346 ? -4.165 -4.209 10.652 1.00 88.38 346 VAL A CA 1
ATOM 2736 C C . VAL A 1 346 ? -4.935 -5.216 11.518 1.00 88.38 346 VAL A C 1
ATOM 2738 O O . VAL A 1 346 ? -4.493 -6.352 11.682 1.00 88.38 346 VAL A O 1
ATOM 2741 N N . SER A 1 347 ? -6.097 -4.822 12.051 1.00 90.00 347 SER A N 1
ATOM 2742 C CA . SER A 1 347 ? -6.961 -5.686 12.859 1.00 90.00 347 SER A CA 1
ATOM 2743 C C . SER A 1 347 ? -7.461 -6.893 12.068 1.00 90.00 347 SER A C 1
ATOM 2745 O O . SER A 1 347 ? -7.304 -8.026 12.528 1.00 90.00 347 SER A O 1
ATOM 2747 N N . SER A 1 348 ? -7.961 -6.657 10.858 1.00 85.69 348 SER A N 1
ATOM 2748 C CA . SER A 1 348 ? -8.454 -7.688 9.947 1.00 85.69 348 SER A CA 1
ATOM 2749 C C . SER A 1 348 ? -7.328 -8.627 9.521 1.00 85.69 348 SER A C 1
ATOM 2751 O O . SER A 1 348 ? -7.476 -9.844 9.618 1.00 85.69 348 SER A O 1
ATOM 2753 N N . PHE A 1 349 ? -6.145 -8.090 9.201 1.00 88.38 349 PHE A N 1
ATOM 2754 C CA . PHE A 1 349 ? -4.982 -8.921 8.877 1.00 88.38 349 PHE A CA 1
ATOM 2755 C C . PHE A 1 349 ? -4.552 -9.820 10.045 1.00 88.38 349 PHE A C 1
ATOM 2757 O O . PHE A 1 349 ? -4.250 -10.998 9.855 1.00 88.38 349 PHE A O 1
ATOM 2764 N N . VAL A 1 350 ? -4.534 -9.298 11.277 1.00 93.69 350 VAL A N 1
ATOM 2765 C CA . VAL A 1 350 ? -4.217 -10.118 12.458 1.00 93.69 350 VAL A CA 1
ATOM 2766 C C . VAL A 1 350 ? -5.296 -11.187 12.681 1.00 93.69 350 VAL A C 1
ATOM 2768 O O . VAL A 1 350 ? -4.979 -12.290 13.135 1.00 93.69 350 VAL A O 1
ATOM 2771 N N . GLN A 1 351 ? -6.560 -10.885 12.384 1.00 91.12 351 GLN A N 1
ATOM 2772 C CA . GLN A 1 351 ? -7.657 -11.846 12.477 1.00 91.12 351 GLN A CA 1
ATOM 2773 C C . GLN A 1 351 ? -7.540 -12.956 11.424 1.00 91.12 351 GLN A C 1
ATOM 2775 O O . GLN A 1 351 ? -7.715 -14.121 11.776 1.00 91.12 351 GLN A O 1
ATOM 2780 N N . GLU A 1 352 ? -7.199 -12.618 10.179 1.00 90.12 352 GLU A N 1
ATOM 2781 C CA . GLU A 1 352 ? -6.988 -13.573 9.085 1.00 90.12 352 GLU A CA 1
ATOM 2782 C C . GLU A 1 352 ? -5.765 -14.460 9.342 1.00 90.12 352 GLU A C 1
ATOM 2784 O O . GLU A 1 352 ? -5.863 -15.687 9.309 1.00 90.12 352 GLU A O 1
ATOM 2789 N N . LEU A 1 353 ? -4.617 -13.849 9.658 1.00 92.25 353 LEU A N 1
ATOM 2790 C CA . LEU A 1 353 ? -3.381 -14.577 9.943 1.00 92.25 353 LEU A CA 1
ATOM 2791 C C . LEU A 1 353 ? -3.510 -15.444 11.204 1.00 92.25 353 LEU A C 1
ATOM 2793 O O . LEU A 1 353 ? -2.846 -16.471 11.317 1.00 92.25 353 LEU A O 1
ATOM 2797 N N . ASN A 1 354 ? -4.338 -15.004 12.157 1.00 94.31 354 ASN A N 1
ATOM 2798 C CA . ASN A 1 354 ? -4.600 -15.635 13.446 1.00 94.31 354 ASN A CA 1
ATOM 2799 C C . ASN A 1 354 ? -3.339 -16.199 14.144 1.00 94.31 354 ASN A C 1
ATOM 2801 O O . ASN A 1 354 ? -3.308 -17.385 14.481 1.00 94.31 354 ASN A O 1
ATOM 2805 N N . PRO A 1 355 ? -2.301 -15.373 14.394 1.00 95.44 355 PRO A N 1
ATOM 2806 C CA . PRO A 1 355 ? -1.059 -15.859 14.993 1.00 95.44 355 PRO A CA 1
ATOM 2807 C C . PRO A 1 355 ? -1.298 -16.457 16.390 1.00 95.44 355 PRO A C 1
ATOM 2809 O O . PRO A 1 355 ? -2.307 -16.184 17.036 1.00 95.44 355 PRO A O 1
ATOM 2812 N N . ASP A 1 356 ? -0.375 -17.241 16.930 1.00 95.56 356 ASP A N 1
ATOM 2813 C CA . ASP A 1 356 ? -0.455 -17.691 18.328 1.00 95.56 356 ASP A CA 1
ATOM 2814 C C . ASP A 1 356 ? 0.040 -16.611 19.292 1.00 95.56 356 ASP A C 1
ATOM 2816 O O . ASP A 1 356 ? -0.536 -16.416 20.369 1.00 95.56 356 ASP A O 1
ATOM 2820 N N . VAL A 1 357 ? 1.054 -15.857 18.856 1.00 96.25 357 VAL A N 1
ATOM 2821 C CA . VAL A 1 357 ? 1.628 -14.722 19.582 1.00 96.25 357 VAL A CA 1
ATOM 2822 C C . VAL A 1 357 ? 1.613 -13.471 18.705 1.00 96.25 357 VAL A C 1
ATOM 2824 O O . VAL A 1 357 ? 2.152 -13.463 17.599 1.00 96.25 357 VAL A O 1
ATOM 2827 N N . LEU A 1 358 ? 1.020 -12.394 19.217 1.00 96.62 358 LEU A N 1
ATOM 2828 C CA . LEU A 1 358 ? 1.094 -11.062 18.621 1.00 96.62 358 LEU A CA 1
ATOM 2829 C C . LEU A 1 358 ? 2.113 -10.227 19.401 1.00 96.62 358 LEU A C 1
ATOM 2831 O O . LEU A 1 358 ? 1.896 -9.939 20.577 1.00 96.62 358 LEU A O 1
ATOM 2835 N N . ILE A 1 359 ? 3.212 -9.853 18.751 1.00 97.06 359 ILE A N 1
ATOM 2836 C CA . ILE A 1 359 ? 4.256 -8.992 19.309 1.00 97.06 359 ILE A CA 1
ATOM 2837 C C . ILE A 1 359 ? 4.141 -7.624 18.647 1.00 97.06 359 ILE A C 1
ATOM 2839 O O . ILE A 1 359 ? 4.136 -7.527 17.421 1.00 97.06 359 ILE A O 1
ATOM 2843 N N . VAL A 1 360 ? 4.058 -6.569 19.448 1.00 96.81 360 VAL A N 1
ATOM 2844 C CA . VAL A 1 360 ? 3.883 -5.200 18.955 1.00 96.81 360 VAL A CA 1
ATOM 2845 C C . VAL A 1 360 ? 4.901 -4.290 19.630 1.00 96.81 360 VAL A C 1
ATOM 2847 O O . VAL A 1 360 ? 5.035 -4.324 20.858 1.00 96.81 360 VAL A O 1
ATOM 2850 N N . ASP A 1 361 ? 5.608 -3.473 18.852 1.00 96.25 361 ASP A N 1
ATOM 2851 C CA . ASP A 1 361 ? 6.367 -2.363 19.419 1.00 96.25 361 ASP A CA 1
ATOM 2852 C C . ASP A 1 361 ? 5.444 -1.298 20.039 1.00 96.25 361 ASP A C 1
ATOM 2854 O O . ASP A 1 361 ? 4.279 -1.132 19.667 1.00 96.25 361 ASP A O 1
ATOM 2858 N N . PHE A 1 362 ? 5.953 -0.587 21.042 1.00 95.38 362 PHE A N 1
ATOM 2859 C CA . PHE A 1 362 ? 5.176 0.424 21.740 1.00 95.38 362 PHE A CA 1
ATOM 2860 C C . PHE A 1 362 ? 5.286 1.823 21.125 1.00 95.38 362 PHE A C 1
ATOM 2862 O O . PHE A 1 362 ? 4.257 2.438 20.855 1.00 95.38 362 PHE A O 1
ATOM 2869 N N . ASP A 1 363 ? 6.502 2.341 20.952 1.00 93.44 363 ASP A N 1
ATOM 2870 C CA . ASP A 1 363 ? 6.741 3.760 20.665 1.00 93.44 363 ASP A CA 1
ATOM 2871 C C . ASP A 1 363 ? 6.641 3.995 19.154 1.00 93.44 363 ASP A C 1
ATOM 2873 O O . ASP A 1 363 ? 7.315 3.327 18.398 1.00 93.44 363 ASP A O 1
ATOM 2877 N N . GLN A 1 364 ? 5.829 4.947 18.694 1.00 92.00 364 GLN A N 1
ATOM 2878 C CA . GLN A 1 364 ? 5.524 5.193 17.268 1.00 92.00 364 GLN A CA 1
ATOM 2879 C C . GLN A 1 364 ? 4.802 4.047 16.526 1.00 92.00 364 GLN A C 1
ATOM 2881 O O . GLN A 1 364 ? 4.221 4.293 15.467 1.00 92.00 364 GLN A O 1
ATOM 2886 N N . THR A 1 365 ? 4.709 2.850 17.109 1.00 93.75 365 THR A N 1
ATOM 2887 C CA . THR A 1 365 ? 3.871 1.751 16.610 1.00 93.75 365 THR A CA 1
ATOM 2888 C C . THR A 1 365 ? 2.487 1.732 17.278 1.00 93.75 365 THR A C 1
ATOM 2890 O O . THR A 1 365 ? 1.490 2.126 16.663 1.00 93.75 365 THR A O 1
ATOM 2893 N N . LEU A 1 366 ? 2.390 1.314 18.548 1.00 94.56 366 LEU A N 1
ATOM 2894 C CA . LEU A 1 366 ? 1.113 1.251 19.276 1.00 94.56 366 LEU A CA 1
ATOM 2895 C C . LEU A 1 366 ? 0.682 2.607 19.856 1.00 94.56 366 LEU A C 1
ATOM 2897 O O . LEU A 1 366 ? -0.513 2.916 19.899 1.00 94.56 366 LEU A O 1
ATOM 2901 N N . CYS A 1 367 ? 1.639 3.403 20.328 1.00 93.56 367 CYS A N 1
ATOM 2902 C CA . CYS A 1 367 ? 1.435 4.682 21.001 1.00 93.56 367 CYS A CA 1
ATOM 2903 C C . CYS A 1 367 ? 2.299 5.769 20.354 1.00 93.56 367 CYS A C 1
ATOM 2905 O O . CYS A 1 367 ? 3.398 5.509 19.882 1.00 93.56 367 CYS A O 1
ATOM 2907 N N . GLU A 1 368 ? 1.839 7.016 20.359 1.00 90.94 368 GLU A N 1
ATOM 2908 C CA . GLU A 1 368 ? 2.568 8.146 19.757 1.00 90.94 368 GLU A CA 1
ATOM 2909 C C . GLU A 1 368 ? 3.804 8.621 20.529 1.00 90.94 368 GLU A C 1
ATOM 2911 O O . GLU A 1 368 ? 4.429 9.628 20.175 1.00 90.94 368 GLU A O 1
ATOM 2916 N N . THR A 1 369 ? 4.140 7.940 21.622 1.00 89.88 369 THR A N 1
ATOM 2917 C CA . THR A 1 369 ? 5.289 8.270 22.453 1.00 89.88 369 THR A CA 1
ATOM 2918 C C . THR A 1 369 ? 6.567 8.263 21.627 1.00 89.88 369 THR A C 1
ATOM 2920 O O . THR A 1 369 ? 6.799 7.403 20.777 1.00 89.88 369 THR A O 1
ATOM 2923 N N . ARG A 1 370 ? 7.428 9.257 21.861 1.00 85.56 370 ARG A N 1
ATOM 2924 C CA . ARG A 1 370 ? 8.795 9.216 21.332 1.00 85.56 370 ARG A CA 1
ATOM 2925 C C . ARG A 1 370 ? 9.559 8.094 22.026 1.00 85.56 370 ARG A C 1
ATOM 2927 O O . ARG A 1 370 ? 9.338 7.857 23.213 1.00 85.56 370 ARG A O 1
ATOM 2934 N N . SER A 1 371 ? 10.491 7.478 21.301 1.00 80.44 371 SER A N 1
ATOM 2935 C CA . SER A 1 371 ? 11.300 6.365 21.803 1.00 80.44 371 SER A CA 1
ATOM 2936 C C . SER A 1 371 ? 11.858 6.642 23.205 1.00 80.44 371 SER A C 1
ATOM 2938 O O . SER A 1 371 ? 12.560 7.634 23.419 1.00 80.44 371 SER A O 1
ATOM 2940 N N . GLY A 1 372 ? 11.524 5.776 24.165 1.00 80.12 372 GLY A N 1
ATOM 2941 C CA . GLY A 1 372 ? 12.005 5.875 25.548 1.00 80.12 372 GLY A CA 1
ATOM 2942 C C . GLY A 1 372 ? 11.142 6.710 26.504 1.00 80.12 372 GLY A C 1
ATOM 2943 O O . GLY A 1 372 ? 11.404 6.690 27.709 1.00 80.12 372 GLY A O 1
ATOM 2944 N N . CYS A 1 373 ? 10.120 7.426 26.023 1.00 85.31 373 CYS A N 1
ATOM 2945 C CA . CYS A 1 373 ? 9.255 8.260 26.861 1.00 85.31 373 CYS A CA 1
ATOM 2946 C C . CYS A 1 373 ? 8.044 7.484 27.395 1.00 85.31 373 CYS A C 1
ATOM 2948 O O . CYS A 1 373 ? 7.283 6.900 26.631 1.00 85.31 373 CYS A O 1
ATOM 2950 N N . ALA A 1 374 ? 7.796 7.556 28.705 1.00 88.62 374 ALA A N 1
ATOM 2951 C CA . ALA A 1 374 ? 6.602 6.956 29.295 1.00 88.62 374 ALA A CA 1
ATOM 2952 C C . ALA A 1 374 ? 5.308 7.596 28.735 1.00 88.62 374 ALA A C 1
ATOM 2954 O O . ALA A 1 374 ? 5.275 8.811 28.492 1.00 88.62 374 ALA A O 1
ATOM 2955 N N . PRO A 1 375 ? 4.230 6.813 28.546 1.00 92.62 375 PRO A N 1
ATOM 2956 C CA . PRO A 1 375 ? 2.958 7.343 28.075 1.00 92.62 375 PRO A CA 1
ATOM 2957 C C . PRO A 1 375 ? 2.288 8.225 29.138 1.00 92.62 375 PRO A C 1
ATOM 2959 O O . PRO A 1 375 ? 2.443 8.010 30.341 1.00 92.62 375 PRO A O 1
ATOM 2962 N N . VAL A 1 376 ? 1.521 9.219 28.684 1.00 90.25 376 VAL A N 1
ATOM 2963 C CA . VAL A 1 376 ? 0.764 10.145 29.530 1.00 90.25 376 VAL A CA 1
ATOM 2964 C C . VAL A 1 376 ? -0.683 10.103 29.061 1.00 90.25 376 VAL A C 1
ATOM 2966 O O . VAL A 1 376 ? -0.960 10.299 27.876 1.00 90.25 376 VAL A O 1
ATOM 2969 N N . VAL A 1 377 ? -1.583 9.816 30.000 1.00 84.88 377 VAL A N 1
ATOM 2970 C CA . VAL A 1 377 ? -3.035 9.760 29.776 1.00 84.88 377 VAL A CA 1
ATOM 2971 C C . VAL A 1 377 ? -3.509 11.107 29.230 1.00 84.88 377 VAL A C 1
ATOM 2973 O O . VAL A 1 377 ? -2.965 12.143 29.607 1.00 84.88 377 VAL A O 1
ATOM 2976 N N . ASP A 1 378 ? -4.449 11.081 28.285 1.00 86.06 378 ASP A N 1
ATOM 2977 C CA . ASP A 1 378 ? -5.039 12.244 27.594 1.00 86.06 378 ASP A CA 1
ATOM 2978 C C . ASP A 1 378 ? -4.098 13.068 26.702 1.00 86.06 378 ASP A C 1
ATOM 2980 O O . ASP A 1 378 ? -4.561 13.841 25.865 1.00 86.06 378 ASP A O 1
ATOM 2984 N N . LYS A 1 379 ? -2.780 12.889 26.830 1.00 88.50 379 LYS A N 1
ATOM 2985 C CA . LYS A 1 379 ? -1.795 13.552 25.973 1.00 88.50 379 LYS A CA 1
ATOM 2986 C C . LYS A 1 379 ? -1.434 12.714 24.759 1.00 88.50 379 LYS A C 1
ATOM 2988 O O . LYS A 1 379 ? -1.350 13.256 23.667 1.00 88.50 379 LYS A O 1
ATOM 2993 N N . HIS A 1 380 ? -1.168 11.429 24.975 1.00 91.56 380 HIS A N 1
ATOM 2994 C CA . HIS A 1 380 ? -0.720 10.535 23.918 1.00 91.56 380 HIS A CA 1
ATOM 2995 C C . HIS A 1 380 ? -1.891 9.714 23.392 1.00 91.56 380 HIS A C 1
ATOM 2997 O O . HIS A 1 380 ? -2.604 9.086 24.180 1.00 91.56 380 HIS A O 1
ATOM 3003 N N . ALA A 1 381 ? -2.084 9.704 22.073 1.00 89.12 381 ALA A N 1
ATOM 3004 C CA . ALA A 1 381 ? -3.056 8.841 21.431 1.00 89.12 381 ALA A CA 1
ATOM 3005 C C . ALA A 1 381 ? -2.486 7.443 21.154 1.00 89.12 381 ALA A C 1
ATOM 3007 O O . ALA A 1 381 ? -1.281 7.221 20.994 1.00 89.12 381 ALA A O 1
ATOM 3008 N N . MET A 1 382 ? -3.409 6.491 21.080 1.00 90.88 382 MET A N 1
ATOM 3009 C CA . MET A 1 382 ? -3.143 5.117 20.697 1.00 90.88 382 MET A CA 1
ATOM 3010 C C . MET A 1 382 ? -3.556 4.850 19.257 1.00 90.88 382 MET A C 1
ATOM 3012 O O . MET A 1 382 ? -4.522 5.426 18.749 1.00 90.88 382 MET A O 1
ATOM 3016 N N . ASN A 1 383 ? -2.849 3.926 18.614 1.00 91.62 383 ASN A N 1
ATOM 3017 C CA . ASN A 1 383 ? -3.275 3.387 17.338 1.00 91.62 383 ASN A CA 1
ATOM 3018 C C . ASN A 1 383 ? -4.536 2.530 17.530 1.00 91.62 383 ASN A C 1
ATOM 3020 O O . ASN A 1 383 ? -4.482 1.476 18.165 1.00 91.62 383 ASN A O 1
ATOM 3024 N N . SER A 1 384 ? -5.668 2.981 16.983 1.00 90.62 384 SER A N 1
ATOM 3025 C CA . SER A 1 384 ? -6.955 2.292 17.120 1.00 90.62 384 SER A CA 1
ATOM 3026 C C . SER A 1 384 ? -6.922 0.887 16.536 1.00 90.62 384 SER A C 1
ATOM 3028 O O . SER A 1 384 ? -7.419 -0.037 17.173 1.00 90.62 384 SER A O 1
ATOM 3030 N N . ASP A 1 385 ? -6.296 0.708 15.379 1.00 90.31 385 ASP A N 1
ATOM 3031 C CA . ASP A 1 385 ? -6.392 -0.521 14.592 1.00 90.31 385 ASP A CA 1
ATOM 3032 C C . ASP A 1 385 ? -5.591 -1.642 15.259 1.00 90.31 385 ASP A C 1
ATOM 3034 O O . ASP A 1 385 ? -6.105 -2.739 15.481 1.00 90.31 385 ASP A O 1
ATOM 3038 N N . ILE A 1 386 ? -4.370 -1.335 15.705 1.00 93.62 386 ILE A N 1
ATOM 3039 C CA . ILE A 1 386 ? -3.549 -2.265 16.488 1.00 93.62 386 ILE A CA 1
ATOM 3040 C C . ILE A 1 386 ? -4.197 -2.522 17.858 1.00 93.62 386 ILE A C 1
ATOM 3042 O O . ILE A 1 386 ? -4.224 -3.659 18.330 1.00 93.62 386 ILE A O 1
ATOM 3046 N N . SER A 1 387 ? -4.783 -1.500 18.495 1.00 93.94 387 SER A N 1
ATOM 3047 C CA . SER A 1 387 ? -5.485 -1.684 19.774 1.00 93.94 387 SER A CA 1
ATOM 3048 C C . SER A 1 387 ? -6.692 -2.616 19.653 1.00 93.94 387 SER A C 1
ATOM 3050 O O . SER A 1 387 ? -6.915 -3.455 20.526 1.00 93.94 387 SER A O 1
ATOM 3052 N N . ASN A 1 388 ? -7.440 -2.512 18.552 1.00 92.88 388 ASN A N 1
ATOM 3053 C CA . ASN A 1 388 ? -8.565 -3.384 18.247 1.00 92.88 388 ASN A CA 1
ATOM 3054 C C . ASN A 1 388 ? -8.071 -4.800 17.956 1.00 92.88 388 ASN A C 1
ATOM 3056 O O . ASN A 1 388 ? -8.619 -5.747 18.513 1.00 92.88 388 ASN A O 1
ATOM 3060 N N . ALA A 1 389 ? -6.978 -4.950 17.194 1.00 93.38 389 ALA A N 1
ATOM 3061 C CA . ALA A 1 389 ? -6.334 -6.243 16.966 1.00 93.38 389 ALA A CA 1
ATOM 3062 C C . ALA A 1 389 ? -6.022 -6.967 18.287 1.00 93.38 389 ALA A C 1
ATOM 3064 O O . ALA A 1 389 ? -6.372 -8.133 18.447 1.00 93.38 389 ALA A O 1
ATOM 3065 N N . ILE A 1 390 ? -5.435 -6.266 19.263 1.00 95.31 390 ILE A N 1
ATOM 3066 C CA . ILE A 1 390 ? -5.128 -6.822 20.590 1.00 95.31 390 ILE A CA 1
ATOM 3067 C C . ILE A 1 390 ? -6.417 -7.182 21.352 1.00 95.31 390 ILE A C 1
ATOM 3069 O O . ILE A 1 390 ? -6.534 -8.282 21.895 1.00 95.31 390 ILE A O 1
ATOM 3073 N N . LYS A 1 391 ? -7.406 -6.278 21.390 1.00 94.12 391 LYS A N 1
ATOM 3074 C CA . LYS A 1 391 ? -8.671 -6.471 22.130 1.00 94.12 391 LYS A CA 1
ATOM 3075 C C . LYS A 1 391 ? -9.512 -7.629 21.593 1.00 94.12 391 LYS A C 1
ATOM 3077 O O . LYS A 1 391 ? -10.119 -8.351 22.379 1.00 94.12 391 LYS A O 1
ATOM 3082 N N . CYS A 1 392 ? -9.516 -7.838 20.280 1.00 91.81 392 CYS A N 1
ATOM 3083 C CA . CYS A 1 392 ? -10.247 -8.922 19.622 1.00 91.81 392 CYS A CA 1
ATOM 3084 C C . CYS A 1 392 ? -9.613 -10.308 19.839 1.00 91.81 392 CYS A C 1
ATOM 3086 O O . CYS A 1 392 ? -10.140 -11.306 19.352 1.00 91.81 392 CYS A O 1
ATOM 3088 N N . ARG A 1 393 ? -8.499 -10.398 20.581 1.00 92.19 393 ARG A N 1
ATOM 3089 C CA . ARG A 1 393 ? -7.723 -11.630 20.787 1.00 92.19 393 ARG A CA 1
ATOM 3090 C C . ARG A 1 393 ? -7.538 -11.966 22.276 1.00 92.19 393 ARG A C 1
ATOM 3092 O O . ARG A 1 393 ? -6.402 -12.124 22.725 1.00 92.19 393 ARG A O 1
ATOM 3099 N N . PRO A 1 394 ? -8.621 -12.106 23.068 1.00 84.88 394 PRO A N 1
ATOM 3100 C CA . PRO A 1 394 ? -8.526 -12.230 24.525 1.00 84.88 394 PRO A CA 1
ATOM 3101 C C . PRO A 1 394 ? -7.905 -13.548 25.008 1.00 84.88 394 PRO A C 1
ATOM 3103 O O . PRO A 1 394 ? -7.385 -13.584 26.121 1.00 84.88 394 PRO A O 1
ATOM 3106 N N . THR A 1 395 ? -7.968 -14.615 24.202 1.00 86.44 395 THR A N 1
ATOM 3107 C CA . THR A 1 395 ? -7.454 -15.960 24.529 1.00 86.44 395 THR A CA 1
ATOM 3108 C C . THR A 1 395 ? -6.055 -16.234 23.980 1.00 86.44 395 THR A C 1
ATOM 3110 O O . THR A 1 395 ? -5.446 -17.243 24.331 1.00 86.44 395 THR A O 1
ATOM 3113 N N . LYS A 1 396 ? -5.543 -15.361 23.106 1.00 91.50 396 LYS A N 1
ATOM 3114 C CA . LYS A 1 396 ? -4.216 -15.486 22.497 1.00 91.50 396 LYS A CA 1
ATOM 3115 C C . LYS A 1 396 ? -3.208 -14.620 23.248 1.00 91.50 396 LYS A C 1
ATOM 3117 O O . LYS A 1 396 ? -3.572 -13.702 23.982 1.00 91.50 396 LYS A O 1
ATOM 3122 N N . ARG A 1 397 ? -1.921 -14.917 23.070 1.00 95.31 397 ARG A N 1
ATOM 3123 C CA . ARG A 1 397 ? -0.851 -14.196 23.761 1.00 95.31 397 ARG A CA 1
ATOM 3124 C C . ARG A 1 397 ? -0.547 -12.887 23.033 1.00 95.31 397 ARG A C 1
ATOM 3126 O O . ARG A 1 397 ? -0.158 -12.908 21.867 1.00 95.31 397 ARG A O 1
ATOM 3133 N N . ASN A 1 398 ? -0.685 -11.762 23.731 1.00 96.19 398 ASN A N 1
ATOM 3134 C CA . ASN A 1 398 ? -0.327 -10.436 23.228 1.00 96.19 398 ASN A CA 1
ATOM 3135 C C . ASN A 1 398 ? 0.850 -9.891 24.043 1.00 96.19 398 ASN A C 1
ATOM 3137 O O . ASN A 1 398 ? 0.780 -9.848 25.274 1.00 96.19 398 ASN A O 1
ATOM 3141 N N . VAL A 1 399 ? 1.920 -9.486 23.361 1.00 96.81 399 VAL A N 1
ATOM 3142 C CA . VAL A 1 399 ? 3.157 -9.002 23.977 1.00 96.81 399 VAL A CA 1
ATOM 3143 C C . VAL A 1 399 ? 3.503 -7.626 23.423 1.00 96.81 399 VAL A C 1
ATOM 3145 O O . VAL A 1 399 ? 3.671 -7.461 22.218 1.00 96.81 399 VAL A O 1
ATOM 3148 N N . ILE A 1 400 ? 3.667 -6.646 24.306 1.00 96.56 400 ILE A N 1
ATOM 3149 C CA . ILE A 1 400 ? 4.289 -5.366 23.966 1.00 96.56 400 ILE A CA 1
ATOM 3150 C C . ILE A 1 400 ? 5.778 -5.484 24.221 1.00 96.56 400 ILE A C 1
ATOM 3152 O O . ILE A 1 400 ? 6.197 -5.702 25.359 1.00 96.56 400 ILE A O 1
ATOM 3156 N N . LEU A 1 401 ? 6.575 -5.333 23.170 1.00 95.00 401 LEU A N 1
ATOM 3157 C CA . LEU A 1 401 ? 8.025 -5.420 23.243 1.00 95.00 401 LEU A CA 1
ATOM 3158 C C . LEU A 1 401 ? 8.627 -4.045 22.982 1.00 95.00 401 LEU A C 1
ATOM 3160 O O . LEU A 1 401 ? 8.565 -3.551 21.867 1.00 95.00 401 LEU A O 1
ATOM 3164 N N . THR A 1 402 ? 9.234 -3.432 23.996 1.00 93.62 402 THR A N 1
ATOM 3165 C CA . THR A 1 402 ? 9.695 -2.042 23.900 1.00 93.62 402 THR A CA 1
ATOM 3166 C C . THR A 1 402 ? 11.118 -1.847 24.416 1.00 93.62 402 THR A C 1
ATOM 3168 O O . THR A 1 402 ? 11.570 -2.497 25.363 1.00 93.62 402 THR A O 1
ATOM 3171 N N . ARG A 1 403 ? 11.835 -0.890 23.815 1.00 90.38 403 ARG A N 1
ATOM 3172 C CA . ARG A 1 403 ? 13.157 -0.435 24.279 1.00 90.38 403 ARG A CA 1
ATOM 3173 C C . ARG A 1 403 ? 13.090 0.484 25.502 1.00 90.38 403 ARG A C 1
ATOM 3175 O O . ARG A 1 403 ? 14.146 0.857 26.019 1.00 90.38 403 ARG A O 1
ATOM 3182 N N . GLN A 1 404 ? 11.896 0.851 25.975 1.00 89.50 404 GLN A N 1
ATOM 3183 C CA . GLN A 1 404 ? 11.757 1.667 27.178 1.00 89.50 404 GLN A CA 1
ATOM 3184 C C . GLN A 1 404 ? 12.442 1.032 28.392 1.00 89.50 404 GLN A C 1
ATOM 3186 O O . GLN A 1 404 ? 12.614 -0.186 28.485 1.00 89.50 404 GLN A O 1
ATOM 3191 N N . ASN A 1 405 ? 12.844 1.885 29.337 1.00 88.62 405 ASN A N 1
ATOM 3192 C CA . ASN A 1 405 ? 13.422 1.438 30.597 1.00 88.62 405 ASN A CA 1
ATOM 3193 C C . ASN A 1 405 ? 12.416 0.555 31.353 1.00 88.62 405 ASN A C 1
ATOM 3195 O O . ASN A 1 405 ? 11.238 0.899 31.422 1.00 88.62 405 ASN A O 1
ATOM 3199 N N . PHE A 1 406 ? 12.870 -0.543 31.962 1.00 88.38 406 PHE A N 1
ATOM 3200 C CA . PHE A 1 406 ? 11.998 -1.434 32.741 1.00 88.38 406 PHE A CA 1
ATOM 3201 C C . PHE A 1 406 ? 11.220 -0.716 33.858 1.00 88.38 406 PHE A C 1
ATOM 3203 O O . PHE A 1 406 ? 10.115 -1.123 34.195 1.00 88.38 406 PHE A O 1
ATOM 3210 N N . LYS A 1 407 ? 11.736 0.406 34.377 1.00 89.69 407 LYS A N 1
ATOM 3211 C CA . LYS A 1 407 ? 11.025 1.260 35.344 1.00 89.69 407 LYS A CA 1
ATOM 3212 C C . LYS A 1 407 ? 9.712 1.842 34.805 1.00 89.69 407 LYS A C 1
ATOM 3214 O O . LYS A 1 407 ? 8.845 2.190 35.598 1.00 89.69 407 LYS A O 1
ATOM 3219 N N . ASN A 1 408 ? 9.553 1.944 33.485 1.00 91.38 408 ASN A N 1
ATOM 3220 C CA . ASN A 1 408 ? 8.330 2.439 32.853 1.00 91.38 408 ASN A CA 1
ATOM 3221 C C . ASN A 1 408 ? 7.265 1.348 32.682 1.00 91.38 408 ASN A C 1
ATOM 3223 O O . ASN A 1 408 ? 6.124 1.682 32.373 1.00 91.38 408 ASN A O 1
ATOM 3227 N N . GLU A 1 409 ? 7.599 0.070 32.896 1.00 94.19 409 GLU A N 1
ATOM 3228 C CA . GLU A 1 409 ? 6.669 -1.054 32.723 1.00 94.19 409 GLU A CA 1
ATOM 3229 C C . GLU A 1 409 ? 5.349 -0.867 33.501 1.00 94.19 409 GLU A C 1
ATOM 3231 O O . GLU A 1 409 ? 4.292 -0.992 32.876 1.00 94.19 409 GLU A O 1
ATOM 3236 N N . PRO A 1 410 ? 5.343 -0.457 34.791 1.00 95.06 410 PRO A N 1
ATOM 3237 C CA . PRO A 1 410 ? 4.094 -0.223 35.522 1.00 95.06 410 PRO A CA 1
ATOM 3238 C C . PRO A 1 410 ? 3.267 0.930 34.939 1.00 95.06 410 PRO A C 1
ATOM 3240 O O . PRO A 1 410 ? 2.036 0.882 34.929 1.00 95.06 410 PRO A O 1
ATOM 3243 N N . THR A 1 411 ? 3.932 1.969 34.427 1.00 95.50 411 THR A N 1
ATOM 3244 C CA . THR A 1 411 ? 3.270 3.122 33.804 1.00 95.50 411 THR A CA 1
ATOM 3245 C C . THR A 1 411 ? 2.611 2.728 32.488 1.00 95.50 411 THR A C 1
ATOM 3247 O O . THR A 1 411 ? 1.459 3.095 32.260 1.00 95.50 411 THR A O 1
ATOM 3250 N N . ILE A 1 412 ? 3.305 1.944 31.655 1.00 95.69 412 ILE A N 1
ATOM 3251 C CA . ILE A 1 412 ? 2.756 1.396 30.409 1.00 95.69 412 ILE A CA 1
ATOM 3252 C C . ILE A 1 412 ? 1.578 0.470 30.731 1.00 95.69 412 ILE A C 1
ATOM 3254 O O . ILE A 1 412 ? 0.516 0.634 30.142 1.00 95.69 412 ILE A O 1
ATOM 3258 N N . LYS A 1 413 ? 1.719 -0.436 31.711 1.00 96.31 413 LYS A N 1
ATOM 3259 C CA . LYS A 1 413 ? 0.647 -1.345 32.158 1.00 96.31 413 LYS A CA 1
ATOM 3260 C C . LYS A 1 413 ? -0.620 -0.580 32.523 1.00 96.31 413 LYS A C 1
ATOM 3262 O O . LYS A 1 413 ? -1.668 -0.814 31.933 1.00 96.31 413 LYS A O 1
ATOM 3267 N N . ARG A 1 414 ? -0.497 0.403 33.419 1.00 95.75 414 ARG A N 1
ATOM 3268 C CA . ARG A 1 414 ? -1.622 1.239 33.854 1.00 95.75 414 ARG A CA 1
ATOM 3269 C C . ARG A 1 414 ? -2.270 1.985 32.686 1.00 95.75 414 ARG A C 1
ATOM 3271 O O . ARG A 1 414 ? -3.491 2.084 32.637 1.00 95.75 414 ARG A O 1
ATOM 3278 N N . TYR A 1 415 ? -1.465 2.500 31.758 1.00 96.12 415 TYR A N 1
ATOM 3279 C CA . TYR A 1 415 ? -1.966 3.186 30.570 1.00 96.12 415 TYR A CA 1
ATOM 3280 C C . TYR A 1 415 ? -2.753 2.232 29.651 1.00 96.12 415 TYR A C 1
ATOM 3282 O O . TYR A 1 415 ? -3.867 2.554 29.245 1.00 96.12 415 TYR A O 1
ATOM 3290 N N . LEU A 1 416 ? -2.235 1.028 29.382 1.00 95.75 416 LEU A N 1
ATOM 3291 C CA . LEU A 1 416 ? -2.929 0.011 28.579 1.00 95.75 416 LEU A CA 1
ATOM 3292 C C . LEU A 1 416 ? -4.228 -0.473 29.247 1.00 95.75 416 LEU A C 1
ATOM 3294 O O . LEU A 1 416 ? -5.243 -0.637 28.565 1.00 95.75 416 LEU A O 1
ATOM 3298 N N . ASP A 1 417 ? -4.224 -0.643 30.572 1.00 94.69 417 ASP A N 1
ATOM 3299 C CA . ASP A 1 417 ? -5.404 -1.042 31.348 1.00 94.69 417 ASP A CA 1
ATOM 3300 C C . ASP A 1 417 ? -6.524 0.004 31.256 1.00 94.69 417 ASP A C 1
ATOM 3302 O O . ASP A 1 417 ? -7.686 -0.352 31.043 1.00 94.69 417 ASP A O 1
ATOM 3306 N N . GLN A 1 418 ? -6.182 1.295 31.345 1.00 94.50 418 GLN A N 1
ATOM 3307 C CA . GLN A 1 418 ? -7.129 2.404 31.164 1.00 94.50 418 GLN A CA 1
ATOM 3308 C C . GLN A 1 418 ? -7.719 2.446 29.751 1.00 94.50 418 GLN A C 1
ATOM 3310 O O . GLN A 1 418 ? -8.877 2.815 29.576 1.00 94.50 418 GLN A O 1
ATOM 3315 N N . MET A 1 419 ? -6.957 1.999 28.752 1.00 92.31 419 MET A N 1
ATOM 3316 C CA . MET A 1 419 ? -7.418 1.859 27.367 1.00 92.31 419 MET A CA 1
ATOM 3317 C C . MET A 1 419 ? -8.179 0.544 27.115 1.00 92.31 419 MET A C 1
ATOM 3319 O O . MET A 1 419 ? -8.595 0.275 25.982 1.00 92.31 419 MET A O 1
ATOM 3323 N N . GLY A 1 420 ? -8.387 -0.278 28.150 1.00 93.12 420 GLY A N 1
ATOM 3324 C CA . GLY A 1 420 ? -9.165 -1.515 28.103 1.00 93.12 420 GLY A CA 1
ATOM 3325 C C . GLY A 1 420 ? -8.401 -2.749 27.610 1.00 93.12 420 GLY A C 1
ATOM 3326 O O . GLY A 1 420 ? -9.037 -3.717 27.202 1.00 93.12 420 GLY A O 1
ATOM 3327 N N . MET A 1 421 ? -7.064 -2.747 27.623 1.00 93.31 421 MET A N 1
ATOM 3328 C CA . MET A 1 421 ? -6.233 -3.881 27.185 1.00 93.31 421 MET A CA 1
ATOM 3329 C C . MET A 1 421 ? -5.613 -4.620 28.375 1.00 93.31 421 MET A C 1
ATOM 3331 O O . MET A 1 421 ? -4.440 -4.451 28.691 1.00 93.31 421 MET A O 1
ATOM 3335 N N . LYS A 1 422 ? -6.410 -5.471 29.027 1.00 87.00 422 LYS A N 1
ATOM 3336 C CA . LYS A 1 422 ? -6.011 -6.160 30.269 1.00 87.00 422 LYS A CA 1
ATOM 3337 C C . LYS A 1 422 ? -5.116 -7.391 30.047 1.00 87.00 422 LYS A C 1
ATOM 3339 O O . LYS A 1 422 ? -4.294 -7.726 30.897 1.00 87.00 422 LYS A O 1
ATOM 3344 N N . ASN A 1 423 ? -5.238 -8.054 28.894 1.00 87.94 423 ASN A N 1
ATOM 3345 C CA . ASN A 1 423 ? -4.567 -9.331 28.601 1.00 87.94 423 ASN A CA 1
ATOM 3346 C C . ASN A 1 423 ? -3.280 -9.133 27.789 1.00 87.94 423 ASN A C 1
ATOM 3348 O O . ASN A 1 423 ? -3.111 -9.711 26.713 1.00 87.94 423 ASN A O 1
ATOM 3352 N N . VAL A 1 424 ? -2.395 -8.271 28.290 1.00 95.00 424 VAL A N 1
ATOM 3353 C CA . VAL A 1 424 ? -1.158 -7.899 27.600 1.00 95.00 424 VAL A CA 1
ATOM 3354 C C . VAL A 1 424 ? 0.054 -8.079 28.515 1.00 95.00 424 VAL A C 1
ATOM 3356 O O . VAL A 1 424 ? 0.116 -7.543 29.630 1.00 95.00 424 VAL A O 1
ATOM 3359 N N . GLU A 1 425 ? 1.018 -8.860 28.030 1.00 95.44 425 GLU A N 1
ATOM 3360 C CA . GLU A 1 425 ? 2.354 -9.005 28.608 1.00 95.44 425 GLU A CA 1
ATOM 3361 C C . GLU A 1 425 ? 3.229 -7.846 28.118 1.00 95.44 425 GLU A C 1
ATOM 3363 O O . GLU A 1 425 ? 3.224 -7.523 26.934 1.00 95.44 425 GLU A O 1
ATOM 3368 N N . ILE A 1 426 ? 3.984 -7.208 29.010 1.00 95.12 426 ILE A N 1
ATOM 3369 C CA . ILE A 1 426 ? 4.873 -6.101 28.646 1.00 95.12 426 ILE A CA 1
ATOM 3370 C C . ILE A 1 426 ? 6.304 -6.554 28.894 1.00 95.12 426 ILE A C 1
ATOM 3372 O O . ILE A 1 426 ? 6.638 -7.020 29.980 1.00 95.12 426 ILE A O 1
ATOM 3376 N N . ARG A 1 427 ? 7.157 -6.414 27.882 1.00 93.12 427 ARG A N 1
ATOM 3377 C CA . ARG A 1 427 ? 8.585 -6.711 27.954 1.00 93.12 427 ARG A CA 1
ATOM 3378 C C . ARG A 1 427 ? 9.380 -5.458 27.620 1.00 93.12 427 ARG A C 1
ATOM 3380 O O . ARG A 1 427 ? 9.570 -5.104 26.459 1.00 93.12 427 ARG A O 1
ATOM 3387 N N . CYS A 1 428 ? 9.869 -4.804 28.666 1.00 91.19 428 CYS A N 1
ATOM 3388 C CA . CYS A 1 428 ? 10.799 -3.687 28.552 1.00 91.19 428 CYS A CA 1
ATOM 3389 C C . CYS A 1 428 ? 12.249 -4.192 28.512 1.00 91.19 428 CYS A C 1
ATOM 3391 O O . CYS A 1 428 ? 12.671 -4.953 29.394 1.00 91.19 428 CYS A O 1
ATOM 3393 N N . ILE A 1 429 ? 13.013 -3.736 27.517 1.00 85.81 429 ILE A N 1
ATOM 3394 C CA . ILE A 1 429 ? 14.419 -4.114 27.288 1.00 85.81 429 ILE A CA 1
ATOM 3395 C C . ILE A 1 429 ? 15.389 -3.067 27.847 1.00 85.81 429 ILE A C 1
ATOM 3397 O O . ILE A 1 429 ? 16.528 -3.383 28.196 1.00 85.81 429 ILE A O 1
ATOM 3401 N N . GLY A 1 430 ? 14.965 -1.805 27.955 1.00 78.81 430 GLY A N 1
ATOM 3402 C CA . GLY A 1 430 ? 15.834 -0.701 28.345 1.00 78.81 430 GLY A CA 1
ATOM 3403 C C . GLY A 1 430 ? 16.502 -0.941 29.701 1.00 78.81 430 GLY A C 1
ATOM 3404 O O . GLY A 1 430 ? 15.838 -0.995 30.737 1.00 78.81 430 GLY A O 1
ATOM 3405 N N . GLY A 1 431 ? 17.831 -1.071 29.686 1.00 69.62 431 GLY A N 1
ATOM 3406 C CA . GLY A 1 431 ? 18.657 -1.293 30.876 1.00 69.62 431 GLY A CA 1
ATOM 3407 C C . GLY A 1 431 ? 18.861 -2.759 31.277 1.00 69.62 431 GLY A C 1
ATOM 3408 O O . GLY A 1 431 ? 19.634 -3.001 32.201 1.00 69.62 431 GLY A O 1
ATOM 3409 N N . LYS A 1 432 ? 18.236 -3.733 30.597 1.00 71.69 432 LYS A N 1
ATOM 3410 C CA . LYS A 1 432 ? 18.468 -5.163 30.855 1.00 71.69 432 LYS A CA 1
ATOM 3411 C C . LYS A 1 432 ? 19.738 -5.656 30.163 1.00 71.69 432 LYS A C 1
ATOM 3413 O O . LYS A 1 432 ? 20.042 -5.286 29.026 1.00 71.69 432 LYS A O 1
ATOM 3418 N N . ARG A 1 433 ? 20.469 -6.516 30.870 1.00 71.69 433 ARG A N 1
ATOM 3419 C CA . ARG A 1 433 ? 21.630 -7.241 30.354 1.00 71.69 433 ARG A CA 1
ATOM 3420 C C . ARG A 1 433 ? 21.310 -8.734 30.290 1.00 71.69 433 ARG A C 1
ATOM 3422 O O . ARG A 1 433 ? 20.545 -9.223 31.118 1.00 71.69 433 ARG A O 1
ATOM 3429 N N . ASN A 1 434 ? 21.846 -9.434 29.297 1.00 69.12 434 ASN A N 1
ATOM 3430 C CA . ASN A 1 434 ? 21.748 -10.887 29.197 1.00 69.12 434 ASN A CA 1
ATOM 3431 C C . ASN A 1 434 ? 22.618 -11.567 30.279 1.00 69.12 434 ASN A C 1
ATOM 3433 O O . ASN A 1 434 ? 23.343 -10.900 31.020 1.00 69.12 434 ASN A O 1
ATOM 3437 N N . ALA A 1 435 ? 22.574 -12.902 30.361 1.00 68.25 435 ALA A N 1
ATOM 3438 C CA . ALA A 1 435 ? 23.369 -13.679 31.323 1.00 68.25 435 ALA A CA 1
ATOM 3439 C C . ALA A 1 435 ? 24.894 -13.467 31.188 1.00 68.25 435 ALA A C 1
ATOM 3441 O O . ALA A 1 435 ? 25.641 -13.756 32.117 1.00 68.25 435 ALA A O 1
ATOM 3442 N N . LYS A 1 436 ? 25.349 -12.935 30.046 1.00 65.25 436 LYS A N 1
ATOM 3443 C CA . LYS A 1 436 ? 26.747 -12.591 29.752 1.00 65.25 436 LYS A CA 1
ATOM 3444 C C . LYS A 1 436 ? 27.081 -11.121 30.049 1.00 65.25 436 LYS A C 1
ATOM 3446 O O . LYS A 1 436 ? 28.198 -10.684 29.801 1.00 65.25 436 LYS A O 1
ATOM 3451 N N . GLY A 1 437 ? 26.134 -10.343 30.577 1.00 69.81 437 GLY A N 1
ATOM 3452 C CA . GLY A 1 437 ? 26.324 -8.929 30.902 1.00 69.81 437 GLY A CA 1
ATOM 3453 C C . GLY A 1 437 ? 26.224 -7.968 29.709 1.00 69.81 437 GLY A C 1
ATOM 3454 O O . GLY A 1 437 ? 26.446 -6.766 29.890 1.00 69.81 437 GLY A O 1
ATOM 3455 N N . GLU A 1 438 ? 25.865 -8.453 28.518 1.00 74.50 438 GLU A N 1
ATOM 3456 C CA . GLU A 1 438 ? 25.685 -7.649 27.304 1.00 74.50 438 GLU A CA 1
ATOM 3457 C C . GLU A 1 438 ? 24.276 -7.061 27.247 1.00 74.50 438 GLU A C 1
ATOM 3459 O O . GLU A 1 438 ? 23.333 -7.614 27.810 1.00 74.50 438 GLU A O 1
ATOM 3464 N N . LYS A 1 439 ? 24.109 -5.929 26.562 1.00 77.56 439 LYS A N 1
ATOM 3465 C CA . LYS A 1 439 ? 22.797 -5.294 26.413 1.00 77.56 439 LYS A CA 1
ATOM 3466 C C . LYS A 1 439 ? 21.870 -6.216 25.619 1.00 77.56 439 LYS A C 1
ATOM 3468 O O . LYS A 1 439 ? 22.179 -6.567 24.488 1.00 77.56 439 LYS A O 1
ATOM 3473 N N . MET A 1 440 ? 20.739 -6.571 26.217 1.00 80.06 440 MET A N 1
ATOM 3474 C CA . MET A 1 440 ? 19.747 -7.436 25.584 1.00 80.06 440 MET A CA 1
ATOM 3475 C C . MET A 1 440 ? 19.114 -6.719 24.385 1.00 80.06 440 MET A C 1
ATOM 3477 O O . MET A 1 440 ? 18.828 -5.520 24.458 1.00 80.06 440 MET A O 1
ATOM 3481 N N . SER A 1 441 ? 18.917 -7.435 23.284 1.00 84.62 441 SER A N 1
ATOM 3482 C CA . SER A 1 441 ? 18.264 -6.927 22.076 1.00 84.62 441 SER A CA 1
ATOM 3483 C C . SER A 1 441 ? 16.789 -7.353 22.010 1.00 84.62 441 SER A C 1
ATOM 3485 O O . SER A 1 441 ? 16.346 -8.226 22.761 1.00 84.62 441 SER A O 1
ATOM 3487 N N . LYS A 1 442 ? 15.999 -6.739 21.110 1.00 86.12 442 LYS A N 1
ATOM 3488 C CA . LYS A 1 442 ? 14.629 -7.212 20.828 1.00 86.12 442 LYS A CA 1
ATOM 3489 C C . LYS A 1 442 ? 14.639 -8.643 20.294 1.00 86.12 442 LYS A C 1
ATOM 3491 O O . LYS A 1 442 ? 13.793 -9.430 20.706 1.00 86.12 442 LYS A O 1
ATOM 3496 N N . SER A 1 443 ? 15.594 -8.981 19.424 1.00 84.81 443 SER A N 1
ATOM 3497 C CA . SER A 1 443 ? 15.697 -10.318 18.841 1.00 84.81 443 SER A CA 1
ATOM 3498 C C . SER A 1 443 ? 15.896 -11.390 19.908 1.00 84.81 443 SER A C 1
ATOM 3500 O O . SER A 1 443 ? 15.188 -12.393 19.863 1.00 84.81 443 SER A O 1
ATOM 3502 N N . ASP A 1 444 ? 16.738 -11.144 20.918 1.00 83.62 444 ASP A N 1
ATOM 3503 C CA . ASP A 1 444 ? 16.929 -12.081 22.037 1.00 83.62 444 ASP A CA 1
ATOM 3504 C C . ASP A 1 444 ? 15.600 -12.391 22.747 1.00 83.62 444 ASP A C 1
ATOM 3506 O O . ASP A 1 444 ? 15.215 -13.548 22.890 1.00 83.62 444 ASP A O 1
ATOM 3510 N N . MET A 1 445 ? 14.844 -11.354 23.133 1.00 82.25 445 MET A N 1
ATOM 3511 C CA . MET A 1 445 ? 13.567 -11.535 23.838 1.00 82.25 445 MET A CA 1
ATOM 3512 C C . MET A 1 445 ? 12.460 -12.123 22.962 1.00 82.25 445 MET A C 1
ATOM 3514 O O . MET A 1 445 ? 11.526 -12.734 23.486 1.00 82.25 445 MET A O 1
ATOM 3518 N N . MET A 1 446 ? 12.516 -11.888 21.651 1.00 85.19 446 MET A N 1
ATOM 3519 C CA . MET A 1 446 ? 11.553 -12.442 20.706 1.00 85.19 446 MET A CA 1
ATOM 3520 C C . MET A 1 446 ? 11.746 -13.935 20.510 1.00 85.19 446 MET A C 1
ATOM 3522 O O . MET A 1 446 ? 10.755 -14.659 20.457 1.00 85.19 446 MET A O 1
ATOM 3526 N N . LEU A 1 447 ? 12.990 -14.407 20.420 1.00 83.44 447 LEU A N 1
ATOM 3527 C CA . LEU A 1 447 ? 13.269 -15.829 20.234 1.00 83.44 447 LEU A CA 1
ATOM 3528 C C . LEU A 1 447 ? 12.737 -16.679 21.394 1.00 83.44 447 LEU A C 1
ATOM 3530 O O . LEU A 1 447 ? 12.250 -17.779 21.151 1.00 83.44 447 LEU A O 1
ATOM 3534 N N . ASP A 1 448 ? 12.694 -16.140 22.614 1.00 84.25 448 ASP A N 1
ATOM 3535 C CA . ASP A 1 448 ? 12.065 -16.800 23.769 1.00 84.25 448 ASP A CA 1
ATOM 3536 C C . ASP A 1 448 ? 10.541 -16.991 23.618 1.00 84.25 448 ASP A C 1
ATOM 3538 O O . ASP A 1 448 ? 9.929 -17.791 24.327 1.00 84.25 448 ASP A O 1
ATOM 3542 N N . LEU A 1 449 ? 9.897 -16.239 22.719 1.00 81.88 449 LEU A N 1
ATOM 3543 C CA . LEU A 1 449 ? 8.451 -16.277 22.474 1.00 81.88 449 LEU A CA 1
ATOM 3544 C C . LEU A 1 449 ? 8.066 -17.198 21.305 1.00 81.88 449 LEU A C 1
ATOM 3546 O O . LEU A 1 449 ? 6.923 -17.651 21.233 1.00 81.88 449 LEU A O 1
ATOM 3550 N N . VAL A 1 450 ? 9.012 -17.505 20.412 1.00 80.56 450 VAL A N 1
ATOM 3551 C CA . VAL A 1 450 ? 8.820 -18.334 19.204 1.00 80.56 450 VAL A CA 1
ATOM 3552 C C . VAL A 1 450 ? 8.399 -19.791 19.473 1.00 80.56 450 VAL A C 1
ATOM 3554 O O . VAL A 1 450 ? 7.635 -20.339 18.667 1.00 80.56 450 VAL A O 1
ATOM 3557 N N . PRO A 1 451 ? 8.819 -20.465 20.565 1.00 79.56 451 PRO A N 1
ATOM 3558 C CA . PRO A 1 451 ? 8.393 -21.841 20.827 1.00 79.56 451 PRO A CA 1
ATOM 3559 C C . PRO A 1 451 ? 6.868 -22.010 20.911 1.00 79.56 451 PRO A C 1
ATOM 3561 O O . PRO A 1 451 ? 6.361 -23.104 20.671 1.00 79.56 451 PRO A O 1
ATOM 3564 N N . CYS A 1 452 ? 6.128 -20.930 21.184 1.00 73.44 452 CYS A N 1
ATOM 3565 C CA . CYS A 1 452 ? 4.683 -20.936 21.401 1.00 73.44 452 CYS A CA 1
ATOM 3566 C C . CYS A 1 452 ? 3.812 -21.015 20.130 1.00 73.44 452 CYS A C 1
ATOM 3568 O O . CYS A 1 452 ? 2.592 -20.993 20.268 1.00 73.44 452 CYS A O 1
ATOM 3570 N N . GLY A 1 453 ? 4.387 -21.109 18.925 1.00 89.00 453 GLY A N 1
ATOM 3571 C CA . GLY A 1 453 ? 3.626 -21.285 17.680 1.00 89.00 453 GLY A CA 1
ATOM 3572 C C . GLY A 1 453 ? 3.951 -20.242 16.614 1.00 89.00 453 GLY A C 1
ATOM 3573 O O . GLY A 1 453 ? 5.104 -19.838 16.467 1.00 89.00 453 GLY A O 1
ATOM 3574 N N . SER A 1 454 ? 2.942 -19.850 15.836 1.00 94.62 454 SER A N 1
ATOM 3575 C CA . SER A 1 454 ? 3.053 -18.796 14.820 1.00 94.62 454 SER A CA 1
ATOM 3576 C C . SER A 1 454 ? 3.118 -17.407 15.465 1.00 94.62 454 SER A C 1
ATOM 3578 O O . SER A 1 454 ? 2.406 -17.123 16.432 1.00 94.62 454 SER A O 1
ATOM 3580 N N . VAL A 1 455 ? 3.974 -16.523 14.948 1.00 96.12 455 VAL A N 1
ATOM 3581 C CA . VAL A 1 455 ? 4.207 -15.194 15.535 1.00 96.12 455 VAL A CA 1
ATOM 3582 C C . VAL A 1 455 ? 3.989 -14.110 14.487 1.00 96.12 455 VAL A C 1
ATOM 3584 O O . VAL A 1 455 ? 4.513 -14.209 13.380 1.00 96.12 455 VAL A O 1
ATOM 3587 N N . LEU A 1 456 ? 3.267 -13.049 14.848 1.00 96.38 456 LEU A N 1
ATOM 3588 C CA . LEU A 1 456 ? 3.244 -11.797 14.091 1.00 96.38 456 LEU A CA 1
ATOM 3589 C C . LEU A 1 456 ? 3.990 -10.725 14.880 1.00 96.38 456 LEU A C 1
ATOM 3591 O O . LEU A 1 456 ? 3.613 -10.437 16.014 1.00 96.38 456 LEU A O 1
ATOM 3595 N N . PHE A 1 457 ? 5.020 -10.135 14.278 1.00 97.00 457 PHE A N 1
ATOM 3596 C CA . PHE A 1 457 ? 5.758 -9.012 14.846 1.00 97.00 457 PHE A CA 1
ATOM 3597 C C . PHE A 1 457 ? 5.466 -7.720 14.083 1.00 97.00 457 PHE A C 1
ATOM 3599 O O . PHE A 1 457 ? 5.703 -7.651 12.877 1.00 97.00 457 PHE A O 1
ATOM 3606 N N . ILE A 1 458 ? 4.949 -6.719 14.793 1.00 96.56 458 ILE A N 1
ATOM 3607 C CA . ILE A 1 458 ? 4.585 -5.402 14.270 1.00 96.56 458 ILE A CA 1
ATOM 3608 C C . ILE A 1 458 ? 5.538 -4.356 14.849 1.00 96.56 458 ILE A C 1
ATOM 3610 O O . ILE A 1 458 ? 5.617 -4.217 16.069 1.00 96.56 458 ILE A O 1
ATOM 3614 N N . ASP A 1 459 ? 6.227 -3.620 13.982 1.00 95.38 459 ASP A N 1
ATOM 3615 C CA . ASP A 1 459 ? 7.191 -2.581 14.363 1.00 95.38 459 ASP A CA 1
ATOM 3616 C C . ASP A 1 459 ? 7.258 -1.509 13.260 1.00 95.38 459 ASP A C 1
ATOM 3618 O O . ASP A 1 459 ? 6.980 -1.803 12.093 1.00 95.38 459 ASP A O 1
ATOM 3622 N N . ASP A 1 460 ? 7.622 -0.280 13.604 1.00 92.38 460 ASP A N 1
ATOM 3623 C CA . ASP A 1 460 ? 7.868 0.817 12.665 1.00 92.38 460 ASP A CA 1
ATOM 3624 C C . ASP A 1 460 ? 9.352 0.918 12.267 1.00 92.38 460 ASP A C 1
ATOM 3626 O O . ASP A 1 460 ? 9.682 1.494 11.226 1.00 92.38 460 ASP A O 1
ATOM 3630 N N . ASP A 1 461 ? 10.263 0.294 13.025 1.00 90.12 461 ASP A N 1
ATOM 3631 C CA . ASP A 1 461 ? 11.683 0.229 12.680 1.00 90.12 461 ASP A CA 1
ATOM 3632 C C . ASP A 1 461 ? 12.003 -1.044 11.884 1.00 90.12 461 ASP A C 1
ATOM 3634 O O . ASP A 1 461 ? 12.173 -2.150 12.410 1.00 90.12 461 ASP A O 1
ATOM 3638 N N . LEU A 1 462 ? 12.188 -0.876 10.571 1.00 88.50 462 LEU A N 1
ATOM 3639 C CA . LEU A 1 462 ? 12.583 -1.970 9.685 1.00 88.50 462 LEU A CA 1
ATOM 3640 C C . LEU A 1 462 ? 13.874 -2.668 10.138 1.00 88.50 462 LEU A C 1
ATOM 3642 O O . LEU A 1 462 ? 14.036 -3.859 9.873 1.00 88.50 462 LEU A O 1
ATOM 3646 N N . ARG A 1 463 ? 14.790 -1.972 10.824 1.00 87.94 463 ARG A N 1
ATOM 3647 C CA . ARG A 1 463 ? 16.029 -2.594 11.309 1.00 87.94 463 ARG A CA 1
ATOM 3648 C C . ARG A 1 463 ? 15.756 -3.662 12.355 1.00 87.94 463 ARG A C 1
ATOM 3650 O O . ARG A 1 463 ? 16.475 -4.655 12.401 1.00 87.94 463 ARG A O 1
ATOM 3657 N N . GLU A 1 464 ? 14.719 -3.473 13.164 1.00 90.56 464 GLU A N 1
ATOM 3658 C CA . GLU A 1 464 ? 14.309 -4.445 14.173 1.00 90.56 464 GLU A CA 1
ATOM 3659 C C . GLU A 1 464 ? 13.614 -5.632 13.520 1.00 90.56 464 GLU A C 1
ATOM 3661 O O . GLU A 1 464 ? 13.978 -6.774 13.786 1.00 90.56 464 GLU A O 1
ATOM 3666 N N . LEU A 1 465 ? 12.716 -5.382 12.565 1.00 92.06 465 LEU A N 1
ATOM 3667 C CA . LEU A 1 465 ? 12.080 -6.445 11.782 1.00 92.06 465 LEU A CA 1
ATOM 3668 C C . LEU A 1 465 ? 13.102 -7.275 10.991 1.00 92.06 465 LEU A C 1
ATOM 3670 O O . LEU A 1 465 ? 12.918 -8.475 10.790 1.00 92.06 465 LEU A O 1
ATOM 3674 N N . MET A 1 466 ? 14.179 -6.649 10.522 1.00 90.00 466 MET A N 1
ATOM 3675 C CA . MET A 1 466 ? 15.215 -7.282 9.706 1.00 90.00 466 MET A CA 1
ATOM 3676 C C . MET A 1 466 ? 16.445 -7.728 10.503 1.00 90.00 466 MET A C 1
ATOM 3678 O O . MET A 1 466 ? 17.433 -8.134 9.886 1.00 90.00 466 MET A O 1
ATOM 3682 N N . ALA A 1 467 ? 16.399 -7.702 11.841 1.00 90.31 467 ALA A N 1
ATOM 3683 C CA . ALA A 1 467 ? 17.442 -8.319 12.654 1.00 90.31 467 ALA A CA 1
ATOM 3684 C C . ALA A 1 467 ? 17.617 -9.783 12.225 1.00 90.31 467 ALA A C 1
ATOM 3686 O O . ALA A 1 467 ? 16.634 -10.485 11.968 1.00 90.31 467 ALA A O 1
ATOM 3687 N N . ARG A 1 468 ? 18.870 -10.230 12.090 1.00 89.44 468 ARG A N 1
ATOM 3688 C CA . ARG A 1 468 ? 19.217 -11.499 11.430 1.00 89.44 468 ARG A CA 1
ATOM 3689 C C . ARG A 1 468 ? 18.453 -12.677 12.027 1.00 89.44 468 ARG A C 1
ATOM 3691 O O . ARG A 1 468 ? 17.931 -13.503 11.285 1.00 89.44 468 ARG A O 1
ATOM 3698 N N . GLU A 1 469 ? 18.354 -12.719 13.347 1.00 90.81 469 GLU A N 1
ATOM 3699 C CA . GLU A 1 469 ? 17.711 -13.791 14.098 1.00 90.81 469 GLU A CA 1
ATOM 3700 C C . GLU A 1 469 ? 16.198 -13.840 13.843 1.00 90.81 469 GLU A C 1
ATOM 3702 O O . GLU A 1 469 ? 15.621 -14.913 13.673 1.00 90.81 469 GLU A O 1
ATOM 3707 N N . ILE A 1 470 ? 15.559 -12.671 13.749 1.00 91.94 470 ILE A N 1
ATOM 3708 C CA . ILE A 1 470 ? 14.125 -12.546 13.461 1.00 91.94 470 ILE A CA 1
ATOM 3709 C C . ILE A 1 470 ? 13.865 -12.906 11.994 1.00 91.94 470 ILE A C 1
ATOM 3711 O O . ILE A 1 470 ? 12.961 -13.681 11.688 1.00 91.94 470 ILE A O 1
ATOM 3715 N N . ALA A 1 471 ? 14.686 -12.387 11.077 1.00 90.12 471 ALA A N 1
ATOM 3716 C CA . ALA A 1 471 ? 14.538 -12.598 9.641 1.00 90.12 471 ALA A CA 1
ATOM 3717 C C . ALA A 1 471 ? 14.710 -14.065 9.218 1.00 90.12 471 ALA A C 1
ATOM 3719 O O . ALA A 1 471 ? 14.095 -14.494 8.239 1.00 90.12 471 ALA A O 1
ATOM 3720 N N . GLN A 1 472 ? 15.538 -14.822 9.941 1.00 90.44 472 GLN A N 1
ATOM 3721 C CA . GLN A 1 472 ? 15.800 -16.238 9.677 1.00 90.44 472 GLN A CA 1
ATOM 3722 C C . GLN A 1 472 ? 14.740 -17.177 10.271 1.00 90.44 472 GLN A C 1
ATOM 3724 O O . GLN A 1 472 ? 14.654 -18.326 9.847 1.00 90.44 472 GLN A O 1
ATOM 3729 N N . CYS A 1 473 ? 13.919 -16.715 11.216 1.00 92.25 473 CYS A N 1
ATOM 3730 C CA . CYS A 1 473 ? 12.944 -17.563 11.892 1.00 92.25 473 CYS A CA 1
ATOM 3731 C C . CYS A 1 473 ? 11.682 -17.744 11.042 1.00 92.25 473 CYS A C 1
ATOM 3733 O O . CYS A 1 473 ? 10.918 -16.791 10.894 1.00 92.25 473 CYS A O 1
ATOM 3735 N N . ASP A 1 474 ? 11.442 -18.951 10.519 1.00 92.31 474 ASP A N 1
ATOM 3736 C CA . ASP A 1 474 ? 10.333 -19.372 9.634 1.00 92.31 474 ASP A CA 1
ATOM 3737 C C . ASP A 1 474 ? 8.912 -19.269 10.238 1.00 92.31 474 ASP A C 1
ATOM 3739 O O . ASP A 1 474 ? 7.919 -19.190 9.508 1.00 92.31 474 ASP A O 1
ATOM 3743 N N . ARG A 1 475 ? 8.815 -19.108 11.558 1.00 94.19 475 ARG A N 1
ATOM 3744 C CA . ARG A 1 475 ? 7.555 -18.901 12.293 1.00 94.19 475 ARG A CA 1
ATOM 3745 C C . ARG A 1 475 ? 7.123 -17.445 12.475 1.00 94.19 475 ARG A C 1
ATOM 3747 O O . ARG A 1 475 ? 5.973 -17.207 12.838 1.00 94.19 475 ARG A O 1
ATOM 3754 N N . ILE A 1 476 ? 8.023 -16.484 12.250 1.00 95.50 476 ILE A N 1
ATOM 3755 C CA . ILE A 1 476 ? 7.745 -15.051 12.437 1.00 95.50 476 ILE A CA 1
ATOM 3756 C C . ILE A 1 476 ? 7.329 -14.373 11.126 1.00 95.50 476 ILE A C 1
ATOM 3758 O O . ILE A 1 476 ? 8.157 -14.117 10.251 1.00 95.50 476 ILE A O 1
ATOM 3762 N N . THR A 1 477 ? 6.062 -13.986 11.036 1.00 95.50 477 THR A N 1
ATOM 3763 C CA . THR A 1 477 ? 5.590 -13.001 10.059 1.00 95.50 477 THR A CA 1
ATOM 3764 C C . THR A 1 477 ? 5.860 -11.598 10.590 1.00 95.50 477 THR A C 1
ATOM 3766 O O . THR A 1 477 ? 5.686 -11.328 11.777 1.00 95.50 477 THR A O 1
ATOM 3769 N N . ARG A 1 478 ? 6.306 -10.693 9.722 1.00 95.44 478 ARG A N 1
ATOM 3770 C CA . ARG A 1 478 ? 6.759 -9.348 10.083 1.00 95.44 478 ARG A CA 1
ATOM 3771 C C . ARG A 1 478 ? 5.932 -8.303 9.360 1.00 95.44 478 ARG A C 1
ATOM 3773 O O . ARG A 1 478 ? 5.736 -8.410 8.150 1.00 95.44 478 ARG A O 1
ATOM 3780 N N . LEU A 1 479 ? 5.485 -7.293 10.089 1.00 94.88 479 LEU A N 1
ATOM 3781 C CA . LEU A 1 479 ? 4.670 -6.201 9.580 1.00 94.88 479 LEU A CA 1
ATOM 3782 C C . LEU A 1 479 ? 5.392 -4.886 9.865 1.00 94.88 479 LEU A C 1
ATOM 3784 O O . LEU A 1 479 ? 5.510 -4.494 11.024 1.00 94.88 479 LEU A O 1
ATOM 3788 N N . LEU A 1 480 ? 5.864 -4.215 8.810 1.00 93.12 480 LEU A N 1
ATOM 3789 C CA . LEU A 1 480 ? 6.353 -2.842 8.922 1.00 93.12 480 LEU A CA 1
ATOM 3790 C C . LEU A 1 480 ? 5.173 -1.890 8.943 1.00 93.12 480 LEU A C 1
ATOM 3792 O O . LEU A 1 480 ? 4.456 -1.737 7.946 1.00 93.12 480 LEU A O 1
ATOM 3796 N N . PHE A 1 481 ? 4.978 -1.288 10.103 1.00 91.56 481 PHE A N 1
ATOM 3797 C CA . PHE A 1 481 ? 3.895 -0.374 10.362 1.00 91.56 481 PHE A CA 1
ATOM 3798 C C . PHE A 1 481 ? 4.307 1.056 10.001 1.00 91.56 481 PHE A C 1
ATOM 3800 O O . PHE A 1 481 ? 5.316 1.567 10.474 1.00 91.56 481 PHE A O 1
ATOM 3807 N N . PHE A 1 482 ? 3.503 1.712 9.168 1.00 84.25 482 PHE A N 1
ATOM 3808 C CA . PHE A 1 482 ? 3.643 3.128 8.848 1.00 84.25 482 PHE A CA 1
ATOM 3809 C C . PHE A 1 482 ? 2.419 3.882 9.346 1.00 84.25 482 PHE A C 1
ATOM 3811 O O . PHE A 1 482 ? 1.283 3.560 8.989 1.00 84.25 482 PHE A O 1
ATOM 3818 N N . SER A 1 483 ? 2.643 4.934 10.125 1.00 73.88 483 SER A N 1
ATOM 3819 C CA . SER A 1 483 ? 1.575 5.831 10.543 1.00 73.88 483 SER A CA 1
ATOM 3820 C C . SER A 1 483 ? 1.754 7.195 9.911 1.00 73.88 483 SER A C 1
ATOM 3822 O O . SER A 1 483 ? 2.568 8.011 10.345 1.00 73.88 483 SER A O 1
ATOM 3824 N N . SER A 1 484 ? 0.877 7.502 8.958 1.00 62.91 484 SER A N 1
ATOM 3825 C CA . SER A 1 484 ? 0.763 8.846 8.384 1.00 62.91 484 SER A CA 1
ATOM 3826 C C . SER A 1 484 ? 0.457 9.938 9.425 1.00 62.91 484 SER A C 1
ATOM 3828 O O . SER A 1 484 ? 0.661 11.118 9.141 1.00 62.91 484 SER A O 1
ATOM 3830 N N . ARG A 1 485 ? -0.017 9.577 10.633 1.00 55.19 485 ARG A N 1
ATOM 3831 C CA . ARG A 1 485 ? -0.219 10.518 11.752 1.00 55.19 485 ARG A CA 1
ATOM 3832 C C . ARG A 1 485 ? 1.088 10.910 12.443 1.00 55.19 485 ARG A C 1
ATOM 3834 O O . ARG A 1 485 ? 1.162 12.007 12.990 1.00 55.19 485 ARG A O 1
ATOM 3841 N N . TRP A 1 486 ? 2.098 10.045 12.404 1.00 56.59 486 TRP A N 1
ATOM 3842 C CA . TRP A 1 486 ? 3.368 10.232 13.112 1.00 56.59 486 TRP A CA 1
ATOM 3843 C C . TRP A 1 486 ? 4.507 10.702 12.185 1.00 56.59 486 TRP A C 1
ATOM 3845 O O . TRP A 1 486 ? 5.459 11.344 12.630 1.00 56.59 486 TRP A O 1
ATOM 3855 N N . ASP A 1 487 ? 4.363 10.471 10.876 1.00 47.34 487 ASP A N 1
ATOM 3856 C CA . ASP A 1 487 ? 5.426 10.574 9.863 1.00 47.34 487 ASP A CA 1
ATOM 3857 C C . ASP A 1 487 ? 5.881 11.992 9.458 1.00 47.34 487 ASP A C 1
ATOM 3859 O O . ASP A 1 487 ? 6.751 12.153 8.602 1.00 47.34 487 ASP A O 1
ATOM 3863 N N . VAL A 1 488 ? 5.366 13.059 10.079 1.00 43.56 488 VAL A N 1
ATOM 3864 C CA . VAL A 1 488 ? 5.754 14.440 9.708 1.00 43.56 488 VAL A CA 1
ATOM 3865 C C . VAL A 1 488 ? 7.227 14.744 10.053 1.00 43.56 488 VAL A C 1
ATOM 3867 O O . VAL A 1 488 ? 7.774 15.745 9.597 1.00 43.56 488 VAL A O 1
ATOM 3870 N N . LYS A 1 489 ? 7.913 13.889 10.831 1.00 40.12 489 LYS A N 1
ATOM 3871 C CA . LYS A 1 489 ? 9.295 14.143 11.282 1.00 40.12 489 LYS A CA 1
ATOM 3872 C C . LYS A 1 489 ? 10.370 13.191 10.757 1.00 40.12 489 LYS A C 1
ATOM 3874 O O . LYS A 1 489 ? 11.531 13.597 10.747 1.00 40.12 489 LYS A O 1
ATOM 3879 N N . HIS A 1 490 ? 10.050 11.979 10.300 1.00 40.34 490 HIS A N 1
ATOM 3880 C CA . HIS A 1 490 ? 11.099 11.031 9.899 1.00 40.34 490 HIS A CA 1
ATOM 3881 C C . HIS A 1 490 ? 11.648 11.240 8.486 1.00 40.34 490 HIS A C 1
ATOM 3883 O O . HIS A 1 490 ? 12.829 10.974 8.268 1.00 40.34 490 HIS A O 1
ATOM 3889 N N . HIS A 1 491 ? 10.893 11.853 7.571 1.00 40.03 491 HIS A N 1
ATOM 3890 C CA . HIS A 1 491 ? 11.435 12.183 6.248 1.00 40.03 491 HIS A CA 1
ATOM 3891 C C . HIS A 1 491 ? 12.492 13.299 6.249 1.00 40.03 491 HIS A C 1
ATOM 3893 O O . HIS A 1 491 ? 13.311 13.340 5.336 1.00 40.03 491 HIS A O 1
ATOM 3899 N N . HIS A 1 492 ? 12.539 14.160 7.273 1.00 36.84 492 HIS A N 1
ATOM 3900 C CA . HIS A 1 492 ? 13.555 15.216 7.358 1.00 36.84 492 HIS A CA 1
ATOM 3901 C C . HIS A 1 492 ? 14.859 14.779 8.040 1.00 36.84 492 HIS A C 1
ATOM 3903 O O . HIS A 1 492 ? 15.905 15.335 7.730 1.00 36.84 492 HIS A O 1
ATOM 3909 N N . ASN A 1 493 ? 14.833 13.757 8.902 1.00 34.50 493 ASN A N 1
ATOM 3910 C CA . ASN A 1 493 ? 16.028 13.291 9.625 1.00 34.50 493 ASN A CA 1
ATOM 3911 C C . ASN A 1 493 ? 16.796 12.160 8.921 1.00 34.50 493 ASN A C 1
ATOM 3913 O O . ASN A 1 493 ? 17.819 11.723 9.430 1.00 34.50 493 ASN A O 1
ATOM 3917 N N . LEU A 1 494 ? 16.307 11.670 7.779 1.00 38.12 494 LEU A N 1
ATOM 3918 C CA . LEU A 1 494 ? 17.083 10.825 6.859 1.00 38.12 494 LEU A CA 1
ATOM 3919 C C . LEU A 1 494 ? 17.703 11.643 5.707 1.00 38.12 494 LEU A C 1
ATOM 3921 O O . LEU A 1 494 ? 18.426 11.094 4.885 1.00 38.12 494 LEU A O 1
ATOM 3925 N N . GLN A 1 495 ? 17.413 12.950 5.643 1.00 32.75 495 GLN A N 1
ATOM 3926 C CA . GLN A 1 495 ? 17.950 13.898 4.656 1.00 32.75 495 GLN A CA 1
ATOM 3927 C C . GLN A 1 495 ? 18.998 14.863 5.245 1.00 32.75 495 GLN A C 1
ATOM 3929 O O . GLN A 1 495 ? 19.488 15.734 4.526 1.00 32.75 495 GLN A O 1
ATOM 3934 N N . ALA A 1 496 ? 19.336 14.710 6.527 1.00 29.59 496 ALA A N 1
ATOM 3935 C CA . ALA A 1 496 ? 20.422 15.395 7.230 1.00 29.59 496 ALA A CA 1
ATOM 3936 C C . ALA A 1 496 ? 21.345 14.336 7.834 1.00 29.59 496 ALA A C 1
ATOM 3938 O O . ALA A 1 496 ? 22.575 14.565 7.822 1.00 29.59 496 ALA A O 1
#